Protein AF-A0A959F3P3-F1 (afdb_monomer)

Secondary structure (DSSP, 8-state):
-------S--S-HHHHHTTSSSSS--HHHHHHHHHHHHHHHHHT-TTSTTBTTB-HHHHHHHHHHHHHHHHHHHTT--HHHHHHHHHHHHHSSSSSSS--TT--TTS--HHHHHHHHHHHHHHHH-----TT-HHHHHHHHHHHHHHHHTTTT----SHHHHHHB--TT--HHHHHHHHHHHHHTSTTTHHHHHHHHHHHHHHHHT---TTGGGS-HHHHHHHHHHHHHHHPPPTTTT--HHHHHHHH-BS-HHHHHHHHHGGG-EEEEEEEEEE-SSEEEEEETTT--EEEEEGGGS--TTS---TTTEEEEEEEEEETTEEEEEEEEEEEE--HHHHHHHHHTTGGG--GGGS-HHHHHHHHHHHHHHHHHHH-

pLDDT: mean 91.09, std 8.87, range [39.19, 98.69]

Solvent-accessible surface area (backbone atoms only — not comparable to full-atom values): 21207 Å² total; per-residue (Å²): 136,81,83,79,78,83,66,78,83,79,61,48,70,66,72,56,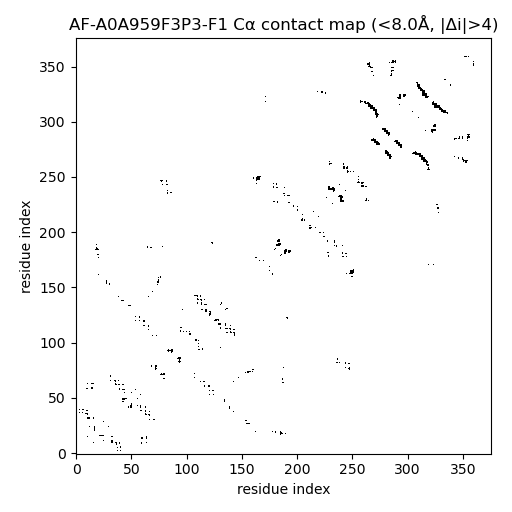42,59,51,44,94,54,93,71,91,49,81,70,53,57,55,54,53,48,51,19,35,56,44,27,53,60,55,62,23,91,92,31,72,50,55,87,75,54,57,70,65,62,47,45,50,49,20,45,37,58,41,47,54,54,48,31,63,71,50,63,54,35,66,66,53,44,50,25,54,51,30,31,72,75,72,72,40,55,64,81,96,62,89,60,90,89,62,51,91,93,53,92,47,43,64,59,44,24,48,52,52,43,51,49,53,27,66,76,69,72,47,90,72,66,77,81,37,64,60,42,49,60,46,13,48,50,50,45,54,54,48,64,76,40,53,92,76,56,83,74,67,65,68,60,54,63,69,31,49,62,57,100,79,65,50,70,68,62,50,47,53,48,41,47,35,49,29,49,17,34,70,78,45,7,65,61,46,45,53,52,47,52,54,49,48,55,52,59,74,68,46,87,53,69,78,62,74,76,52,58,67,68,51,54,52,43,38,55,52,46,48,46,44,53,70,41,58,40,91,69,84,56,44,30,32,34,54,50,49,30,63,45,40,48,68,61,73,69,54,29,55,43,44,48,38,35,55,54,41,31,59,49,52,29,32,33,61,52,74,63,97,62,30,38,34,28,29,32,46,57,64,61,30,72,44,62,29,38,39,95,52,50,100,51,90,91,55,93,79,45,63,70,29,31,32,33,43,38,28,35,28,45,54,92,94,38,32,32,60,45,61,49,80,44,75,52,80,45,54,68,73,54,46,51,59,55,28,69,70,37,50,92,69,50,33,72,67,41,41,50,69,71,58,41,50,52,52,49,52,56,48,52,56,50,53,53,65,68,75,105

Mean predicted aligned error: 5.72 Å

Structure (mmCIF, N/CA/C/O backbone):
data_AF-A0A959F3P3-F1
#
_entry.id   AF-A0A959F3P3-F1
#
loop_
_atom_site.group_PDB
_atom_site.id
_atom_site.type_symbol
_atom_site.label_atom_id
_atom_site.label_alt_id
_atom_site.label_comp_id
_atom_site.label_asym_id
_atom_site.label_entity_id
_atom_site.label_seq_id
_atom_site.pdbx_PDB_ins_code
_atom_site.Cartn_x
_atom_site.Cartn_y
_atom_site.Cartn_z
_atom_site.occupancy
_atom_site.B_iso_or_equiv
_atom_site.auth_seq_id
_atom_site.auth_comp_id
_atom_site.auth_asym_id
_atom_site.auth_atom_id
_atom_site.pdbx_PDB_model_num
ATOM 1 N N . MET A 1 1 ? 22.908 -3.560 -30.737 1.00 39.19 1 MET A N 1
ATOM 2 C CA . MET A 1 1 ? 23.070 -3.097 -29.343 1.00 39.19 1 MET A CA 1
ATOM 3 C C . MET A 1 1 ? 24.243 -2.123 -29.209 1.00 39.19 1 MET A C 1
ATOM 5 O O . MET A 1 1 ? 25.394 -2.498 -29.406 1.00 39.19 1 MET A O 1
ATOM 9 N N . SER A 1 2 ? 23.966 -0.845 -28.939 1.00 39.44 2 SER A N 1
ATOM 10 C CA . SER A 1 2 ? 24.990 0.162 -28.619 1.00 39.44 2 SER A CA 1
ATOM 11 C C . SER A 1 2 ? 25.442 -0.036 -27.172 1.00 39.44 2 SER A C 1
ATOM 13 O O . SER A 1 2 ? 24.602 0.022 -26.283 1.00 39.44 2 SER A O 1
ATOM 15 N N . LYS A 1 3 ? 26.746 -0.229 -26.924 1.00 43.50 3 LYS A N 1
ATOM 16 C CA . LYS A 1 3 ? 27.310 -0.349 -25.567 1.00 43.50 3 LYS A CA 1
ATOM 17 C C . LYS A 1 3 ? 26.854 0.829 -24.696 1.00 43.50 3 LYS A C 1
ATOM 19 O O . LYS A 1 3 ? 27.246 1.969 -24.953 1.00 43.50 3 LYS A O 1
ATOM 24 N N . ILE A 1 4 ? 26.036 0.551 -23.681 1.00 53.44 4 ILE A N 1
ATOM 25 C CA . ILE A 1 4 ? 25.622 1.526 -22.669 1.00 53.44 4 ILE A CA 1
ATOM 26 C C . ILE A 1 4 ? 26.889 1.981 -21.940 1.00 53.44 4 ILE A C 1
ATOM 28 O O . ILE A 1 4 ? 27.607 1.191 -21.324 1.00 53.44 4 ILE A O 1
ATOM 32 N N . ARG A 1 5 ? 27.233 3.265 -22.064 1.00 46.75 5 ARG A N 1
ATOM 33 C CA . ARG A 1 5 ? 28.394 3.836 -21.378 1.00 46.75 5 ARG A CA 1
ATOM 34 C C . ARG A 1 5 ? 27.996 4.076 -19.923 1.00 46.75 5 ARG A C 1
ATOM 36 O O . ARG A 1 5 ? 27.366 5.088 -19.634 1.00 46.75 5 ARG A O 1
ATOM 43 N N . ARG A 1 6 ? 28.365 3.157 -19.024 1.00 46.16 6 ARG A N 1
ATOM 44 C CA . ARG A 1 6 ? 28.153 3.294 -17.573 1.00 46.16 6 ARG A CA 1
ATOM 45 C C . ARG A 1 6 ? 28.851 4.559 -17.051 1.00 46.16 6 ARG A C 1
ATOM 47 O O . ARG A 1 6 ? 30.064 4.579 -16.849 1.00 46.16 6 ARG A O 1
ATOM 54 N N . LEU A 1 7 ? 28.087 5.637 -16.884 1.00 50.81 7 LEU A N 1
ATOM 55 C CA . LEU A 1 7 ? 28.425 6.731 -15.969 1.00 50.81 7 LEU A CA 1
ATOM 56 C C . LEU A 1 7 ? 28.284 6.193 -14.529 1.00 50.81 7 LEU A C 1
ATOM 58 O O . LEU A 1 7 ? 27.620 5.181 -14.324 1.00 50.81 7 LEU A O 1
ATOM 62 N N . GLY A 1 8 ? 28.951 6.806 -13.544 1.00 58.97 8 GLY A N 1
ATOM 63 C CA . GLY A 1 8 ? 28.915 6.333 -12.148 1.00 58.97 8 GLY A CA 1
ATOM 64 C C . GLY A 1 8 ? 27.487 6.067 -11.643 1.00 58.97 8 GLY A C 1
ATOM 65 O O . GLY A 1 8 ? 26.559 6.745 -12.082 1.00 58.97 8 GLY A O 1
ATOM 66 N N . LYS A 1 9 ? 27.322 5.077 -10.748 1.00 76.50 9 LYS A N 1
ATOM 67 C CA . LYS A 1 9 ? 26.008 4.611 -10.263 1.00 76.50 9 LYS A CA 1
ATOM 68 C C . LYS A 1 9 ? 25.163 5.793 -9.775 1.00 76.50 9 LYS A C 1
ATOM 70 O O . LYS A 1 9 ? 25.525 6.457 -8.806 1.00 76.50 9 LYS A O 1
ATOM 75 N N . ALA A 1 10 ? 24.079 6.077 -10.489 1.00 89.50 10 ALA A N 1
ATOM 76 C CA . ALA A 1 10 ? 23.183 7.188 -10.208 1.00 89.50 10 ALA A CA 1
ATOM 77 C C . ALA A 1 10 ? 22.105 6.798 -9.195 1.00 89.50 10 ALA A C 1
ATOM 79 O O . ALA A 1 10 ? 21.769 7.624 -8.345 1.00 89.50 10 ALA A O 1
ATOM 80 N N . ILE A 1 11 ? 21.595 5.569 -9.300 1.00 96.19 11 ILE A N 1
ATOM 81 C CA . ILE A 1 11 ? 20.673 4.959 -8.342 1.00 96.19 11 ILE A CA 1
ATOM 82 C C . ILE A 1 11 ? 21.507 4.333 -7.231 1.00 96.19 11 ILE A C 1
ATOM 84 O O . ILE A 1 11 ? 22.441 3.563 -7.490 1.00 96.19 11 ILE A O 1
ATOM 88 N N . THR A 1 12 ? 21.188 4.724 -6.006 1.00 95.94 12 THR A N 1
ATOM 89 C CA . THR A 1 12 ? 21.859 4.302 -4.778 1.00 95.94 12 THR A CA 1
ATOM 90 C C . THR A 1 12 ? 21.179 3.076 -4.171 1.00 95.94 12 THR A C 1
ATOM 92 O O . THR A 1 12 ? 20.073 2.705 -4.557 1.00 95.94 12 THR A O 1
ATOM 95 N N . SER A 1 13 ? 21.827 2.446 -3.189 1.00 96.06 13 SER A N 1
ATOM 96 C CA . SER A 1 13 ? 21.186 1.384 -2.406 1.00 96.06 13 SER A CA 1
ATOM 97 C C . SER A 1 13 ? 19.951 1.884 -1.654 1.00 96.06 13 SER A C 1
ATOM 99 O O . SER A 1 13 ? 19.010 1.127 -1.490 1.00 96.06 13 SER A O 1
ATOM 101 N N . GLU A 1 14 ? 19.937 3.147 -1.220 1.00 95.25 14 GLU A N 1
ATOM 102 C CA . GLU A 1 14 ? 18.784 3.753 -0.543 1.00 95.25 14 GLU A CA 1
ATOM 103 C C . GLU A 1 14 ? 17.588 3.899 -1.493 1.00 95.25 14 GLU A C 1
ATOM 105 O O . GLU A 1 14 ? 16.473 3.528 -1.133 1.00 95.25 14 GLU A O 1
ATOM 110 N N . ASP A 1 15 ? 17.838 4.347 -2.730 1.00 96.25 15 ASP A N 1
ATOM 111 C CA . ASP A 1 15 ? 16.812 4.440 -3.779 1.00 96.25 15 ASP A CA 1
ATOM 112 C C . ASP A 1 15 ? 16.160 3.066 -4.050 1.00 96.25 15 ASP A C 1
ATOM 114 O O . ASP A 1 15 ? 14.952 2.984 -4.255 1.00 96.25 15 ASP A O 1
ATOM 118 N N . TRP A 1 16 ? 16.951 1.984 -4.028 1.00 96.62 16 TRP A N 1
ATOM 119 C CA . TRP A 1 16 ? 16.472 0.608 -4.221 1.00 96.62 16 TRP A CA 1
ATOM 120 C C . TRP A 1 16 ? 15.735 0.052 -2.995 1.00 96.62 16 TRP A C 1
ATOM 122 O O . TRP A 1 16 ? 14.617 -0.447 -3.108 1.00 96.62 16 TRP A O 1
ATOM 132 N N . LEU A 1 17 ? 16.342 0.167 -1.810 1.00 95.62 17 LEU A N 1
ATOM 133 C CA . LEU A 1 17 ? 15.810 -0.388 -0.562 1.00 95.62 17 LEU A CA 1
ATOM 134 C C . LEU A 1 17 ? 14.502 0.266 -0.116 1.00 95.62 17 LEU A C 1
ATOM 136 O O . LEU A 1 17 ? 13.740 -0.365 0.613 1.00 95.62 17 LEU A O 1
ATOM 140 N N . ARG A 1 18 ? 14.196 1.485 -0.583 1.00 95.25 18 ARG A N 1
ATOM 141 C CA . ARG A 1 18 ? 12.891 2.128 -0.362 1.00 95.25 18 ARG A CA 1
ATOM 142 C C . ARG A 1 18 ? 11.721 1.203 -0.713 1.00 95.25 18 ARG A C 1
ATOM 144 O O . ARG A 1 18 ? 10.691 1.274 -0.046 1.00 95.25 18 ARG A O 1
ATOM 151 N N . TYR A 1 19 ? 11.906 0.334 -1.710 1.00 95.44 19 TYR A N 1
ATOM 152 C CA . TYR A 1 19 ? 10.856 -0.529 -2.238 1.00 95.44 19 TYR A CA 1
ATOM 153 C C . TYR A 1 19 ? 10.826 -1.947 -1.651 1.00 95.44 19 TYR A C 1
ATOM 155 O O . TYR A 1 19 ? 10.106 -2.827 -2.133 1.00 95.44 19 TYR A O 1
ATOM 163 N N . ARG A 1 20 ? 11.646 -2.221 -0.633 1.00 93.69 20 ARG A N 1
ATOM 164 C CA . ARG A 1 20 ? 11.826 -3.565 -0.074 1.00 93.69 20 ARG A CA 1
ATOM 165 C C . ARG A 1 20 ? 11.101 -3.722 1.261 1.00 93.69 20 ARG A C 1
ATOM 167 O O . ARG A 1 20 ? 10.993 -2.752 2.011 1.00 93.69 20 ARG A O 1
ATOM 174 N N . PRO A 1 21 ? 10.638 -4.942 1.588 1.00 90.31 21 PRO A N 1
ATOM 175 C CA . PRO A 1 21 ? 10.099 -5.241 2.915 1.00 90.31 21 PRO A CA 1
ATOM 176 C C . PRO A 1 21 ? 11.199 -5.330 3.991 1.00 90.31 21 PRO A C 1
ATOM 178 O O . PRO A 1 21 ? 10.904 -5.472 5.173 1.00 90.31 21 PRO A O 1
ATOM 181 N N . TYR A 1 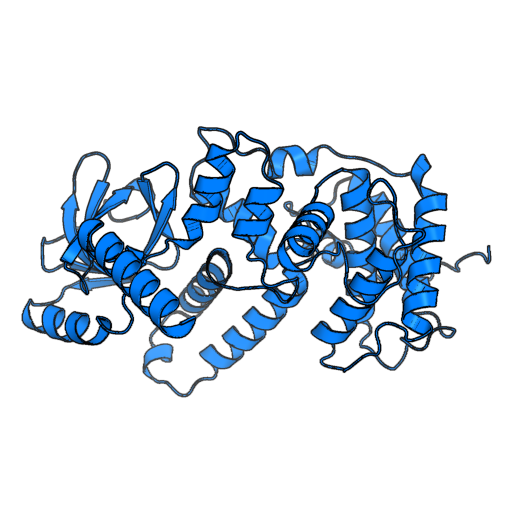22 ? 12.473 -5.223 3.598 1.00 90.88 22 TYR A N 1
ATOM 182 C CA . TYR A 1 22 ? 13.650 -5.294 4.461 1.00 90.88 22 TYR A CA 1
ATOM 183 C C . TYR A 1 22 ? 14.556 -4.063 4.308 1.00 90.88 22 TYR A C 1
ATOM 185 O O . TYR A 1 22 ? 14.541 -3.373 3.293 1.00 90.88 22 TYR A O 1
ATOM 193 N N . GLY A 1 23 ? 15.388 -3.801 5.324 1.00 89.19 23 GLY A N 1
ATOM 194 C CA . GLY A 1 23 ? 16.202 -2.578 5.407 1.00 89.19 23 GLY A CA 1
ATOM 195 C C . GLY A 1 23 ? 17.677 -2.700 5.004 1.00 89.19 23 GLY A C 1
ATOM 196 O O . GLY A 1 23 ? 18.380 -1.694 5.013 1.00 89.19 23 GLY A O 1
ATOM 197 N N . ASN A 1 24 ? 18.178 -3.897 4.681 1.00 92.62 24 ASN A N 1
ATOM 198 C CA . ASN A 1 24 ? 19.593 -4.124 4.359 1.00 92.62 24 ASN A CA 1
ATOM 199 C C . ASN A 1 24 ? 19.759 -4.723 2.960 1.00 92.62 24 ASN A C 1
ATOM 201 O O . ASN A 1 24 ? 18.967 -5.565 2.555 1.00 92.62 24 ASN A O 1
ATOM 205 N N . MET A 1 25 ? 20.822 -4.324 2.251 1.00 94.56 25 MET A N 1
ATOM 206 C CA . MET A 1 25 ? 21.178 -4.919 0.959 1.00 94.56 25 MET A CA 1
ATOM 207 C C . MET A 1 25 ? 21.601 -6.381 1.126 1.00 94.56 25 MET A C 1
ATOM 209 O O . MET A 1 25 ? 22.487 -6.688 1.926 1.00 94.56 25 MET A O 1
ATOM 213 N N . ASN A 1 26 ? 21.053 -7.245 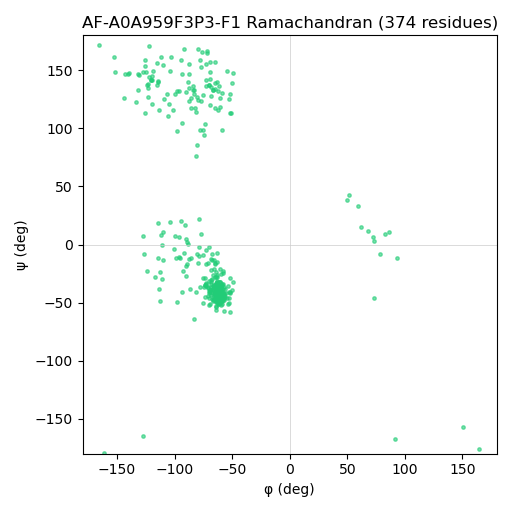0.283 1.00 92.62 26 ASN A N 1
ATOM 214 C CA . ASN A 1 26 ? 21.463 -8.627 0.086 1.00 92.62 26 ASN A CA 1
ATOM 215 C C . ASN A 1 26 ? 22.284 -8.763 -1.211 1.00 92.62 26 ASN A C 1
ATOM 217 O O . ASN A 1 26 ? 22.193 -7.912 -2.099 1.00 92.62 26 ASN A O 1
ATOM 221 N N . PRO A 1 27 ? 23.069 -9.846 -1.386 1.00 91.50 27 PRO A N 1
ATOM 222 C CA . PRO A 1 27 ? 23.777 -10.105 -2.643 1.00 91.50 27 PRO A CA 1
ATOM 223 C C . PRO A 1 27 ? 22.862 -10.105 -3.877 1.00 91.50 27 PRO A C 1
ATOM 225 O O . PRO A 1 27 ? 23.255 -9.601 -4.927 1.00 91.50 27 PRO A O 1
ATOM 228 N N . TYR A 1 28 ? 21.635 -10.604 -3.710 1.00 93.94 28 TYR A N 1
ATOM 229 C CA . TYR A 1 28 ? 20.549 -10.574 -4.690 1.00 93.94 28 TYR A CA 1
ATOM 230 C C . TYR A 1 28 ? 20.242 -9.148 -5.193 1.00 93.94 28 TYR A C 1
ATOM 232 O O . TYR A 1 28 ? 20.219 -8.899 -6.398 1.00 93.94 28 TYR A O 1
ATOM 240 N N . ASP A 1 29 ? 20.138 -8.173 -4.281 1.00 96.19 29 ASP A N 1
ATOM 241 C CA . ASP A 1 29 ? 19.793 -6.782 -4.604 1.00 96.19 29 ASP A CA 1
ATOM 242 C C . ASP A 1 29 ? 20.832 -6.103 -5.509 1.00 96.19 29 ASP A C 1
ATOM 244 O O . ASP A 1 29 ? 20.524 -5.166 -6.247 1.00 96.19 29 ASP A O 1
ATOM 248 N N . HIS A 1 30 ? 22.092 -6.547 -5.470 1.00 95.06 30 HIS A N 1
ATOM 249 C CA . HIS A 1 30 ? 23.148 -5.948 -6.284 1.00 95.06 30 HIS A CA 1
ATOM 250 C C . HIS A 1 30 ? 22.961 -6.182 -7.785 1.00 95.06 30 HIS A C 1
ATOM 252 O O . HIS A 1 30 ? 23.386 -5.321 -8.564 1.00 95.06 30 HIS A O 1
ATOM 258 N N . PHE A 1 31 ? 22.337 -7.297 -8.181 1.00 95.50 31 PHE A N 1
ATOM 259 C CA . PHE A 1 31 ? 22.003 -7.572 -9.578 1.00 95.50 31 PHE A CA 1
ATOM 260 C C . PHE A 1 31 ? 20.996 -6.540 -10.089 1.00 95.50 31 PHE A C 1
ATOM 262 O O . PHE A 1 31 ? 21.292 -5.780 -11.014 1.00 95.50 31 PHE A O 1
ATOM 269 N N . TYR A 1 32 ? 19.858 -6.422 -9.410 1.00 97.19 32 TYR A N 1
ATOM 270 C CA . TYR A 1 32 ? 18.792 -5.521 -9.824 1.00 97.19 32 TYR A CA 1
ATOM 271 C C . TYR A 1 32 ? 19.143 -4.040 -9.652 1.00 97.19 32 TYR A C 1
ATOM 273 O O . TYR A 1 32 ? 18.774 -3.219 -10.486 1.00 97.19 32 TYR A O 1
ATOM 281 N N . LEU A 1 33 ? 19.955 -3.672 -8.656 1.00 97.06 33 LEU A N 1
ATOM 282 C CA . LEU A 1 33 ? 20.520 -2.321 -8.586 1.00 97.06 33 LEU A CA 1
ATOM 283 C C . LEU A 1 33 ? 21.384 -2.006 -9.824 1.00 97.06 33 LEU A C 1
ATOM 285 O O . LEU A 1 33 ? 21.461 -0.852 -10.256 1.00 97.06 33 LEU A O 1
ATOM 289 N N . GLY A 1 34 ? 22.055 -3.013 -10.392 1.00 96.38 34 GLY A N 1
ATOM 290 C CA . GLY A 1 34 ? 22.747 -2.915 -11.677 1.00 96.38 34 GLY A CA 1
ATOM 291 C C . GLY A 1 34 ? 21.777 -2.644 -12.826 1.00 96.38 34 GLY A C 1
ATOM 292 O O . GLY A 1 34 ? 21.948 -1.645 -13.525 1.00 96.38 34 GLY A O 1
ATOM 293 N N . VAL A 1 35 ? 20.732 -3.469 -12.943 1.00 97.25 35 VAL A N 1
ATOM 294 C CA . VAL A 1 35 ? 19.650 -3.322 -13.935 1.00 97.25 35 VAL A CA 1
ATOM 295 C C . VAL A 1 35 ? 19.025 -1.928 -13.870 1.00 97.25 35 VAL A C 1
ATOM 297 O O . VAL A 1 35 ? 19.002 -1.223 -14.876 1.00 97.25 35 VAL A O 1
ATOM 300 N N . ALA A 1 36 ? 18.630 -1.465 -12.683 1.00 97.94 36 ALA A N 1
ATOM 301 C CA . ALA A 1 36 ? 18.028 -0.149 -12.497 1.00 97.94 36 ALA A CA 1
ATOM 302 C C . ALA A 1 36 ? 18.952 0.982 -12.969 1.00 97.94 36 ALA A C 1
ATOM 304 O O . ALA A 1 36 ? 18.504 1.944 -13.594 1.00 97.94 36 ALA A O 1
ATOM 305 N N . ASN A 1 37 ? 20.261 0.881 -12.709 1.00 97.56 37 ASN A N 1
ATOM 306 C CA . ASN A 1 37 ? 21.221 1.877 -13.185 1.00 97.56 37 ASN A CA 1
ATOM 307 C C . ASN A 1 37 ? 21.354 1.876 -14.715 1.00 97.56 37 ASN A C 1
ATOM 309 O O . ASN A 1 37 ? 21.463 2.951 -15.308 1.00 97.56 37 ASN A O 1
ATOM 313 N N . ASP A 1 38 ? 21.335 0.707 -15.355 1.00 96.12 38 ASP A N 1
ATOM 314 C CA . ASP A 1 38 ? 21.404 0.597 -16.814 1.00 96.12 38 ASP A CA 1
ATOM 315 C C . ASP A 1 38 ? 20.099 1.117 -17.468 1.00 96.12 38 ASP A C 1
ATOM 317 O O . ASP A 1 38 ? 20.164 1.904 -18.420 1.00 96.12 38 ASP A O 1
ATOM 321 N N . VAL A 1 39 ? 18.928 0.836 -16.875 1.00 96.69 39 VAL A N 1
ATOM 322 C CA . VAL A 1 39 ? 17.634 1.444 -17.249 1.00 96.69 39 VAL A CA 1
ATOM 323 C C . VAL A 1 39 ? 17.673 2.965 -17.080 1.00 96.69 39 VAL A C 1
ATOM 325 O O . VAL A 1 39 ? 17.286 3.699 -17.989 1.00 96.69 39 VAL A O 1
ATOM 328 N N . PHE A 1 40 ? 18.212 3.482 -15.972 1.00 96.56 40 PHE A N 1
ATOM 329 C CA . PHE A 1 40 ? 18.331 4.926 -15.748 1.00 96.56 40 PHE A CA 1
ATOM 330 C C . PHE A 1 40 ? 19.169 5.625 -16.823 1.00 96.56 40 PHE A C 1
ATOM 332 O O . PHE A 1 40 ? 18.837 6.740 -17.232 1.00 96.56 40 PHE A O 1
ATOM 339 N N . VAL A 1 41 ? 20.237 4.992 -17.326 1.00 94.06 41 VAL A N 1
ATOM 340 C CA . VAL A 1 41 ? 21.017 5.553 -18.443 1.00 94.06 41 VAL A CA 1
ATOM 341 C C . VAL A 1 41 ? 20.148 5.704 -19.695 1.00 94.06 41 VAL A C 1
ATOM 343 O O . VAL A 1 41 ? 20.279 6.704 -20.405 1.00 94.06 41 VAL A O 1
ATOM 346 N N . ALA A 1 42 ? 19.244 4.758 -19.955 1.00 92.38 42 ALA A N 1
ATOM 347 C CA . ALA A 1 42 ? 18.316 4.835 -21.076 1.00 92.38 42 ALA A CA 1
ATOM 348 C C . ALA A 1 42 ? 17.230 5.898 -20.870 1.00 92.38 42 ALA A C 1
ATOM 350 O O . ALA A 1 42 ? 16.986 6.684 -21.788 1.00 92.38 42 ALA A O 1
ATOM 351 N N . VAL A 1 43 ? 16.628 5.965 -19.678 1.00 92.06 43 VAL A N 1
ATOM 352 C CA . VAL A 1 43 ? 15.615 6.969 -19.302 1.00 92.06 43 VAL A CA 1
ATOM 353 C C . VAL A 1 43 ? 16.188 8.389 -19.394 1.00 92.06 43 VAL A C 1
ATOM 355 O O . VAL A 1 43 ? 15.564 9.282 -19.959 1.00 92.06 43 VAL A O 1
ATOM 358 N N . ASN A 1 44 ? 17.408 8.597 -18.890 1.00 90.00 44 ASN A N 1
ATOM 359 C CA . ASN A 1 44 ? 18.085 9.896 -18.830 1.00 90.00 44 ASN A CA 1
ATOM 360 C C . ASN A 1 44 ? 18.959 10.195 -20.074 1.00 90.00 44 ASN A C 1
ATOM 362 O O . ASN A 1 44 ? 19.844 11.058 -20.046 1.00 90.00 44 ASN A O 1
ATOM 366 N N . SER A 1 45 ? 18.747 9.471 -21.173 1.00 87.19 45 SER A N 1
ATOM 367 C CA . SER A 1 45 ? 19.454 9.674 -22.440 1.00 87.19 45 SER A CA 1
ATOM 368 C C . SER A 1 45 ? 19.051 10.991 -23.112 1.00 87.19 45 SER A C 1
ATOM 370 O O . SER A 1 45 ? 17.879 11.344 -23.147 1.00 87.19 45 SER A O 1
ATOM 372 N N . GLU A 1 46 ? 20.005 11.687 -23.739 1.00 79.62 46 GLU A N 1
ATOM 373 C CA . GLU A 1 46 ? 19.729 12.894 -24.554 1.00 79.62 46 GLU A CA 1
ATOM 374 C C . GLU A 1 46 ? 18.893 12.602 -25.799 1.00 79.62 46 GLU A C 1
ATOM 376 O O . GLU A 1 46 ? 18.351 13.515 -26.408 1.00 79.62 46 GLU A O 1
ATOM 381 N N . LYS A 1 47 ? 18.802 11.327 -26.191 1.00 77.12 47 LYS A N 1
ATOM 382 C CA . LYS A 1 47 ? 17.988 10.892 -27.326 1.00 77.12 47 LYS A CA 1
ATOM 383 C C . LYS A 1 47 ? 16.504 10.758 -26.983 1.00 77.12 47 LYS A C 1
ATOM 385 O O . LYS A 1 47 ? 15.726 10.475 -27.884 1.00 77.12 47 LYS A O 1
ATOM 390 N N . ARG A 1 48 ? 16.127 10.880 -25.706 1.00 78.06 48 ARG A N 1
ATOM 391 C CA . ARG A 1 48 ? 14.739 10.776 -25.251 1.00 78.06 48 ARG A CA 1
ATOM 392 C C . ARG A 1 48 ? 14.277 12.114 -24.699 1.00 78.06 48 ARG A C 1
ATOM 394 O O . ARG A 1 48 ? 15.002 12.764 -23.948 1.00 78.06 48 ARG A O 1
ATOM 401 N N . ASP A 1 49 ? 13.029 12.459 -24.988 1.00 81.88 49 ASP A N 1
ATOM 402 C CA . ASP A 1 49 ? 12.438 13.739 -24.586 1.00 81.88 49 ASP A CA 1
ATOM 403 C C . ASP A 1 49 ? 12.193 13.861 -23.070 1.00 81.88 49 ASP A C 1
ATOM 405 O O . ASP A 1 49 ? 11.770 14.906 -22.593 1.00 81.88 49 ASP A O 1
ATOM 409 N N . PHE A 1 50 ? 12.477 12.830 -22.267 1.00 85.75 50 PHE A N 1
ATOM 410 C CA . PHE A 1 50 ? 12.317 12.908 -20.812 1.00 85.75 50 PHE A CA 1
ATOM 411 C C . PHE A 1 50 ? 13.294 13.891 -20.158 1.00 85.75 50 PHE A C 1
ATOM 413 O O . PHE A 1 50 ? 12.938 14.609 -19.213 1.00 85.75 50 PHE A O 1
ATOM 420 N N . ARG A 1 51 ? 14.535 13.941 -20.656 1.00 81.19 51 ARG A N 1
ATOM 421 C CA . ARG A 1 51 ? 15.595 14.756 -20.062 1.00 81.19 51 ARG A CA 1
ATOM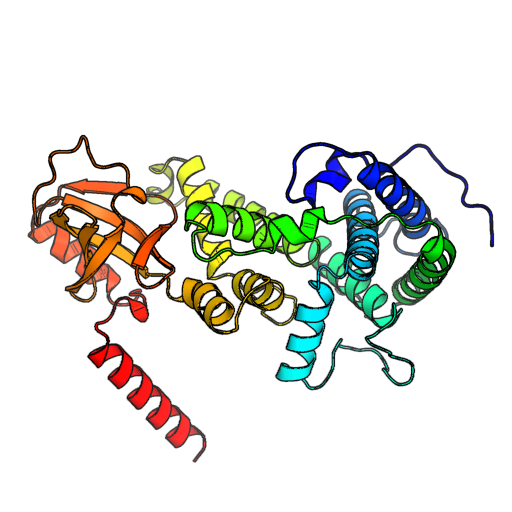 422 C C . ARG A 1 51 ? 15.299 16.241 -20.278 1.00 81.19 51 ARG A C 1
ATOM 424 O O . ARG A 1 51 ? 15.239 16.720 -21.402 1.00 81.19 51 ARG A O 1
ATOM 431 N N . GLY A 1 52 ? 15.160 16.980 -19.178 1.00 81.69 52 GLY A N 1
ATOM 432 C CA . GLY A 1 52 ? 14.821 18.409 -19.192 1.00 81.69 52 GLY A CA 1
ATOM 433 C C . GLY A 1 52 ? 13.322 18.704 -19.076 1.00 81.69 52 GLY A C 1
ATOM 434 O O . GLY A 1 52 ? 12.966 19.849 -18.803 1.00 81.69 52 GLY A O 1
ATOM 435 N N . ILE A 1 53 ? 12.454 17.693 -19.208 1.00 88.75 53 ILE A N 1
ATOM 436 C CA . ILE A 1 53 ? 11.014 17.813 -18.926 1.00 88.75 53 ILE A CA 1
ATOM 437 C C . ILE A 1 53 ? 10.700 17.397 -17.484 1.00 88.75 53 ILE A C 1
ATOM 439 O O . ILE A 1 53 ? 9.894 18.058 -16.821 1.00 88.75 53 ILE A O 1
ATOM 443 N N . PHE A 1 54 ? 11.335 16.323 -17.012 1.00 92.06 54 PHE A N 1
ATOM 444 C CA . PHE A 1 54 ? 11.115 15.732 -15.689 1.00 92.06 54 PHE A CA 1
ATOM 445 C C . PHE A 1 54 ? 12.316 15.942 -14.768 1.00 92.06 54 PHE A C 1
ATOM 447 O O . PHE A 1 54 ? 13.448 16.117 -15.239 1.00 92.06 54 PHE A O 1
ATOM 454 N N . GLN A 1 55 ? 12.071 15.935 -13.453 1.00 91.00 55 GLN A N 1
ATOM 455 C CA . GLN A 1 55 ? 13.154 16.032 -12.482 1.00 91.00 55 GLN A CA 1
ATOM 456 C C . GLN A 1 55 ? 13.984 14.754 -12.508 1.00 91.00 55 GLN A C 1
ATOM 458 O O . GLN A 1 55 ? 13.489 13.661 -12.773 1.00 91.00 55 GLN A O 1
ATOM 463 N N . ARG A 1 56 ? 15.279 14.886 -12.221 1.00 91.50 56 ARG A N 1
ATOM 464 C CA . ARG A 1 56 ? 16.192 13.739 -12.239 1.00 91.50 56 ARG A CA 1
ATOM 465 C C . ARG A 1 56 ? 15.776 12.653 -11.243 1.00 91.50 56 ARG A C 1
ATOM 467 O O . ARG A 1 56 ? 15.970 11.481 -11.549 1.00 91.50 56 ARG A O 1
ATOM 474 N N . ASP A 1 57 ? 15.225 13.038 -10.096 1.00 91.06 57 ASP A N 1
ATOM 475 C CA . ASP A 1 57 ? 14.777 12.087 -9.078 1.00 91.06 57 ASP A CA 1
ATOM 476 C C . ASP A 1 57 ? 13.514 11.330 -9.525 1.00 91.06 57 ASP A C 1
ATOM 478 O O . ASP A 1 57 ? 13.477 10.116 -9.360 1.00 91.06 57 ASP A O 1
ATOM 482 N N . ASP A 1 58 ? 12.583 11.974 -10.247 1.00 92.19 58 ASP A N 1
ATOM 483 C CA . ASP A 1 58 ? 11.443 11.282 -10.880 1.00 92.19 58 ASP A CA 1
ATOM 484 C C . ASP A 1 58 ? 11.919 10.210 -11.878 1.00 92.19 58 ASP A C 1
ATOM 486 O O . ASP A 1 58 ? 11.352 9.121 -11.961 1.00 92.19 58 ASP A O 1
ATOM 490 N N . LEU A 1 59 ? 12.980 10.511 -12.642 1.00 94.56 59 LEU A N 1
ATOM 491 C CA . LEU A 1 59 ? 13.564 9.586 -13.621 1.00 94.56 59 LEU A CA 1
ATOM 492 C C . LEU A 1 59 ? 14.343 8.440 -12.966 1.00 94.56 59 LEU A C 1
ATOM 494 O O . LEU A 1 59 ? 14.371 7.334 -13.507 1.00 94.56 59 LEU A O 1
ATOM 498 N N . LYS A 1 60 ? 14.991 8.691 -11.822 1.00 95.69 60 LYS A N 1
ATOM 499 C CA . LYS A 1 60 ? 15.598 7.630 -11.008 1.00 95.69 60 LYS A CA 1
ATOM 500 C C . LYS A 1 60 ? 14.527 6.695 -10.479 1.00 95.69 60 LYS A C 1
ATOM 502 O O . LYS A 1 60 ? 14.668 5.488 -10.628 1.00 95.69 60 LYS A O 1
ATOM 507 N N . GLU A 1 61 ? 13.479 7.263 -9.892 1.00 96.56 61 GLU A N 1
ATOM 508 C CA . GLU A 1 61 ? 12.367 6.502 -9.347 1.00 96.56 61 GLU A CA 1
ATOM 509 C C . GLU A 1 61 ? 11.722 5.653 -10.441 1.00 96.56 61 GLU A C 1
ATOM 511 O O . GLU A 1 61 ? 11.634 4.445 -10.276 1.00 96.56 61 GLU A O 1
ATOM 516 N N . LEU A 1 62 ? 11.441 6.229 -11.618 1.00 97.38 62 LEU A N 1
ATOM 517 C CA . LEU A 1 62 ? 10.919 5.485 -12.768 1.00 97.38 62 LEU A CA 1
ATOM 518 C C . LEU A 1 62 ? 11.781 4.265 -13.125 1.00 97.38 62 LEU A C 1
ATOM 520 O O . LEU A 1 62 ? 11.257 3.178 -13.345 1.00 97.38 62 LEU A O 1
ATOM 524 N N . ALA A 1 63 ? 13.104 4.431 -13.181 1.00 98.19 63 ALA A N 1
ATOM 525 C CA . ALA A 1 63 ? 14.009 3.327 -13.482 1.00 98.19 63 ALA A CA 1
ATOM 526 C C . ALA A 1 63 ? 13.991 2.234 -12.396 1.00 98.19 63 ALA A C 1
ATOM 528 O O . ALA A 1 63 ? 14.083 1.050 -12.727 1.00 98.19 63 ALA A O 1
ATOM 529 N N . VAL A 1 64 ? 13.826 2.608 -11.121 1.00 98.44 64 VAL A N 1
ATOM 530 C CA . VAL A 1 64 ? 13.617 1.649 -10.025 1.00 98.44 64 VAL A CA 1
ATOM 531 C C . VAL A 1 64 ? 12.289 0.912 -10.194 1.00 98.44 64 VAL A C 1
ATOM 533 O O . VAL A 1 64 ? 12.293 -0.313 -10.127 1.00 98.44 64 VAL A O 1
ATOM 536 N N . LEU A 1 65 ? 11.182 1.606 -10.479 1.00 98.31 65 LEU A N 1
ATOM 537 C CA . LEU A 1 65 ? 9.861 0.977 -10.628 1.00 98.31 65 LEU A CA 1
ATOM 538 C C . LEU A 1 65 ? 9.806 0.004 -11.807 1.00 98.31 65 LEU A C 1
ATOM 540 O O . LEU A 1 65 ? 9.301 -1.103 -11.660 1.00 98.31 65 LEU A O 1
ATOM 544 N N . LEU A 1 66 ? 10.381 0.379 -12.953 1.00 98.69 66 LEU A N 1
ATOM 545 C CA . LEU A 1 66 ? 10.488 -0.508 -14.116 1.00 98.69 66 LEU A CA 1
ATOM 546 C C . LEU A 1 66 ? 11.293 -1.770 -13.794 1.00 98.69 66 LEU A C 1
ATOM 548 O O . LEU A 1 66 ? 10.954 -2.858 -14.247 1.00 98.69 66 LEU A O 1
ATOM 552 N N . THR A 1 67 ? 12.332 -1.630 -12.972 1.00 98.56 67 THR A N 1
ATOM 553 C CA . THR A 1 67 ? 13.124 -2.772 -12.504 1.00 98.56 67 THR A CA 1
ATOM 554 C C . THR A 1 67 ? 12.368 -3.609 -11.468 1.00 98.56 67 THR A C 1
ATOM 556 O O . THR A 1 67 ? 12.504 -4.825 -11.470 1.00 98.56 67 THR A O 1
ATOM 559 N N . CYS A 1 68 ? 11.548 -2.993 -10.611 1.00 98.38 68 CYS A N 1
ATOM 560 C CA . CYS A 1 68 ? 10.677 -3.714 -9.678 1.00 98.38 68 CYS A CA 1
ATOM 561 C C . CYS A 1 68 ? 9.585 -4.500 -10.412 1.00 98.38 68 CYS A C 1
ATOM 563 O O . CYS A 1 68 ? 9.252 -5.591 -9.982 1.00 98.38 68 CYS A O 1
ATOM 565 N N . HIS A 1 69 ? 9.050 -3.983 -11.520 1.00 98.62 69 HIS A N 1
ATOM 566 C CA . HIS A 1 69 ? 8.109 -4.728 -12.357 1.00 98.62 69 HIS A CA 1
ATOM 567 C C . HIS A 1 69 ? 8.769 -5.955 -13.007 1.00 98.62 69 HIS A C 1
ATOM 569 O O . HIS A 1 69 ? 8.195 -7.038 -13.021 1.00 98.62 69 HIS A O 1
ATOM 575 N N . TYR A 1 70 ? 10.009 -5.808 -13.483 1.00 98.44 70 TYR A N 1
ATOM 576 C CA . TYR A 1 70 ? 10.801 -6.941 -13.966 1.00 98.44 70 TYR A CA 1
ATOM 577 C C . TYR A 1 70 ? 11.059 -7.991 -12.869 1.00 98.44 70 TYR A C 1
ATOM 579 O O . TYR A 1 70 ? 10.937 -9.189 -13.104 1.00 98.44 70 TYR A O 1
ATOM 587 N N . GLU A 1 71 ? 11.374 -7.542 -11.653 1.00 97.56 71 GLU A N 1
ATOM 588 C CA . GLU A 1 71 ? 11.542 -8.402 -10.477 1.00 97.56 71 GLU A CA 1
ATOM 589 C C . GLU A 1 71 ? 10.240 -9.104 -10.053 1.00 97.56 71 GLU A C 1
ATOM 591 O O . GLU A 1 71 ? 10.270 -10.280 -9.698 1.00 97.56 71 GLU A O 1
ATOM 596 N N . ASP A 1 72 ? 9.113 -8.394 -10.099 1.00 97.94 72 ASP A N 1
ATOM 597 C CA . ASP A 1 72 ? 7.766 -8.908 -9.821 1.00 97.94 72 ASP A CA 1
ATOM 598 C C . ASP A 1 72 ? 7.400 -10.047 -10.772 1.00 97.94 72 ASP A C 1
ATOM 600 O O . ASP A 1 72 ? 6.935 -11.089 -10.318 1.00 97.94 72 ASP A O 1
ATOM 604 N N . PHE A 1 73 ? 7.711 -9.891 -12.062 1.00 97.44 73 PHE A N 1
ATOM 605 C CA . PHE A 1 73 ? 7.559 -10.948 -13.060 1.00 97.44 73 PHE A CA 1
ATOM 606 C C . PHE A 1 73 ? 8.430 -12.175 -12.746 1.00 97.44 73 PHE A C 1
ATOM 608 O O . PHE A 1 73 ? 7.925 -13.291 -12.700 1.00 97.44 73 PHE A O 1
ATOM 615 N N . LEU A 1 74 ? 9.727 -11.981 -12.493 1.00 96.31 74 LEU A N 1
ATOM 616 C CA . LEU A 1 74 ? 10.675 -13.087 -12.300 1.00 96.31 74 LEU A CA 1
ATOM 617 C C . LEU A 1 74 ? 10.463 -13.896 -11.019 1.00 96.31 74 LEU A C 1
ATOM 619 O O . LEU A 1 74 ? 10.759 -15.088 -10.998 1.00 96.31 74 LEU A O 1
ATOM 623 N N . ASN A 1 75 ? 10.026 -13.239 -9.946 1.00 95.38 75 ASN A N 1
ATOM 624 C CA . ASN A 1 75 ? 9.794 -13.877 -8.649 1.00 95.38 75 ASN A CA 1
ATOM 625 C C . ASN A 1 75 ? 8.316 -14.203 -8.415 1.00 95.38 75 ASN A C 1
ATOM 627 O O . ASN A 1 75 ? 7.961 -14.567 -7.299 1.00 95.38 75 ASN A O 1
ATOM 631 N N . GLU A 1 76 ? 7.464 -14.018 -9.429 1.00 95.44 76 GLU A N 1
ATOM 632 C CA . GLU A 1 76 ? 6.023 -14.280 -9.359 1.00 95.44 76 GLU A CA 1
ATOM 633 C C . GLU A 1 76 ? 5.354 -13.624 -8.128 1.00 95.44 76 GLU A C 1
ATOM 635 O O . GLU A 1 76 ? 4.461 -14.196 -7.507 1.00 95.44 76 GLU A O 1
ATOM 640 N N . ILE A 1 77 ? 5.773 -12.399 -7.763 1.00 96.25 77 ILE A N 1
ATOM 641 C CA . ILE A 1 77 ? 5.257 -11.684 -6.572 1.00 96.25 77 ILE A CA 1
ATOM 642 C C . ILE A 1 77 ? 3.753 -11.397 -6.738 1.00 96.25 77 ILE A C 1
ATOM 644 O O . ILE A 1 77 ? 2.994 -11.383 -5.767 1.00 96.25 77 ILE A O 1
ATOM 648 N N . GLY A 1 78 ? 3.315 -11.160 -7.977 1.00 96.38 78 GLY A N 1
ATOM 649 C CA . GLY A 1 78 ? 1.910 -11.062 -8.361 1.00 96.38 78 GLY A CA 1
ATOM 650 C C . GLY A 1 78 ? 1.302 -9.670 -8.194 1.00 96.38 78 GLY A C 1
ATOM 651 O O . GLY A 1 78 ? 0.087 -9.521 -8.325 1.00 96.38 78 GLY A O 1
ATOM 652 N N . LEU A 1 79 ? 2.105 -8.631 -7.933 1.00 97.06 79 LEU A N 1
ATOM 653 C CA . LEU A 1 79 ? 1.594 -7.266 -7.753 1.00 97.06 79 LEU A CA 1
ATOM 654 C C . LEU A 1 79 ? 0.986 -6.726 -9.050 1.00 97.06 79 LEU A C 1
ATOM 656 O O . LEU A 1 79 ? -0.127 -6.192 -9.043 1.00 97.06 79 LEU A O 1
ATOM 660 N N . TRP A 1 80 ? 1.698 -6.881 -10.167 1.00 97.69 80 TRP A N 1
ATOM 661 C CA . TRP A 1 80 ? 1.182 -6.511 -11.480 1.00 97.69 80 TRP A CA 1
ATOM 662 C C . TRP A 1 80 ? -0.011 -7.370 -11.879 1.00 97.69 80 TRP A C 1
ATOM 664 O O . TRP A 1 80 ? -1.009 -6.850 -12.375 1.00 97.69 80 TRP A O 1
ATOM 674 N N . GLU A 1 81 ? 0.058 -8.675 -11.616 1.00 96.88 81 GLU A N 1
ATOM 675 C CA . GLU A 1 81 ? -1.030 -9.594 -11.938 1.00 96.88 81 GLU A CA 1
ATOM 676 C C . GLU A 1 81 ? -2.321 -9.222 -11.203 1.00 96.88 81 GLU A C 1
ATOM 678 O O . GLU A 1 81 ? -3.376 -9.132 -11.827 1.00 96.88 81 GLU A O 1
ATOM 683 N N . ALA A 1 82 ? -2.238 -8.883 -9.915 1.00 96.31 82 ALA A N 1
ATOM 684 C CA . ALA A 1 82 ? -3.378 -8.397 -9.145 1.00 96.31 82 ALA A CA 1
ATOM 685 C C . ALA A 1 82 ? -4.021 -7.150 -9.778 1.00 96.31 82 ALA A C 1
ATOM 687 O O . ALA A 1 82 ? -5.250 -7.051 -9.854 1.00 96.31 82 ALA A O 1
ATOM 688 N N . LEU A 1 83 ? -3.208 -6.211 -10.275 1.00 96.75 83 LEU A N 1
ATOM 689 C CA . LEU A 1 83 ? -3.702 -5.036 -10.994 1.00 96.75 83 LEU A CA 1
ATOM 690 C C . LEU A 1 83 ? -4.401 -5.425 -12.302 1.00 96.75 83 LEU A C 1
ATOM 692 O O . LEU A 1 83 ? -5.512 -4.957 -12.561 1.00 96.75 83 LEU A O 1
ATOM 696 N N . ARG A 1 84 ? -3.775 -6.272 -13.124 1.00 96.44 84 ARG A N 1
ATOM 697 C CA . ARG A 1 84 ? -4.334 -6.705 -14.412 1.00 96.44 84 ARG A CA 1
ATOM 698 C C . ARG A 1 84 ? -5.639 -7.460 -14.249 1.00 96.44 84 ARG A C 1
ATOM 700 O O . ARG A 1 84 ? -6.612 -7.133 -14.922 1.00 96.44 84 ARG A O 1
ATOM 707 N N . SER A 1 85 ? -5.671 -8.421 -13.332 1.00 95.31 85 SER A N 1
ATOM 708 C CA . SER A 1 85 ? -6.862 -9.198 -13.005 1.00 95.31 85 SER A CA 1
ATOM 709 C C . SER A 1 85 ? -8.005 -8.287 -12.548 1.00 95.31 85 SER A C 1
ATOM 711 O O . SER A 1 85 ? -9.114 -8.372 -13.076 1.00 95.31 85 SER A O 1
ATOM 713 N N . SER A 1 86 ? -7.722 -7.326 -11.662 1.00 94.06 86 SER A N 1
ATOM 714 C CA . SER A 1 86 ? -8.708 -6.326 -11.236 1.00 94.06 86 SER A CA 1
ATOM 715 C C . SER A 1 86 ? -9.210 -5.464 -12.401 1.00 94.06 86 SER A C 1
ATOM 717 O O . SER A 1 86 ? -10.404 -5.186 -12.508 1.00 94.06 86 SER A O 1
ATOM 719 N N . ASN A 1 87 ? -8.326 -5.024 -13.298 1.00 94.38 87 ASN A N 1
ATOM 720 C CA . ASN A 1 87 ? -8.726 -4.243 -14.472 1.00 94.38 87 ASN A CA 1
ATOM 721 C C . ASN A 1 87 ? -9.595 -5.059 -15.427 1.00 94.38 87 ASN A C 1
ATOM 723 O O . ASN A 1 87 ? -10.593 -4.551 -15.943 1.00 94.38 87 ASN A O 1
ATOM 727 N N . GLN A 1 88 ? -9.234 -6.322 -15.639 1.00 94.56 88 GLN A N 1
ATOM 728 C CA . GLN A 1 88 ? -9.960 -7.233 -16.506 1.00 94.56 88 GLN A CA 1
ATOM 729 C C . GLN A 1 88 ? -11.377 -7.478 -15.983 1.00 94.56 88 GLN A C 1
ATOM 731 O O . GLN A 1 88 ? -12.323 -7.451 -16.770 1.00 94.56 88 GLN A O 1
ATOM 736 N N . GLU A 1 89 ? -11.536 -7.663 -14.672 1.00 93.31 89 GLU A N 1
ATOM 737 C CA . GLU A 1 89 ? -12.839 -7.837 -14.027 1.00 93.31 89 GLU A CA 1
ATOM 738 C C . GLU A 1 89 ? -13.696 -6.565 -14.105 1.00 93.31 89 GLU A C 1
ATOM 740 O O . GLU A 1 89 ? -14.868 -6.625 -14.477 1.00 93.31 89 GLU A O 1
ATOM 745 N N . LEU A 1 90 ? -13.115 -5.403 -13.789 1.00 90.88 90 LEU A N 1
ATOM 746 C CA . LEU A 1 90 ? -13.859 -4.144 -13.698 1.00 90.88 90 LEU A CA 1
ATOM 747 C C . LEU A 1 90 ? -14.171 -3.516 -15.059 1.00 90.88 90 LEU A C 1
ATOM 749 O O . LEU A 1 90 ? -15.222 -2.895 -15.227 1.00 90.88 90 LEU A O 1
ATOM 753 N N . TYR A 1 91 ? -13.246 -3.621 -16.011 1.00 90.50 91 TYR A N 1
ATOM 754 C CA . TYR A 1 91 ? -13.279 -2.839 -17.248 1.00 90.50 91 TYR A CA 1
ATOM 755 C C . TYR A 1 91 ? -13.180 -3.685 -18.521 1.00 90.50 91 TYR A C 1
ATOM 757 O O . TYR A 1 91 ? -13.383 -3.156 -19.614 1.00 90.50 91 TYR A O 1
ATOM 765 N N . GLY A 1 92 ? -12.913 -4.988 -18.407 1.00 91.88 92 GLY A N 1
ATOM 766 C CA . GLY A 1 92 ? -12.835 -5.899 -19.548 1.00 91.88 92 GLY A CA 1
ATOM 767 C C . GLY A 1 92 ? -11.489 -5.906 -20.280 1.00 91.88 92 GLY A C 1
ATOM 768 O O . GLY A 1 92 ? -11.402 -6.528 -21.337 1.00 91.88 92 GLY A O 1
ATOM 769 N N . TYR A 1 93 ? -10.457 -5.251 -19.742 1.00 92.06 93 TYR A N 1
ATOM 770 C CA . TYR A 1 93 ? -9.096 -5.236 -20.291 1.00 92.06 93 TYR A CA 1
ATOM 771 C C . TYR A 1 93 ? -8.043 -5.249 -19.166 1.00 92.06 93 TYR A C 1
ATOM 773 O O . TYR A 1 93 ? -8.276 -4.623 -18.134 1.00 92.06 93 TYR A O 1
ATOM 781 N N . PRO A 1 94 ? -6.870 -5.888 -19.349 1.00 93.88 94 PRO A N 1
ATOM 782 C CA . PRO A 1 94 ? -5.829 -5.976 -18.318 1.00 93.88 94 PRO A CA 1
ATOM 783 C C . PRO A 1 94 ? -5.089 -4.647 -18.095 1.00 93.88 94 PRO A C 1
ATOM 785 O O . PRO A 1 94 ? -4.732 -4.306 -16.967 1.00 93.88 94 PRO A O 1
ATOM 788 N N . VAL A 1 95 ? -4.900 -3.854 -19.153 1.00 94.00 95 VAL A N 1
ATOM 789 C CA . VAL A 1 95 ? -4.294 -2.515 -19.107 1.00 94.00 95 VAL A CA 1
ATOM 790 C C . VAL A 1 95 ? -5.025 -1.563 -20.057 1.00 94.00 95 VAL A C 1
ATOM 792 O O . VAL A 1 95 ? -5.537 -2.002 -21.088 1.00 94.00 95 VAL A O 1
ATOM 795 N N . PRO A 1 96 ? -5.129 -0.264 -19.730 1.00 91.12 96 PRO A N 1
ATOM 796 C CA . PRO A 1 96 ? -5.828 0.696 -20.575 1.00 91.12 96 PRO A CA 1
ATOM 797 C C . PRO A 1 96 ? -4.979 1.160 -21.770 1.00 91.12 96 PRO A C 1
ATOM 799 O O . PRO A 1 96 ? -3.761 1.010 -21.812 1.00 91.12 96 PRO A O 1
ATOM 802 N N . PHE A 1 97 ? -5.649 1.845 -22.698 1.00 92.44 97 PHE A N 1
ATOM 803 C CA . PHE A 1 97 ? -5.109 2.570 -23.857 1.00 92.44 97 PHE A CA 1
ATOM 804 C C . PHE A 1 97 ? -4.591 1.736 -25.021 1.00 92.44 97 PHE A C 1
ATOM 806 O O . PHE A 1 97 ? -4.898 2.122 -26.146 1.00 92.44 97 PHE A O 1
ATOM 813 N N . TYR A 1 98 ? -3.795 0.696 -24.783 1.00 94.44 98 TYR A N 1
ATOM 814 C CA . TYR A 1 98 ? -2.999 0.033 -25.821 1.00 94.44 98 TYR A CA 1
ATOM 815 C C . TYR A 1 98 ? -3.746 -1.087 -26.553 1.00 94.44 98 TYR A C 1
ATOM 817 O O . TYR A 1 98 ? -4.680 -1.684 -26.023 1.00 94.44 98 TYR A O 1
ATOM 825 N N . GLU A 1 99 ? -3.314 -1.371 -27.783 1.00 91.06 99 GLU A N 1
ATOM 826 C CA . GLU A 1 99 ? -3.763 -2.541 -28.540 1.00 91.06 99 GLU A CA 1
ATOM 827 C C . GLU A 1 99 ? -3.152 -3.821 -27.950 1.00 91.06 99 GLU A C 1
ATOM 829 O O . GLU A 1 99 ? -1.963 -3.870 -27.616 1.00 91.06 99 GLU A O 1
ATOM 834 N N . LEU A 1 100 ? -3.985 -4.856 -27.814 1.00 92.88 100 LEU A N 1
ATOM 835 C CA . LEU A 1 100 ? -3.658 -6.091 -27.093 1.00 92.88 100 LEU A CA 1
ATOM 836 C C . LEU A 1 100 ? -3.603 -7.326 -28.007 1.00 92.88 100 LEU A C 1
ATOM 838 O O . LEU A 1 100 ? -3.700 -8.446 -27.525 1.00 92.88 100 LEU A O 1
ATOM 842 N N . GLU A 1 101 ? -3.473 -7.143 -29.326 1.00 89.88 101 GLU A N 1
ATOM 843 C CA . GLU A 1 101 ? -3.416 -8.267 -30.278 1.00 89.88 101 GLU A CA 1
ATOM 844 C C . GLU A 1 101 ? -2.188 -9.167 -30.054 1.00 89.88 101 GLU A C 1
ATOM 846 O O . GLU A 1 101 ? -2.284 -10.382 -30.199 1.00 89.88 101 GLU A O 1
ATOM 851 N N . GLU A 1 102 ? -1.057 -8.574 -29.661 1.00 89.19 102 GLU A N 1
ATOM 852 C CA . GLU A 1 102 ? 0.202 -9.265 -29.339 1.00 89.19 102 GLU A CA 1
ATOM 853 C C . GLU A 1 102 ? 0.452 -9.349 -27.821 1.00 89.19 102 GLU A C 1
ATOM 855 O O . GLU A 1 102 ? 1.588 -9.503 -27.387 1.00 89.19 102 GLU A O 1
ATOM 860 N N . TYR A 1 103 ? -0.592 -9.179 -27.003 1.00 95.56 103 TYR A N 1
ATOM 861 C CA . TYR A 1 103 ? -0.472 -9.198 -25.547 1.00 95.56 103 TYR A CA 1
ATOM 862 C C . TYR A 1 103 ? -0.600 -10.618 -25.001 1.00 95.56 103 TYR A C 1
ATOM 864 O O . TYR A 1 103 ? -1.636 -11.259 -25.196 1.00 95.56 103 TYR A O 1
ATOM 872 N N . ASP A 1 104 ? 0.407 -11.077 -24.262 1.00 95.44 104 ASP A N 1
ATOM 873 C CA . ASP A 1 104 ? 0.370 -12.371 -23.583 1.00 95.44 104 ASP A CA 1
ATOM 874 C C . ASP A 1 104 ? 0.671 -12.200 -22.090 1.00 95.44 104 ASP A C 1
ATOM 876 O O . ASP A 1 104 ? 1.796 -11.839 -21.731 1.00 95.44 104 ASP A O 1
ATOM 880 N N . PRO A 1 105 ? -0.304 -12.442 -21.195 1.00 92.81 105 PRO A N 1
ATOM 881 C CA . PRO A 1 105 ? -0.110 -12.205 -19.778 1.00 92.81 105 PRO A CA 1
ATOM 882 C C . PRO A 1 105 ? 0.946 -13.102 -19.120 1.00 92.81 105 PRO A C 1
ATOM 884 O O . PRO A 1 105 ? 1.384 -12.756 -18.021 1.00 92.81 105 PRO A O 1
ATOM 887 N N . GLU A 1 106 ? 1.362 -14.199 -19.762 1.00 94.56 106 GLU A N 1
ATOM 888 C CA . GLU A 1 106 ? 2.427 -15.089 -19.278 1.00 94.56 106 GLU A CA 1
ATOM 889 C C . GLU A 1 106 ? 3.844 -14.539 -19.541 1.00 94.56 106 GLU A C 1
ATOM 891 O O . GLU A 1 106 ? 4.817 -15.070 -19.008 1.00 94.56 106 GLU A O 1
ATOM 896 N N . TYR A 1 107 ? 3.979 -13.460 -20.321 1.00 96.12 107 TYR A N 1
ATOM 897 C CA . TYR A 1 107 ? 5.262 -12.844 -20.671 1.00 96.12 107 TYR A CA 1
ATOM 898 C C . TYR A 1 107 ? 5.337 -11.366 -20.259 1.00 96.12 107 TYR A C 1
ATOM 900 O O . TYR A 1 107 ? 4.350 -10.740 -19.865 1.00 96.12 107 TYR A O 1
ATOM 908 N N . LEU A 1 108 ? 6.536 -10.785 -20.364 1.00 97.06 108 LEU A N 1
ATOM 909 C CA . LEU A 1 108 ? 6.708 -9.336 -20.290 1.00 97.06 108 LEU A CA 1
ATOM 910 C C . LEU A 1 108 ? 6.079 -8.685 -21.526 1.00 97.06 108 LEU A C 1
ATOM 912 O O . LEU A 1 108 ? 6.297 -9.125 -22.650 1.00 97.06 108 LEU A O 1
ATOM 916 N N . ASN A 1 109 ? 5.338 -7.596 -21.322 1.00 97.94 109 ASN A N 1
ATOM 917 C CA . ASN A 1 109 ? 4.669 -6.875 -22.401 1.00 97.94 109 ASN A CA 1
ATOM 918 C C . ASN A 1 109 ? 5.112 -5.412 -22.425 1.00 97.94 109 ASN A C 1
ATOM 920 O O . ASN A 1 109 ? 5.172 -4.740 -21.391 1.00 97.94 109 ASN A O 1
ATOM 924 N N . TRP A 1 110 ? 5.357 -4.862 -23.617 1.00 97.75 110 TRP A N 1
ATOM 925 C CA . TRP A 1 110 ? 5.689 -3.439 -23.735 1.00 97.75 110 TRP A CA 1
ATOM 926 C C . TRP A 1 110 ? 4.507 -2.554 -23.314 1.00 97.75 110 TRP A C 1
ATOM 928 O O . TRP A 1 110 ? 4.724 -1.449 -22.822 1.00 97.75 110 TRP A O 1
ATOM 938 N N . GLN A 1 111 ? 3.266 -3.029 -23.461 1.00 98.00 111 GLN A N 1
ATOM 939 C CA . GLN A 1 111 ? 2.051 -2.326 -23.045 1.00 98.00 111 GLN A CA 1
ATOM 940 C C . GLN A 1 111 ? 2.042 -2.083 -21.530 1.00 98.00 111 GLN A C 1
ATOM 942 O O . GLN A 1 111 ? 1.682 -0.991 -21.084 1.00 98.00 111 GLN A O 1
ATOM 947 N N . ASP A 1 112 ? 2.504 -3.064 -20.751 1.00 98.00 112 ASP A N 1
ATOM 948 C CA . ASP A 1 112 ? 2.594 -2.970 -19.294 1.00 98.00 112 ASP A CA 1
ATOM 949 C C . ASP A 1 112 ? 3.633 -1.918 -18.881 1.00 98.00 112 ASP A C 1
ATOM 951 O O . ASP A 1 112 ? 3.343 -0.987 -18.123 1.00 98.00 112 ASP A O 1
ATOM 955 N N . LEU A 1 113 ? 4.823 -1.992 -19.484 1.00 98.38 113 LEU A N 1
ATOM 956 C CA . LEU A 1 113 ? 5.905 -1.026 -19.285 1.00 98.38 113 LEU A CA 1
ATOM 957 C C . LEU A 1 113 ? 5.488 0.392 -19.706 1.00 98.38 113 LEU A C 1
ATOM 959 O O . LEU A 1 113 ? 5.764 1.359 -18.996 1.00 98.38 113 LEU A O 1
ATOM 963 N N . ALA A 1 114 ? 4.795 0.538 -20.838 1.00 97.94 114 ALA A N 1
ATOM 964 C CA . ALA A 1 114 ? 4.303 1.823 -21.326 1.00 97.94 114 ALA A CA 1
ATOM 965 C C . ALA A 1 114 ? 3.266 2.428 -20.371 1.00 97.94 114 ALA A C 1
ATOM 967 O O . ALA A 1 114 ? 3.331 3.627 -20.076 1.00 97.94 114 ALA A O 1
ATOM 968 N N . TYR A 1 115 ? 2.364 1.601 -19.831 1.00 97.38 115 TYR A N 1
ATOM 969 C CA . TYR A 1 115 ? 1.382 2.037 -18.845 1.00 97.38 115 TYR A CA 1
ATOM 970 C C . TYR A 1 115 ? 2.049 2.488 -17.538 1.00 97.38 115 TYR A C 1
ATOM 972 O O . TYR A 1 115 ? 1.728 3.571 -17.042 1.00 97.38 115 TYR A O 1
ATOM 980 N N . LEU A 1 116 ? 3.038 1.735 -17.038 1.00 97.62 116 LEU A N 1
ATOM 981 C CA . LEU A 1 116 ? 3.855 2.108 -15.875 1.00 97.62 116 LEU A CA 1
ATOM 982 C C . LEU A 1 116 ? 4.567 3.451 -16.070 1.00 97.62 116 LEU A C 1
ATOM 984 O O . LEU A 1 116 ? 4.485 4.328 -15.207 1.00 97.62 116 LEU A O 1
ATOM 988 N N . ILE A 1 117 ? 5.221 3.650 -17.219 1.00 97.38 117 ILE A N 1
ATOM 989 C CA . ILE A 1 117 ? 5.920 4.903 -17.549 1.00 97.38 117 ILE A CA 1
ATOM 990 C C . ILE A 1 117 ? 4.938 6.073 -17.593 1.00 97.38 117 ILE A C 1
ATOM 992 O O . ILE A 1 117 ? 5.189 7.117 -16.985 1.00 97.38 117 ILE A O 1
ATOM 996 N N . TRP A 1 118 ? 3.831 5.918 -18.325 1.00 96.44 118 TRP A N 1
ATOM 997 C CA . TRP A 1 118 ? 2.817 6.959 -18.471 1.00 96.44 118 TRP A CA 1
ATOM 998 C C . TRP A 1 118 ? 2.228 7.362 -17.119 1.00 96.44 118 TRP A C 1
ATOM 1000 O O . TRP A 1 118 ? 2.154 8.557 -16.812 1.00 96.44 118 TRP A O 1
ATOM 1010 N N . HIS A 1 119 ? 1.839 6.372 -16.313 1.00 95.50 119 HIS A N 1
ATOM 1011 C CA . HIS A 1 119 ? 1.205 6.593 -15.020 1.00 95.50 119 HIS A CA 1
ATOM 1012 C C . HIS A 1 119 ? 2.157 7.306 -14.066 1.00 95.50 119 HIS A C 1
ATOM 1014 O O . HIS A 1 119 ? 1.828 8.395 -13.585 1.00 95.50 119 HIS A O 1
ATOM 1020 N N . HIS A 1 120 ? 3.361 6.758 -13.875 1.00 95.38 120 HIS A N 1
ATOM 1021 C CA . HIS A 1 120 ? 4.349 7.303 -12.947 1.00 95.38 120 HIS A CA 1
ATOM 1022 C C . HIS A 1 120 ? 4.716 8.743 -13.295 1.00 95.38 120 HIS A C 1
ATOM 1024 O O . HIS A 1 120 ? 4.611 9.646 -12.463 1.00 95.38 120 HIS A O 1
ATOM 1030 N N . LEU A 1 121 ? 5.080 8.996 -14.556 1.00 94.12 121 LEU A N 1
ATOM 1031 C CA . LEU A 1 121 ? 5.462 10.335 -14.992 1.00 94.12 121 LEU A CA 1
ATOM 1032 C C . LEU A 1 121 ? 4.298 11.320 -14.871 1.00 94.12 121 LEU A C 1
ATOM 1034 O O . LEU A 1 121 ? 4.512 12.456 -14.443 1.00 94.12 121 LEU A O 1
ATOM 1038 N N . GLY A 1 122 ? 3.070 10.912 -15.201 1.00 93.00 122 GLY A N 1
ATOM 1039 C CA . GLY A 1 122 ? 1.886 11.754 -15.035 1.00 93.00 122 GLY A CA 1
ATOM 1040 C C . GLY A 1 122 ? 1.622 12.107 -13.568 1.00 93.00 122 GLY A C 1
ATOM 1041 O O . GLY A 1 122 ? 1.390 13.271 -13.233 1.00 93.00 122 GLY A O 1
ATOM 1042 N N . LYS A 1 123 ? 1.716 11.118 -12.675 1.00 91.31 123 LYS A N 1
ATOM 1043 C CA . LYS A 1 123 ? 1.414 11.260 -11.245 1.00 91.31 123 LYS A CA 1
ATOM 1044 C C . LYS A 1 123 ? 2.475 12.024 -10.470 1.00 91.31 123 LYS A C 1
ATOM 1046 O O . LYS A 1 123 ? 2.145 12.931 -9.696 1.00 91.31 123 LYS A O 1
ATOM 1051 N N . MET A 1 124 ? 3.745 11.716 -10.700 1.00 90.19 124 MET A N 1
ATOM 1052 C CA . MET A 1 124 ? 4.833 12.347 -9.960 1.00 90.19 124 MET A CA 1
ATOM 1053 C C . MET A 1 124 ? 5.081 13.778 -10.423 1.00 90.19 124 MET A C 1
ATOM 1055 O O . MET A 1 124 ? 5.260 14.660 -9.584 1.00 90.19 124 MET A O 1
ATOM 1059 N N . SER A 1 125 ? 4.942 14.060 -11.721 1.00 88.31 125 SER A N 1
ATOM 1060 C CA . SER A 1 125 ? 5.166 15.414 -12.244 1.00 88.31 125 SER A CA 1
ATOM 1061 C C . SER A 1 125 ? 3.932 16.325 -12.243 1.00 88.31 125 SER A C 1
ATOM 1063 O O . SER A 1 125 ? 4.075 17.537 -12.413 1.00 88.31 125 SER A O 1
ATOM 1065 N N . GLY A 1 126 ? 2.722 15.766 -12.117 1.00 86.19 126 GLY A N 1
ATOM 1066 C CA . GLY A 1 126 ? 1.463 16.502 -12.290 1.00 86.19 126 GLY A CA 1
ATOM 1067 C C . GLY A 1 126 ? 1.203 16.970 -13.730 1.00 86.19 126 GLY A C 1
ATOM 1068 O O . GLY A 1 126 ? 0.316 17.793 -13.959 1.00 86.19 126 GLY A O 1
ATOM 1069 N N . LYS A 1 127 ? 1.981 16.490 -14.709 1.00 89.38 127 LYS A N 1
ATOM 1070 C CA . LYS A 1 127 ? 1.824 16.827 -16.130 1.00 89.38 127 LYS A CA 1
ATOM 1071 C C . LYS A 1 127 ? 0.823 15.887 -16.802 1.00 89.38 127 LYS A C 1
ATOM 1073 O O . LYS A 1 127 ? 0.778 14.694 -16.517 1.00 89.38 127 LYS A O 1
ATOM 1078 N N . HIS A 1 128 ? 0.074 16.408 -17.771 1.00 89.75 128 HIS A N 1
ATOM 1079 C CA . HIS A 1 128 ? -0.768 15.590 -18.643 1.00 89.75 128 HIS A CA 1
ATOM 1080 C C . HIS A 1 128 ? 0.057 15.061 -19.819 1.00 89.75 128 HIS A C 1
ATOM 1082 O O . HIS A 1 128 ? 0.567 15.844 -20.621 1.00 89.75 128 HIS A O 1
ATOM 1088 N N . LEU A 1 129 ? 0.191 13.738 -19.910 1.00 92.31 129 LEU A N 1
ATOM 1089 C CA . LEU A 1 129 ? 0.965 13.054 -20.944 1.00 92.31 129 LEU A CA 1
ATOM 1090 C C . LEU A 1 129 ? 0.037 12.229 -21.830 1.00 92.31 129 LEU A C 1
ATOM 1092 O O . LEU A 1 129 ? -0.889 11.580 -21.340 1.00 92.31 129 LEU A O 1
ATOM 1096 N N . HIS A 1 130 ? 0.302 12.236 -23.135 1.00 94.75 130 HIS A N 1
ATOM 1097 C CA . HIS A 1 130 ? -0.378 11.338 -24.061 1.00 94.75 130 HIS A CA 1
ATOM 1098 C C . HIS A 1 130 ? 0.196 9.916 -23.894 1.00 94.75 130 HIS A C 1
ATOM 1100 O O . HIS A 1 130 ? 1.417 9.777 -23.972 1.00 94.75 130 HIS A O 1
ATOM 1106 N N . PRO A 1 131 ? -0.621 8.863 -23.696 1.00 95.44 131 PRO A N 1
ATOM 1107 C CA . PRO A 1 131 ? -0.118 7.501 -23.454 1.00 95.44 131 PRO A CA 1
ATOM 1108 C C . PRO A 1 131 ? 0.655 6.908 -24.645 1.00 95.44 131 PRO A C 1
ATOM 1110 O O . PRO A 1 131 ? 1.527 6.068 -24.454 1.00 95.44 131 PRO A O 1
ATOM 1113 N N . TYR A 1 132 ? 0.401 7.408 -25.860 1.00 95.94 132 TYR A N 1
ATOM 1114 C CA . TYR A 1 132 ? 1.157 7.079 -27.081 1.00 95.94 132 TYR A CA 1
ATOM 1115 C C . TYR A 1 132 ? 2.288 8.070 -27.407 1.00 95.94 132 TYR A C 1
ATOM 1117 O O . TYR A 1 132 ? 2.685 8.203 -28.564 1.00 95.94 132 TYR A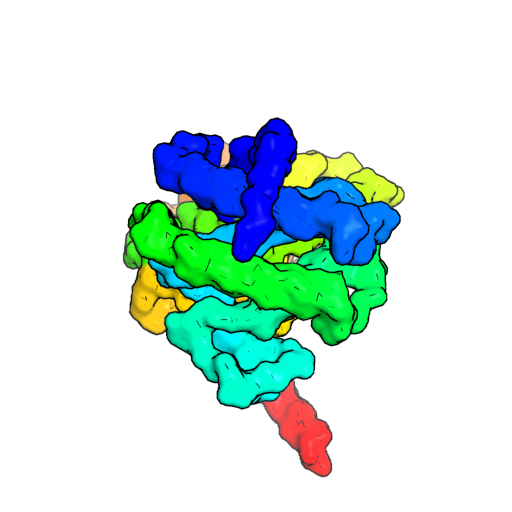 O 1
ATOM 1125 N N . ALA A 1 133 ? 2.768 8.856 -26.440 1.00 94.81 133 ALA A N 1
ATOM 1126 C CA . ALA A 1 133 ? 3.916 9.724 -26.694 1.00 94.81 133 ALA A CA 1
ATOM 1127 C C . ALA A 1 133 ? 5.126 8.868 -27.136 1.00 94.81 133 ALA A C 1
ATOM 1129 O O . ALA A 1 133 ? 5.449 7.912 -26.428 1.00 94.81 133 ALA A O 1
ATOM 1130 N N . PRO A 1 134 ? 5.826 9.203 -28.242 1.00 94.38 134 PRO A N 1
ATOM 1131 C CA . PRO A 1 134 ? 6.916 8.372 -28.767 1.00 94.38 134 PRO A CA 1
ATOM 1132 C C . PRO A 1 134 ? 7.982 8.029 -27.724 1.00 94.38 134 PRO A C 1
ATOM 1134 O O . PRO A 1 134 ? 8.379 6.879 -27.604 1.00 94.38 134 PRO A O 1
ATOM 1137 N N . ALA A 1 135 ? 8.354 8.990 -26.871 1.00 93.50 135 ALA A N 1
ATOM 1138 C CA . ALA A 1 135 ? 9.323 8.758 -25.802 1.00 93.50 135 ALA A CA 1
ATOM 1139 C C . ALA A 1 135 ? 8.905 7.648 -24.813 1.00 93.50 135 ALA A C 1
ATOM 1141 O O . ALA A 1 135 ? 9.778 6.936 -24.317 1.00 93.50 135 ALA A O 1
ATOM 1142 N N . ILE A 1 136 ? 7.601 7.500 -24.534 1.00 95.88 136 ILE A N 1
ATOM 1143 C CA . ILE A 1 136 ? 7.047 6.447 -23.665 1.00 95.88 136 ILE A CA 1
ATOM 1144 C C . ILE A 1 136 ? 7.168 5.093 -24.358 1.00 95.88 136 ILE A C 1
ATOM 1146 O O . ILE A 1 136 ? 7.751 4.174 -23.789 1.00 95.88 136 ILE A O 1
ATOM 1150 N N . LEU A 1 137 ? 6.682 4.995 -25.598 1.00 96.12 137 LEU A N 1
ATOM 1151 C CA . LEU A 1 137 ? 6.696 3.751 -26.372 1.00 96.12 137 LEU A CA 1
ATOM 1152 C C . LEU A 1 137 ? 8.127 3.266 -26.630 1.00 96.12 137 LEU A C 1
ATOM 1154 O O . LEU A 1 137 ? 8.455 2.115 -26.360 1.00 96.12 137 LEU A O 1
ATOM 1158 N N . ASP A 1 138 ? 9.017 4.168 -27.046 1.00 95.69 138 ASP A N 1
ATOM 1159 C CA . ASP A 1 138 ? 10.418 3.846 -27.312 1.00 95.69 138 ASP A CA 1
ATOM 1160 C C . ASP A 1 138 ? 11.162 3.391 -26.046 1.00 95.69 138 ASP A C 1
ATOM 1162 O O . ASP A 1 138 ? 12.213 2.748 -26.136 1.00 95.69 138 ASP A O 1
ATOM 1166 N N . LEU A 1 139 ? 10.737 3.844 -24.861 1.00 96.81 139 LEU A N 1
ATOM 1167 C CA . LEU A 1 139 ? 11.332 3.418 -23.594 1.00 96.81 139 LEU A CA 1
ATOM 1168 C C . LEU A 1 139 ? 10.765 2.070 -23.162 1.00 96.81 139 LEU A C 1
ATOM 1170 O O . LEU A 1 139 ? 11.543 1.225 -22.738 1.00 96.81 139 LEU A O 1
ATOM 1174 N N . ALA A 1 140 ? 9.461 1.857 -23.322 1.00 97.75 140 ALA A N 1
ATOM 1175 C CA . ALA A 1 140 ? 8.818 0.582 -23.043 1.00 97.75 140 ALA A CA 1
ATOM 1176 C C . ALA A 1 140 ? 9.423 -0.554 -23.880 1.00 97.75 140 ALA A C 1
ATOM 1178 O O . ALA A 1 140 ? 9.844 -1.557 -23.315 1.00 97.75 140 ALA A O 1
ATOM 1179 N N . VAL A 1 141 ? 9.570 -0.355 -25.196 1.00 97.25 141 VAL A N 1
ATOM 1180 C CA . VAL A 1 141 ? 10.206 -1.336 -26.095 1.00 97.25 141 VAL A CA 1
ATOM 1181 C C . VAL A 1 141 ? 11.662 -1.578 -25.708 1.00 97.25 141 VAL A C 1
ATOM 1183 O O . VAL A 1 141 ? 12.085 -2.721 -25.602 1.00 97.25 141 VAL A O 1
ATOM 1186 N N . PHE A 1 142 ? 12.425 -0.518 -25.420 1.00 97.12 142 PHE A N 1
ATOM 1187 C CA . PHE A 1 142 ? 13.803 -0.680 -24.950 1.00 97.12 142 PHE A CA 1
ATOM 1188 C C . PHE A 1 142 ? 13.883 -1.495 -23.655 1.00 97.12 142 PHE A C 1
ATOM 1190 O O . PHE A 1 142 ? 14.781 -2.317 -23.515 1.00 97.12 142 PHE A O 1
ATOM 1197 N N . CYS A 1 143 ? 12.998 -1.231 -22.692 1.00 98.25 143 CYS A N 1
ATOM 1198 C CA . CYS A 1 143 ? 12.971 -1.960 -21.432 1.00 98.25 143 CYS A CA 1
ATOM 1199 C C . CYS A 1 143 ? 12.588 -3.422 -21.648 1.00 98.25 143 CYS A C 1
ATOM 1201 O O . CYS A 1 143 ? 13.250 -4.269 -21.068 1.00 98.25 143 CYS A O 1
ATOM 1203 N N . LEU A 1 144 ? 11.604 -3.711 -22.506 1.00 98.44 144 LEU A N 1
ATOM 1204 C CA . LEU A 1 144 ? 11.241 -5.080 -22.869 1.00 98.44 144 LEU A CA 1
ATOM 1205 C C . LEU A 1 144 ? 12.448 -5.828 -23.448 1.00 98.44 144 LEU A C 1
ATOM 1207 O O . LEU A 1 144 ? 12.875 -6.812 -22.857 1.00 98.44 144 LEU A O 1
ATOM 1211 N N . GLU A 1 145 ? 13.058 -5.299 -24.516 1.00 98.12 145 GLU A N 1
ATOM 1212 C CA . GLU A 1 145 ? 14.240 -5.902 -25.155 1.00 98.12 145 GLU A CA 1
ATOM 1213 C C . GLU A 1 145 ? 15.387 -6.094 -24.152 1.00 98.12 145 GLU A C 1
ATOM 1215 O O . GLU A 1 145 ? 16.015 -7.148 -24.092 1.00 98.12 145 GLU A O 1
ATOM 1220 N N . TYR A 1 146 ? 15.660 -5.074 -23.330 1.00 97.88 146 TYR A N 1
ATOM 1221 C CA . TYR A 1 146 ? 16.720 -5.139 -22.330 1.00 97.88 146 TYR A CA 1
ATOM 1222 C C . TYR A 1 146 ? 16.433 -6.197 -21.261 1.00 97.88 146 TYR A C 1
ATOM 1224 O O . TYR A 1 146 ? 17.351 -6.904 -20.856 1.00 97.88 146 TYR A O 1
ATOM 1232 N N . PHE A 1 147 ? 15.201 -6.294 -20.767 1.00 98.25 147 PHE A N 1
ATOM 1233 C CA . PHE A 1 147 ? 14.829 -7.278 -19.755 1.00 98.25 147 PHE A CA 1
ATOM 1234 C C . PHE A 1 147 ? 14.869 -8.697 -20.322 1.00 98.25 147 PHE A C 1
ATOM 1236 O O . PHE A 1 147 ? 15.472 -9.560 -19.692 1.00 98.25 147 PHE A O 1
ATOM 1243 N N . GLU A 1 148 ? 14.347 -8.914 -21.530 1.00 96.94 148 GLU A N 1
ATOM 1244 C CA . GLU A 1 148 ? 14.423 -10.200 -22.233 1.00 96.94 148 GLU A CA 1
ATOM 1245 C C . GLU A 1 148 ? 15.870 -10.671 -22.430 1.00 96.94 148 GLU A C 1
ATOM 1247 O O . GLU A 1 148 ? 16.192 -11.819 -22.122 1.00 96.94 148 GLU A O 1
ATOM 1252 N N . ASP A 1 149 ? 16.768 -9.767 -22.837 1.00 96.69 149 ASP A N 1
ATOM 1253 C CA . ASP A 1 149 ? 18.201 -10.051 -23.001 1.00 96.69 149 ASP A CA 1
ATOM 1254 C C . ASP A 1 149 ? 18.893 -10.487 -21.689 1.00 96.69 149 ASP A C 1
ATOM 1256 O O . ASP A 1 149 ? 19.964 -11.093 -21.736 1.00 96.69 149 ASP A O 1
ATOM 1260 N N . HIS A 1 150 ? 18.318 -10.175 -20.520 1.00 95.19 150 HIS A N 1
ATOM 1261 C CA . HIS A 1 150 ? 18.894 -10.478 -19.202 1.00 95.19 150 HIS A CA 1
ATOM 1262 C C . HIS A 1 150 ? 18.100 -11.528 -18.408 1.00 95.19 150 HIS A C 1
ATOM 1264 O O . HIS A 1 150 ? 18.426 -11.752 -17.239 1.00 95.19 150 HIS A O 1
ATOM 1270 N N . LEU A 1 151 ? 17.098 -12.186 -19.007 1.00 93.62 151 LEU A N 1
ATOM 1271 C CA . LEU A 1 151 ? 16.274 -13.194 -18.324 1.00 93.62 151 LEU A CA 1
ATOM 1272 C C . LEU A 1 151 ? 17.109 -14.360 -17.785 1.00 93.62 151 LEU A C 1
ATOM 1274 O O . LEU A 1 151 ? 16.966 -14.738 -16.627 1.00 93.62 151 LEU A O 1
ATOM 1278 N N . GLU A 1 152 ? 18.023 -14.905 -18.594 1.00 92.38 152 GLU A N 1
ATOM 1279 C CA . GLU A 1 152 ? 18.839 -16.069 -18.208 1.00 92.38 152 GLU A CA 1
ATOM 1280 C C . GLU A 1 152 ? 19.828 -15.769 -17.068 1.00 92.38 152 GLU A C 1
ATOM 1282 O O . GLU A 1 152 ? 20.224 -16.671 -16.328 1.00 92.38 152 GLU A O 1
ATOM 1287 N N . GLU A 1 153 ? 20.248 -14.510 -16.925 1.00 93.12 153 GLU A N 1
ATOM 1288 C CA . GLU A 1 153 ? 21.197 -14.071 -15.895 1.00 93.12 153 GLU A CA 1
ATOM 1289 C C . GLU A 1 153 ? 20.500 -13.596 -14.612 1.00 93.12 153 GLU A C 1
ATOM 1291 O O . GLU A 1 153 ? 21.173 -13.291 -13.619 1.00 93.12 153 GLU A O 1
ATOM 1296 N N . ALA A 1 154 ? 19.169 -13.495 -14.627 1.00 93.88 154 ALA A N 1
ATOM 1297 C CA . ALA A 1 154 ? 18.419 -12.904 -13.540 1.00 93.88 154 ALA A CA 1
ATOM 1298 C C . ALA A 1 154 ? 18.417 -13.777 -12.282 1.00 93.88 154 ALA A C 1
ATOM 1300 O O . ALA A 1 154 ? 18.268 -14.997 -12.325 1.00 93.88 154 ALA A O 1
ATOM 1301 N N . LEU A 1 155 ? 18.596 -13.126 -11.132 1.00 93.69 155 LEU A N 1
ATOM 1302 C CA . LEU A 1 155 ? 18.552 -13.792 -9.834 1.00 93.69 155 LEU A CA 1
ATOM 1303 C C . LEU A 1 155 ? 17.113 -13.823 -9.318 1.00 93.69 155 LEU A C 1
ATOM 1305 O O . LEU A 1 155 ? 16.423 -12.812 -9.405 1.00 93.69 155 LEU A O 1
ATOM 1309 N N . VAL A 1 156 ? 16.701 -14.939 -8.720 1.00 93.50 156 VAL A N 1
ATOM 1310 C CA . VAL A 1 156 ? 15.404 -15.097 -8.038 1.00 93.50 156 VAL A CA 1
ATOM 1311 C C . VAL A 1 156 ? 15.591 -15.256 -6.527 1.00 93.50 156 VAL A C 1
ATOM 1313 O O . VAL A 1 156 ? 16.699 -15.546 -6.058 1.00 93.50 156 VAL A O 1
ATOM 1316 N N . THR A 1 157 ? 14.533 -15.026 -5.754 1.00 92.44 157 THR A N 1
ATOM 1317 C CA . THR A 1 157 ? 14.542 -15.074 -4.292 1.00 92.44 157 THR A CA 1
ATOM 1318 C C . THR A 1 157 ? 13.189 -15.456 -3.697 1.00 92.44 157 THR A C 1
ATOM 1320 O O . THR A 1 157 ? 12.146 -15.040 -4.187 1.00 92.44 157 THR A O 1
ATOM 1323 N N . ASP A 1 158 ? 13.231 -16.128 -2.546 1.00 89.25 158 ASP A N 1
ATOM 1324 C CA . ASP A 1 158 ? 12.039 -16.503 -1.777 1.00 89.25 158 ASP A CA 1
ATOM 1325 C C . ASP A 1 158 ? 11.643 -15.418 -0.745 1.00 89.25 158 ASP A C 1
ATOM 1327 O O . ASP A 1 158 ? 10.726 -15.607 0.053 1.00 89.25 158 ASP A O 1
ATOM 1331 N N . PHE A 1 159 ? 12.320 -14.256 -0.717 1.00 89.06 159 PHE A N 1
ATOM 1332 C CA . PHE A 1 159 ? 12.039 -13.187 0.263 1.00 89.06 159 PHE A CA 1
ATOM 1333 C C . PHE A 1 159 ? 10.584 -12.707 0.229 1.00 89.06 159 PHE A C 1
ATOM 1335 O O . PHE A 1 159 ? 10.005 -12.375 1.265 1.00 89.06 159 PHE A O 1
ATOM 1342 N N . PHE A 1 160 ? 9.995 -12.650 -0.965 1.00 90.88 160 PHE A N 1
ATOM 1343 C CA . PHE A 1 160 ? 8.609 -12.230 -1.130 1.00 90.88 160 PHE A CA 1
ATOM 1344 C C . PHE A 1 160 ? 7.626 -13.323 -0.708 1.00 90.88 160 PHE A C 1
ATOM 1346 O O . PHE A 1 160 ? 6.562 -12.989 -0.194 1.00 90.88 160 PHE A O 1
ATOM 1353 N N . GLU A 1 161 ? 7.996 -14.603 -0.813 1.00 89.00 161 GLU A N 1
ATOM 1354 C CA . GLU A 1 161 ? 7.158 -15.697 -0.318 1.00 89.00 161 GLU A CA 1
ATOM 1355 C C . GLU A 1 161 ? 6.946 -15.580 1.194 1.00 89.00 161 GLU A C 1
ATOM 1357 O O . GLU A 1 161 ? 5.811 -15.635 1.662 1.00 89.00 161 GLU A O 1
ATOM 1362 N N . GLU A 1 162 ? 8.009 -15.338 1.970 1.00 87.44 162 GLU A N 1
ATOM 1363 C CA . GLU A 1 162 ? 7.902 -15.145 3.425 1.00 87.44 162 GLU A CA 1
ATOM 1364 C C . GLU A 1 162 ? 7.037 -13.921 3.772 1.00 87.44 162 GLU A C 1
ATOM 1366 O O . GLU A 1 162 ? 6.165 -13.988 4.649 1.00 87.44 162 GLU A O 1
ATOM 1371 N N . GLN A 1 163 ? 7.232 -12.820 3.039 1.00 90.25 163 GLN A N 1
ATOM 1372 C CA . GLN A 1 163 ? 6.474 -11.580 3.207 1.00 90.25 163 GLN A CA 1
ATOM 1373 C C . GLN A 1 163 ? 4.976 -11.762 2.911 1.00 90.25 163 GLN A C 1
ATOM 1375 O O . GLN A 1 163 ? 4.133 -11.159 3.585 1.00 90.25 163 GLN A O 1
ATOM 1380 N N . LEU A 1 164 ? 4.624 -12.596 1.932 1.00 94.00 164 LEU A N 1
ATOM 1381 C CA . LEU A 1 164 ? 3.247 -12.820 1.478 1.00 94.00 164 LEU A CA 1
ATOM 1382 C C . LEU A 1 164 ? 2.578 -14.045 2.120 1.00 94.00 164 LEU A C 1
ATOM 1384 O O . LEU A 1 164 ? 1.357 -14.192 2.044 1.00 94.00 164 LEU A O 1
ATOM 1388 N N . GLN A 1 165 ? 3.338 -14.886 2.822 1.00 93.19 165 GLN A N 1
ATOM 1389 C CA . GLN A 1 165 ? 2.818 -16.030 3.562 1.00 93.19 165 GLN A CA 1
ATOM 1390 C C . GLN A 1 165 ? 2.097 -15.594 4.839 1.00 93.19 165 GLN A C 1
ATOM 1392 O O . GLN A 1 165 ? 2.728 -15.319 5.861 1.00 93.19 165 GLN A O 1
ATOM 1397 N N . ILE A 1 166 ? 0.763 -15.608 4.824 1.00 93.00 166 ILE A N 1
ATOM 1398 C CA . ILE A 1 166 ? -0.047 -15.280 6.002 1.00 93.00 166 ILE A CA 1
ATOM 1399 C C . ILE A 1 166 ? -0.488 -16.570 6.701 1.00 93.00 166 ILE A C 1
ATOM 1401 O O . ILE A 1 166 ? -1.450 -17.227 6.307 1.00 93.00 166 ILE A O 1
ATOM 1405 N N . SER A 1 167 ? 0.241 -16.967 7.745 1.00 90.31 167 SER A N 1
ATOM 1406 C CA . SER A 1 167 ? -0.085 -18.166 8.530 1.00 90.31 167 SER A CA 1
ATOM 1407 C C . SER A 1 167 ? -1.315 -17.945 9.410 1.00 90.31 167 SER A C 1
ATOM 1409 O O . SER A 1 167 ? -1.571 -16.820 9.825 1.00 90.31 167 SER A O 1
ATOM 1411 N N . ALA A 1 168 ? -2.030 -19.014 9.773 1.00 87.06 168 ALA A N 1
ATOM 1412 C 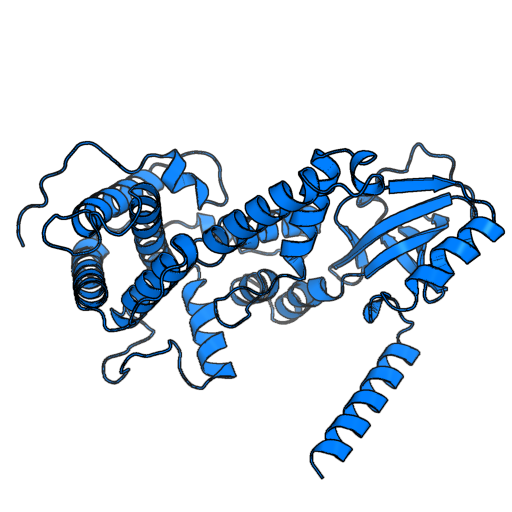CA . ALA A 1 168 ? -3.224 -18.965 10.630 1.00 87.06 168 ALA A CA 1
ATOM 1413 C C . ALA A 1 168 ? -2.989 -18.454 12.068 1.00 87.06 168 ALA A C 1
ATOM 1415 O O . ALA A 1 168 ? -3.960 -18.220 12.779 1.00 87.06 168 ALA A O 1
ATOM 1416 N N . GLU A 1 169 ? -1.733 -18.241 12.475 1.00 88.81 169 GLU A N 1
ATOM 1417 C CA . GLU A 1 169 ? -1.356 -17.698 13.791 1.00 88.81 169 GLU A CA 1
ATOM 1418 C C . GLU A 1 169 ? -0.753 -16.289 13.707 1.00 88.81 169 GLU A C 1
ATOM 1420 O O . GLU A 1 169 ? -0.417 -15.695 14.726 1.00 88.81 169 GLU A O 1
ATOM 1425 N N . LEU A 1 170 ? -0.626 -15.730 12.498 1.00 92.12 170 LEU A N 1
ATOM 1426 C CA . LEU A 1 170 ? -0.095 -14.388 12.279 1.00 92.12 170 LEU A CA 1
ATOM 1427 C C . LEU A 1 170 ? -0.952 -13.330 12.988 1.00 92.12 170 LEU A C 1
ATOM 1429 O O . LEU A 1 170 ? -2.147 -13.198 12.696 1.00 92.12 170 LEU A O 1
ATOM 1433 N N . ASP A 1 171 ? -0.354 -12.605 13.929 1.00 92.19 171 ASP A N 1
ATOM 1434 C CA . ASP A 1 171 ? -1.052 -11.573 14.687 1.00 92.19 171 ASP A CA 1
ATOM 1435 C C . ASP A 1 171 ? -1.358 -10.337 13.827 1.00 92.19 171 ASP A C 1
ATOM 1437 O O . ASP A 1 171 ? -0.833 -10.143 12.727 1.00 92.19 171 ASP A O 1
ATOM 1441 N N . PHE A 1 172 ? -2.255 -9.490 14.328 1.00 95.00 172 PHE A N 1
ATOM 1442 C CA . PHE A 1 172 ? -2.691 -8.306 13.600 1.00 95.00 172 PHE A CA 1
ATOM 1443 C C . PHE A 1 172 ? -1.563 -7.288 13.356 1.00 95.00 172 PHE A C 1
ATOM 1445 O O . PHE A 1 172 ? -1.546 -6.645 12.306 1.00 95.00 172 PHE A O 1
ATOM 1452 N N . PHE A 1 173 ? -0.627 -7.106 14.289 1.00 94.38 173 PHE A N 1
ATOM 1453 C CA . PHE A 1 173 ? 0.431 -6.104 14.142 1.00 94.38 173 PHE A CA 1
ATOM 1454 C C . PHE A 1 173 ? 1.459 -6.524 13.097 1.00 94.38 173 PHE A C 1
ATOM 1456 O O . PHE A 1 173 ? 1.916 -5.688 12.316 1.00 94.38 173 PHE A O 1
ATOM 1463 N N . GLU A 1 174 ? 1.752 -7.816 13.012 1.00 94.44 174 GLU A N 1
ATOM 1464 C CA . GLU A 1 174 ? 2.559 -8.375 11.936 1.00 94.44 174 GLU A CA 1
ATOM 1465 C C . GLU A 1 174 ? 1.854 -8.231 10.576 1.00 94.44 174 GLU A C 1
ATOM 1467 O O . GLU A 1 174 ? 2.467 -7.784 9.604 1.00 94.44 174 GLU A O 1
ATOM 1472 N N . LEU A 1 175 ? 0.540 -8.483 10.499 1.00 95.75 175 LEU A N 1
ATOM 1473 C CA . LEU A 1 175 ? -0.232 -8.222 9.274 1.00 95.75 175 LEU A CA 1
ATOM 1474 C C . LEU A 1 175 ? -0.176 -6.741 8.897 1.00 95.75 175 LEU A C 1
ATOM 1476 O O . LEU A 1 175 ? 0.007 -6.392 7.730 1.00 95.75 175 LEU A O 1
ATOM 1480 N N . LYS A 1 176 ? -0.325 -5.860 9.888 1.00 95.81 176 LYS A N 1
ATOM 1481 C CA . LYS A 1 176 ? -0.272 -4.413 9.702 1.00 95.81 176 LYS A CA 1
ATOM 1482 C C . LYS A 1 176 ? 1.085 -3.976 9.156 1.00 95.81 176 LYS A C 1
ATOM 1484 O O . LYS A 1 176 ? 1.108 -3.148 8.250 1.00 95.81 176 LYS A O 1
ATOM 1489 N N . ASN A 1 177 ? 2.194 -4.544 9.628 1.00 94.44 177 ASN A N 1
ATOM 1490 C CA . ASN A 1 177 ? 3.529 -4.265 9.084 1.00 94.44 177 ASN A CA 1
ATOM 1491 C C . ASN A 1 177 ? 3.627 -4.647 7.600 1.00 94.44 177 ASN A C 1
ATOM 1493 O O . ASN A 1 177 ? 4.119 -3.865 6.784 1.00 94.44 177 ASN A O 1
ATOM 1497 N N . ARG A 1 178 ? 3.077 -5.805 7.221 1.00 95.62 178 ARG A N 1
ATOM 1498 C CA . ARG A 1 178 ? 3.012 -6.237 5.814 1.00 95.62 178 ARG A CA 1
ATOM 1499 C C . ARG A 1 178 ? 2.137 -5.312 4.974 1.00 95.62 178 ARG A C 1
ATOM 1501 O O . ARG A 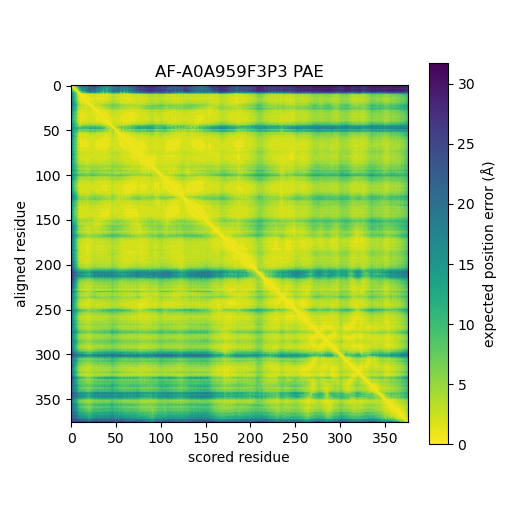1 178 ? 2.505 -4.962 3.853 1.00 95.62 178 ARG A O 1
ATOM 1508 N N . LEU A 1 179 ? 1.021 -4.847 5.533 1.00 96.50 179 LEU A N 1
ATOM 1509 C CA . LEU A 1 179 ? 0.136 -3.878 4.892 1.00 96.50 179 LEU A CA 1
ATOM 1510 C C . LEU A 1 179 ? 0.783 -2.488 4.758 1.00 96.50 179 LEU A C 1
ATOM 1512 O O . LEU A 1 179 ? 0.528 -1.800 3.771 1.00 96.50 179 LEU A O 1
ATOM 1516 N N . ILE A 1 180 ? 1.643 -2.075 5.695 1.00 96.06 180 ILE A N 1
ATOM 1517 C CA . ILE A 1 180 ? 2.437 -0.839 5.592 1.00 96.06 180 ILE A CA 1
ATOM 1518 C C . ILE A 1 180 ? 3.378 -0.922 4.389 1.00 96.06 180 ILE A C 1
ATOM 1520 O O . ILE A 1 180 ? 3.372 -0.003 3.566 1.00 96.06 180 ILE A O 1
ATOM 1524 N N . TRP A 1 181 ? 4.110 -2.029 4.227 1.00 95.94 181 TRP A N 1
ATOM 1525 C CA . TRP A 1 181 ? 4.930 -2.255 3.033 1.00 95.94 181 TRP A CA 1
ATOM 1526 C C . TRP A 1 181 ? 4.072 -2.243 1.754 1.00 95.94 181 TRP A C 1
ATOM 1528 O O . TRP A 1 181 ? 4.358 -1.500 0.810 1.00 95.94 181 TRP A O 1
ATOM 1538 N N . MET A 1 182 ? 2.943 -2.962 1.763 1.00 96.50 182 MET A N 1
ATOM 1539 C CA . MET A 1 182 ? 1.972 -2.979 0.660 1.00 96.50 182 MET A CA 1
ATOM 1540 C C . MET A 1 182 ? 1.321 -1.615 0.392 1.00 96.50 182 MET A C 1
ATOM 1542 O O . MET A 1 182 ? 0.715 -1.417 -0.649 1.00 96.50 182 MET A O 1
ATOM 1546 N N . THR A 1 183 ? 1.422 -0.645 1.293 1.00 96.94 183 THR A N 1
ATOM 1547 C CA . THR A 1 183 ? 0.850 0.689 1.073 1.00 96.94 183 THR A CA 1
ATOM 1548 C C . THR A 1 183 ? 1.909 1.658 0.572 1.00 96.94 183 THR A C 1
ATOM 1550 O O . THR A 1 183 ? 1.693 2.338 -0.430 1.00 96.94 183 THR A O 1
ATOM 1553 N N . PHE A 1 184 ? 3.054 1.714 1.250 1.00 96.62 184 PHE A N 1
ATOM 1554 C CA . PHE A 1 184 ? 4.023 2.800 1.095 1.00 96.62 184 PHE A CA 1
ATOM 1555 C C . PHE A 1 184 ? 5.321 2.400 0.400 1.00 96.62 184 PHE A C 1
ATOM 1557 O O . PHE A 1 184 ? 6.076 3.284 0.004 1.00 96.62 184 PHE A O 1
ATOM 1564 N N . GLN A 1 185 ? 5.592 1.104 0.242 1.00 95.69 185 GLN A N 1
ATOM 1565 C CA . GLN A 1 185 ? 6.895 0.630 -0.226 1.00 95.69 185 GLN A CA 1
ATOM 1566 C C . GLN A 1 185 ? 6.822 -0.247 -1.475 1.00 95.69 185 GLN A C 1
ATOM 1568 O O . GLN A 1 185 ? 7.801 -0.315 -2.195 1.00 95.69 185 GLN A O 1
ATOM 1573 N N . ASN A 1 186 ? 5.712 -0.903 -1.811 1.00 95.19 186 ASN A N 1
ATOM 1574 C CA . ASN A 1 186 ? 5.651 -1.579 -3.115 1.00 95.19 186 ASN A CA 1
ATOM 1575 C C . ASN A 1 186 ? 5.711 -0.561 -4.276 1.00 95.19 186 ASN A C 1
ATOM 1577 O O . ASN A 1 186 ? 5.350 0.610 -4.129 1.00 95.19 186 ASN A O 1
ATOM 1581 N N . TYR A 1 187 ? 6.139 -1.024 -5.450 1.00 96.31 187 TYR A N 1
ATOM 1582 C CA . TYR A 1 187 ? 6.411 -0.160 -6.599 1.00 96.31 187 TYR A CA 1
ATOM 1583 C C . TYR A 1 187 ? 5.150 0.409 -7.281 1.00 96.31 187 TYR A C 1
ATOM 1585 O O . TYR A 1 187 ? 5.251 1.385 -8.021 1.00 96.31 187 TYR A O 1
ATOM 1593 N N . LEU A 1 188 ? 3.961 -0.153 -7.031 1.00 94.62 188 LEU A N 1
ATOM 1594 C CA . LEU A 1 188 ? 2.710 0.354 -7.597 1.00 94.62 188 LEU A CA 1
ATOM 1595 C C . LEU A 1 188 ? 2.164 1.514 -6.768 1.00 94.62 188 LEU A C 1
ATOM 1597 O O . LEU A 1 188 ? 2.058 2.640 -7.258 1.00 94.62 188 LEU A O 1
ATOM 1601 N N . THR A 1 189 ? 1.801 1.269 -5.509 1.00 94.81 189 THR A N 1
ATOM 1602 C CA . THR A 1 189 ? 1.118 2.287 -4.693 1.00 94.81 189 THR A CA 1
ATOM 1603 C C . THR A 1 189 ? 2.077 3.170 -3.910 1.00 94.81 189 THR A C 1
ATOM 1605 O O . THR A 1 189 ? 1.731 4.316 -3.625 1.00 94.81 189 THR A O 1
ATOM 1608 N N . GLY A 1 190 ? 3.271 2.670 -3.581 1.00 95.38 190 GLY A N 1
ATOM 1609 C CA . GLY A 1 190 ? 4.238 3.351 -2.722 1.00 95.38 190 GLY A CA 1
ATOM 1610 C C . GLY A 1 190 ? 4.572 4.781 -3.157 1.00 95.38 190 GLY A C 1
ATOM 1611 O O . GLY A 1 190 ? 4.444 5.682 -2.320 1.00 95.38 190 GLY A O 1
ATOM 1612 N N . PRO A 1 191 ? 4.918 5.034 -4.437 1.00 94.81 191 PRO A N 1
ATOM 1613 C CA . PRO A 1 191 ? 5.229 6.381 -4.921 1.00 94.81 191 PRO A CA 1
ATOM 1614 C C . PRO A 1 191 ? 4.059 7.360 -4.754 1.00 94.81 191 PRO A C 1
ATOM 1616 O O . PRO A 1 191 ? 4.209 8.423 -4.146 1.00 94.81 191 PRO A O 1
ATOM 1619 N N . GLU A 1 192 ? 2.864 6.987 -5.236 1.00 94.56 192 GLU A N 1
ATOM 1620 C CA . GLU A 1 192 ? 1.668 7.838 -5.153 1.00 94.56 192 GLU A CA 1
ATOM 1621 C C . GLU A 1 192 ? 1.275 8.087 -3.695 1.00 94.56 192 GLU A C 1
ATOM 1623 O O . GLU A 1 192 ? 1.053 9.231 -3.294 1.00 94.56 192 GLU A O 1
ATOM 1628 N N . PHE A 1 193 ? 1.182 7.033 -2.887 1.00 96.00 193 PHE A N 1
ATOM 1629 C CA . PHE A 1 193 ? 0.701 7.150 -1.516 1.00 96.00 193 PHE A CA 1
ATOM 1630 C C . PHE A 1 193 ? 1.672 7.894 -0.613 1.00 96.00 193 PHE A C 1
ATOM 1632 O O . PHE A 1 193 ? 1.218 8.723 0.173 1.00 96.00 193 PHE A O 1
ATOM 1639 N N . SER A 1 194 ? 2.980 7.682 -0.760 1.00 94.88 194 SER A N 1
ATOM 1640 C CA . SER A 1 194 ? 3.979 8.420 0.017 1.00 94.88 194 SER A CA 1
ATOM 1641 C C . SER A 1 194 ? 3.935 9.915 -0.294 1.00 94.88 194 SER A C 1
ATOM 1643 O O . SER A 1 194 ? 3.836 10.721 0.631 1.00 94.88 194 SER A O 1
ATOM 1645 N N . LYS A 1 195 ? 3.892 10.291 -1.580 1.00 93.56 195 LYS A N 1
ATOM 1646 C CA . LYS A 1 195 ? 3.785 11.697 -2.000 1.00 93.56 195 LYS A CA 1
ATOM 1647 C C . LYS A 1 195 ? 2.515 12.359 -1.467 1.00 93.56 195 LYS A C 1
ATOM 1649 O O . LYS A 1 195 ? 2.561 13.439 -0.885 1.00 93.56 195 LYS A O 1
ATOM 1654 N N . VAL A 1 196 ? 1.367 11.708 -1.643 1.00 94.50 196 VAL A N 1
ATOM 1655 C CA . VAL A 1 196 ? 0.082 12.261 -1.196 1.00 94.50 196 VAL A CA 1
ATOM 1656 C C . VAL A 1 196 ? 0.019 12.350 0.331 1.00 94.50 196 VAL A C 1
ATOM 1658 O O . VAL A 1 196 ? -0.554 13.301 0.863 1.00 94.50 196 VAL A O 1
ATOM 1661 N N . MET A 1 197 ? 0.585 11.378 1.052 1.00 94.50 197 MET A N 1
ATOM 1662 C CA . MET A 1 197 ? 0.647 11.414 2.512 1.00 94.50 197 MET A CA 1
ATOM 1663 C C . MET A 1 197 ? 1.522 12.573 2.994 1.00 94.50 197 MET A C 1
ATOM 1665 O O . MET A 1 197 ? 1.088 13.319 3.868 1.00 94.50 197 MET A O 1
ATOM 1669 N N . GLU A 1 198 ? 2.681 12.798 2.371 1.00 92.69 198 GLU A N 1
ATOM 1670 C CA . GLU A 1 198 ? 3.552 13.943 2.659 1.00 92.69 198 GLU A CA 1
ATOM 1671 C C . GLU A 1 198 ? 2.836 15.284 2.419 1.00 92.69 198 GLU A C 1
ATOM 1673 O O . GLU A 1 198 ? 2.822 16.153 3.294 1.00 92.69 198 GLU A O 1
ATOM 1678 N N . GLU A 1 199 ? 2.157 15.444 1.279 1.00 92.94 199 GLU A N 1
ATOM 1679 C CA . GLU A 1 199 ? 1.373 16.647 0.969 1.00 92.94 199 GLU A CA 1
ATOM 1680 C C . GLU A 1 199 ? 0.259 16.895 2.004 1.00 92.94 199 GLU A C 1
ATOM 1682 O O . GLU A 1 199 ? 0.046 18.028 2.456 1.00 92.94 199 GLU A O 1
ATOM 1687 N N . LEU A 1 200 ? -0.449 15.837 2.417 1.00 91.88 200 LEU A N 1
ATOM 1688 C CA . LEU A 1 200 ? -1.487 15.915 3.448 1.00 91.88 200 LEU A CA 1
ATOM 1689 C C . LEU A 1 200 ? -0.909 16.225 4.829 1.00 91.88 200 LEU A C 1
ATOM 1691 O O . LEU A 1 200 ? -1.508 17.012 5.565 1.00 91.88 200 LEU A O 1
ATOM 1695 N N . ALA A 1 201 ? 0.242 15.655 5.174 1.00 90.62 201 ALA A N 1
ATOM 1696 C CA . ALA A 1 201 ? 0.945 15.937 6.416 1.00 90.62 201 ALA A CA 1
ATOM 1697 C C . ALA A 1 201 ? 1.346 17.414 6.491 1.00 90.62 201 ALA A C 1
ATOM 1699 O O . ALA A 1 201 ? 0.977 18.097 7.448 1.00 90.62 201 ALA A O 1
ATOM 1700 N N . ILE A 1 202 ? 1.985 17.949 5.444 1.00 90.31 202 ILE A N 1
ATOM 1701 C CA . ILE A 1 202 ? 2.360 19.370 5.353 1.00 90.31 202 ILE A CA 1
ATOM 1702 C C . ILE A 1 202 ? 1.125 20.260 5.498 1.00 90.31 202 ILE A C 1
ATOM 1704 O O . ILE A 1 202 ? 1.138 21.217 6.277 1.00 90.31 202 ILE A O 1
ATOM 1708 N N . LYS A 1 203 ? 0.035 19.935 4.790 1.00 90.00 203 LYS A N 1
ATOM 1709 C CA . LYS A 1 203 ? -1.221 20.693 4.859 1.00 90.00 203 LYS A CA 1
ATOM 1710 C C . LYS A 1 203 ? -1.835 20.667 6.259 1.00 90.00 203 LYS A C 1
ATOM 1712 O O . LYS A 1 203 ? -2.327 21.692 6.721 1.00 90.00 203 LYS A O 1
ATOM 1717 N N . THR A 1 204 ? -1.810 19.515 6.923 1.00 85.75 204 THR A N 1
ATOM 1718 C CA . THR A 1 204 ? -2.359 19.339 8.275 1.00 85.75 204 THR A CA 1
ATOM 1719 C C . THR A 1 204 ? -1.542 20.128 9.294 1.00 85.75 204 THR A C 1
ATOM 1721 O O . THR A 1 204 ? -2.107 20.890 10.079 1.00 85.75 204 THR A O 1
ATOM 1724 N N . MET A 1 205 ? -0.213 20.020 9.234 1.00 82.44 205 MET A N 1
ATOM 1725 C CA . MET A 1 205 ? 0.709 20.714 10.139 1.00 82.44 205 MET A CA 1
ATOM 1726 C C . MET A 1 205 ? 0.722 22.232 9.932 1.00 82.44 205 MET A C 1
ATOM 1728 O O . MET A 1 205 ? 0.928 22.976 10.885 1.00 82.44 205 MET A O 1
ATOM 1732 N N . SER A 1 206 ? 0.474 22.691 8.704 1.00 84.44 206 SER A N 1
ATOM 1733 C CA . SER A 1 206 ? 0.412 24.119 8.360 1.00 84.44 206 SER A CA 1
ATOM 1734 C C . SER A 1 206 ? -0.989 24.722 8.517 1.00 84.44 206 SER A C 1
ATOM 1736 O O . SER A 1 206 ? -1.195 25.884 8.174 1.00 84.44 206 SER A O 1
ATOM 1738 N N . SER A 1 207 ? -1.977 23.943 8.969 1.00 81.38 207 SER A N 1
ATOM 1739 C CA . SER A 1 207 ? -3.347 24.434 9.124 1.00 81.38 207 SER A CA 1
ATOM 1740 C C . SER A 1 207 ? -3.470 25.394 10.312 1.00 81.38 207 SER A C 1
ATOM 1742 O O . SER A 1 207 ? -2.910 25.143 11.371 1.00 81.38 207 SER A O 1
ATOM 1744 N N . GLU A 1 208 ? -4.265 26.460 10.166 1.00 78.50 208 GLU A N 1
ATOM 1745 C CA . GLU A 1 208 ? -4.587 27.409 11.254 1.00 78.50 208 GLU A CA 1
ATOM 1746 C C . GLU A 1 208 ? -5.627 26.853 12.247 1.00 78.50 208 GLU A C 1
ATOM 1748 O O . GLU A 1 208 ? -6.171 27.574 13.084 1.00 78.50 208 GLU A O 1
ATOM 1753 N N . ASN A 1 209 ? -5.976 25.568 12.139 1.00 77.00 209 ASN A N 1
ATOM 1754 C CA . ASN A 1 209 ? -6.951 24.960 13.028 1.00 77.00 209 ASN A CA 1
ATOM 1755 C C . ASN A 1 209 ? -6.301 24.721 14.392 1.00 77.00 209 ASN A C 1
ATOM 1757 O O . ASN A 1 209 ? -5.643 23.705 14.607 1.00 77.00 209 ASN A O 1
ATOM 1761 N N . GLU A 1 210 ? -6.551 25.633 15.331 1.00 68.62 210 GLU A N 1
ATOM 1762 C CA . GLU A 1 210 ? -5.985 25.599 16.683 1.00 68.62 210 GLU A CA 1
ATOM 1763 C C . GLU A 1 210 ? -6.182 24.257 17.399 1.00 68.62 210 GLU A C 1
ATOM 1765 O O . GLU A 1 210 ? -5.338 23.854 18.198 1.00 68.62 210 GLU A O 1
ATOM 1770 N N . LYS A 1 211 ? -7.247 23.507 17.081 1.00 69.69 211 LYS A N 1
ATOM 1771 C CA . LYS A 1 211 ? -7.476 22.172 17.653 1.00 69.69 211 LYS A CA 1
ATOM 1772 C C . LYS A 1 211 ? -6.392 21.168 17.260 1.00 69.69 211 LYS A C 1
ATOM 1774 O O . LYS A 1 211 ? -6.060 20.312 18.068 1.00 69.69 211 LYS A O 1
ATOM 1779 N N . LEU A 1 212 ? -5.837 21.275 16.052 1.00 67.88 212 LEU A N 1
ATOM 1780 C CA . LEU A 1 212 ? -4.798 20.367 15.563 1.00 67.88 212 LEU A CA 1
ATOM 1781 C C . LEU A 1 212 ? -3.438 20.628 16.223 1.00 67.88 212 LEU A C 1
ATOM 1783 O O . LEU A 1 212 ? -2.680 19.686 16.424 1.00 67.88 212 LEU A O 1
ATOM 1787 N N . HIS A 1 213 ? -3.156 21.867 16.641 1.00 66.94 213 HIS A N 1
ATOM 1788 C CA . HIS A 1 213 ? -1.898 22.226 17.315 1.00 66.94 213 HIS A CA 1
ATOM 1789 C C . HIS A 1 213 ? -1.737 21.619 18.718 1.00 66.94 213 HIS A C 1
ATOM 1791 O O . HIS A 1 213 ? -0.643 21.661 19.275 1.00 66.94 213 HIS A O 1
ATOM 1797 N N . HIS A 1 214 ? -2.806 21.065 19.295 1.00 71.56 214 HIS A N 1
ATOM 1798 C CA . HIS A 1 214 ? -2.764 20.409 20.602 1.00 71.56 214 HIS A CA 1
ATOM 1799 C C . HIS A 1 214 ? -2.341 18.933 20.523 1.00 71.56 214 HIS A C 1
ATOM 1801 O O . HIS A 1 214 ? -2.071 18.333 21.563 1.00 71.56 214 HIS A O 1
ATOM 1807 N N . PHE A 1 215 ? -2.285 18.342 19.325 1.00 72.38 215 PHE A N 1
ATOM 1808 C CA . PHE A 1 215 ? -1.855 16.957 19.140 1.00 72.38 215 PHE A CA 1
ATOM 1809 C C . PHE A 1 215 ? -0.359 16.874 18.837 1.00 72.38 215 PHE A C 1
ATOM 1811 O O . PHE A 1 215 ? 0.204 17.735 18.160 1.00 72.38 215 PHE A O 1
ATOM 1818 N N . ASP A 1 216 ? 0.274 15.798 19.306 1.00 82.94 216 ASP A N 1
ATOM 1819 C CA . ASP A 1 216 ? 1.642 15.453 18.923 1.00 82.94 216 ASP A CA 1
ATOM 1820 C C . ASP A 1 216 ? 1.711 15.224 17.395 1.00 82.94 216 ASP A C 1
ATOM 1822 O O . ASP A 1 216 ? 0.948 14.400 16.871 1.00 82.94 216 ASP A O 1
ATOM 1826 N N . PRO A 1 217 ? 2.614 15.910 16.663 1.00 82.12 217 PRO A N 1
ATOM 1827 C CA . PRO A 1 217 ? 2.828 15.683 15.236 1.00 82.12 217 PRO A CA 1
ATOM 1828 C C . PRO A 1 217 ? 3.042 14.214 14.857 1.00 82.12 217 PRO A C 1
ATOM 1830 O O . PRO A 1 217 ? 2.516 13.769 13.838 1.00 82.12 217 PRO A O 1
ATOM 1833 N N . GLY A 1 218 ? 3.768 13.442 15.672 1.00 86.00 218 GLY A N 1
ATOM 1834 C CA . GLY A 1 218 ? 3.990 12.016 15.429 1.00 86.00 218 GLY A CA 1
ATOM 1835 C C . GLY A 1 218 ? 2.691 11.215 15.489 1.00 86.00 218 GLY A C 1
ATOM 1836 O O . GLY A 1 218 ? 2.464 10.326 14.670 1.00 86.00 218 GLY A O 1
ATOM 1837 N N . MET A 1 219 ? 1.790 11.584 16.400 1.00 84.75 219 MET A N 1
ATOM 1838 C CA . MET A 1 219 ? 0.479 10.958 16.525 1.00 84.75 219 MET A CA 1
ATOM 1839 C C . MET A 1 219 ? -0.424 11.289 15.328 1.00 84.75 219 MET A C 1
ATOM 1841 O O . MET A 1 219 ? -1.105 10.404 14.813 1.00 84.75 219 MET A O 1
ATOM 1845 N N . LEU A 1 220 ? -0.398 12.538 14.848 1.00 83.38 220 LEU A N 1
ATOM 1846 C CA . LEU A 1 220 ? -1.129 12.948 13.643 1.00 83.38 220 LEU A CA 1
ATOM 1847 C C . LEU A 1 220 ? -0.628 12.208 12.396 1.00 83.38 220 LEU A C 1
ATOM 1849 O O . LEU A 1 220 ? -1.438 11.715 11.612 1.00 83.38 220 LEU A O 1
ATOM 1853 N N . LEU A 1 221 ? 0.693 12.093 12.230 1.00 88.00 221 LEU A N 1
ATOM 1854 C CA . LEU A 1 221 ? 1.300 11.337 11.132 1.00 88.00 221 LEU A CA 1
ATOM 1855 C C . LEU A 1 221 ? 0.918 9.857 11.182 1.00 88.00 221 LEU A C 1
ATOM 1857 O O . LEU A 1 221 ? 0.585 9.279 10.150 1.00 88.00 221 LEU A O 1
ATOM 1861 N N . TYR A 1 222 ? 0.910 9.255 12.373 1.00 89.31 222 TYR A N 1
ATOM 1862 C CA . TYR A 1 222 ? 0.486 7.868 12.540 1.00 89.31 222 TYR A CA 1
ATOM 1863 C C . TYR A 1 222 ? -0.995 7.666 12.188 1.00 89.31 222 TYR A C 1
ATOM 1865 O O . TYR A 1 222 ? -1.332 6.706 11.500 1.00 89.31 222 TYR A O 1
ATOM 1873 N N . GLY A 1 223 ? -1.873 8.594 12.585 1.00 88.69 223 GLY A N 1
ATOM 1874 C CA . GLY A 1 223 ? -3.286 8.577 12.194 1.00 88.69 223 GLY A CA 1
ATOM 1875 C C . GLY A 1 223 ? -3.481 8.667 10.677 1.00 88.69 223 GLY A C 1
ATOM 1876 O O . GLY A 1 223 ? -4.222 7.868 10.107 1.00 88.69 223 GLY A O 1
ATOM 1877 N N . LEU A 1 224 ? -2.753 9.572 10.010 1.00 89.50 224 LEU A N 1
ATOM 1878 C CA . LEU A 1 224 ? -2.760 9.677 8.547 1.00 89.50 224 LEU A CA 1
ATOM 1879 C C . LEU A 1 224 ? -2.263 8.390 7.884 1.00 89.50 224 LEU A C 1
ATOM 1881 O O . LEU A 1 224 ? -2.875 7.924 6.928 1.00 89.50 224 LEU A O 1
ATOM 1885 N N . GLN A 1 225 ? -1.176 7.801 8.385 1.00 93.31 225 GLN A N 1
ATOM 1886 C CA . GLN A 1 225 ? -0.660 6.536 7.867 1.00 93.31 225 GLN A CA 1
ATOM 1887 C C . GLN A 1 225 ? -1.717 5.428 7.965 1.00 93.31 225 GLN A C 1
ATOM 1889 O O . GLN A 1 225 ? -1.958 4.728 6.983 1.00 93.31 225 GLN A O 1
ATOM 1894 N N . ASP A 1 226 ? -2.378 5.309 9.118 1.00 92.44 226 ASP A N 1
ATOM 1895 C CA . ASP A 1 226 ? -3.427 4.320 9.376 1.00 92.44 226 ASP A CA 1
ATOM 1896 C C . ASP A 1 226 ? -4.616 4.467 8.410 1.00 92.44 226 ASP A C 1
ATOM 1898 O O . ASP A 1 226 ? -5.120 3.475 7.886 1.00 92.44 226 ASP A O 1
ATOM 1902 N N . ASP A 1 227 ? -5.027 5.699 8.098 1.00 90.19 227 ASP A N 1
ATOM 1903 C CA . ASP A 1 227 ? -6.108 5.969 7.141 1.00 90.19 227 ASP A CA 1
ATOM 1904 C C . ASP A 1 227 ? -5.781 5.482 5.721 1.00 90.19 227 ASP A C 1
ATOM 1906 O O . ASP A 1 227 ? -6.665 4.999 5.001 1.00 90.19 227 ASP A O 1
ATOM 1910 N N . PHE A 1 228 ? -4.512 5.569 5.314 1.00 94.56 228 PHE A N 1
ATOM 1911 C CA . PHE A 1 228 ? -4.068 5.083 4.009 1.00 94.56 228 PHE A CA 1
ATOM 1912 C C . PHE A 1 228 ? -4.126 3.564 3.894 1.00 94.56 228 PHE A C 1
ATOM 1914 O O . PHE A 1 228 ? -4.500 3.074 2.830 1.00 94.56 228 PHE A O 1
ATOM 1921 N N . LEU A 1 229 ? -3.824 2.834 4.973 1.00 95.75 229 LEU A N 1
ATOM 1922 C CA . LEU A 1 229 ? -3.817 1.368 4.958 1.00 95.75 229 LEU A CA 1
ATOM 1923 C C . LEU A 1 229 ? -5.183 0.794 4.557 1.00 95.75 229 LEU A C 1
ATOM 1925 O O . LEU A 1 229 ? -5.248 -0.163 3.791 1.00 95.75 229 LEU A O 1
ATOM 1929 N N . TYR A 1 230 ? -6.274 1.387 5.054 1.00 93.50 230 TYR A N 1
ATOM 1930 C CA . TYR A 1 230 ? -7.613 0.789 4.956 1.00 93.50 230 TYR A CA 1
ATOM 1931 C C . TYR A 1 230 ? -8.576 1.530 4.024 1.00 93.50 230 TYR A C 1
ATOM 1933 O O . TYR A 1 230 ? -9.499 0.923 3.477 1.00 93.50 230 TYR A O 1
ATOM 1941 N N . GLY A 1 231 ? -8.413 2.848 3.873 1.00 88.62 231 GLY A N 1
ATOM 1942 C CA . GLY A 1 231 ? -9.413 3.703 3.229 1.00 88.62 231 GLY A CA 1
ATOM 1943 C C . GLY A 1 231 ? -8.988 4.304 1.894 1.00 88.62 231 GLY A C 1
ATOM 1944 O O . GLY A 1 231 ? -9.850 4.667 1.087 1.00 88.62 231 GLY A O 1
ATOM 1945 N N . ARG A 1 232 ? -7.681 4.437 1.632 1.00 93.31 232 ARG A N 1
ATOM 1946 C CA . ARG A 1 232 ? -7.208 5.151 0.443 1.00 93.31 232 ARG A CA 1
ATOM 1947 C C . ARG A 1 232 ? -7.281 4.269 -0.796 1.00 93.31 232 ARG A C 1
ATOM 1949 O O . ARG A 1 232 ? -6.723 3.180 -0.846 1.00 93.31 232 ARG A O 1
ATOM 1956 N N . ARG A 1 233 ? -7.940 4.793 -1.827 1.00 94.56 233 ARG A N 1
ATOM 1957 C CA . ARG A 1 233 ? -7.950 4.214 -3.171 1.00 94.56 233 ARG A CA 1
ATOM 1958 C C . ARG A 1 233 ? -6.805 4.797 -3.986 1.00 94.56 233 ARG A C 1
ATOM 1960 O O . ARG A 1 233 ? -6.626 6.019 -4.001 1.00 94.56 233 ARG A O 1
ATOM 1967 N N . SER A 1 234 ? -6.043 3.928 -4.635 1.00 93.44 234 SER A N 1
ATOM 1968 C CA . SER A 1 234 ? -4.982 4.315 -5.559 1.00 93.44 234 SER A CA 1
ATOM 1969 C C . SER A 1 234 ? -5.558 4.764 -6.896 1.00 93.44 234 SER A C 1
ATOM 1971 O O . SER A 1 234 ? -6.724 4.531 -7.224 1.00 93.44 234 SER A O 1
ATOM 1973 N N . SER A 1 235 ? -4.726 5.411 -7.698 1.00 92.88 235 SER A N 1
ATOM 1974 C CA . SER A 1 235 ? -5.056 5.676 -9.095 1.00 92.88 235 SER A CA 1
ATOM 1975 C C . SER A 1 235 ? -4.860 4.478 -10.021 1.00 92.88 235 SER A C 1
ATOM 1977 O O . SER A 1 235 ? -5.198 4.570 -11.199 1.00 92.88 235 SER A O 1
ATOM 1979 N N . TRP A 1 236 ? -4.378 3.358 -9.485 1.00 92.25 236 TRP A N 1
ATOM 1980 C CA . TRP A 1 236 ? -4.363 2.057 -10.136 1.00 92.25 236 TRP A CA 1
ATOM 1981 C C . TRP A 1 236 ? -5.737 1.406 -9.976 1.00 92.25 236 TRP A C 1
ATOM 1983 O O . TRP A 1 236 ? -5.961 0.564 -9.112 1.00 92.25 236 TRP A O 1
ATOM 1993 N N . SER A 1 237 ? -6.701 1.882 -10.765 1.00 86.38 237 SER A N 1
ATOM 1994 C CA . SER A 1 237 ? -8.054 1.309 -10.828 1.00 86.38 237 SER A CA 1
ATOM 1995 C C . SER A 1 237 ? -8.820 1.296 -9.513 1.00 86.38 237 SER A C 1
ATOM 1997 O O . SER A 1 237 ? -9.640 0.418 -9.265 1.00 86.38 237 SER A O 1
ATOM 1999 N N . ALA A 1 238 ? -8.586 2.313 -8.681 1.00 90.44 238 ALA A N 1
ATOM 2000 C CA . ALA A 1 238 ? -9.223 2.461 -7.379 1.00 90.44 238 ALA A CA 1
ATOM 2001 C C . ALA A 1 238 ? -8.917 1.321 -6.387 1.00 90.44 238 ALA A C 1
ATOM 2003 O O . ALA A 1 238 ? -9.579 1.243 -5.347 1.00 90.44 238 ALA A O 1
ATOM 2004 N N . LEU A 1 239 ? -7.894 0.500 -6.655 1.00 92.00 239 LEU A N 1
ATOM 2005 C CA . LEU A 1 239 ? -7.421 -0.538 -5.743 1.00 92.00 239 LEU A CA 1
ATOM 2006 C C . LEU A 1 239 ? -6.924 0.073 -4.434 1.00 92.00 239 LEU A C 1
ATOM 2008 O O . LEU A 1 239 ? -6.200 1.077 -4.437 1.00 92.00 239 LEU A O 1
ATOM 2012 N N . ARG A 1 240 ? -7.302 -0.539 -3.311 1.00 95.00 240 ARG A N 1
ATOM 2013 C CA . ARG A 1 240 ? -6.745 -0.249 -1.984 1.00 95.00 240 ARG A CA 1
ATOM 2014 C C . ARG A 1 240 ? -5.604 -1.222 -1.687 1.00 95.00 240 ARG A C 1
ATOM 2016 O O . ARG A 1 240 ? -5.580 -2.330 -2.217 1.00 95.00 240 ARG A O 1
ATOM 2023 N N . SER A 1 241 ? -4.714 -0.861 -0.765 1.00 95.75 241 SER A N 1
ATOM 2024 C CA . SER A 1 241 ? -3.611 -1.740 -0.342 1.00 95.75 241 SER A CA 1
ATOM 2025 C C . SER A 1 241 ? -4.094 -3.087 0.204 1.00 95.75 241 SER A C 1
ATOM 2027 O O . SER A 1 241 ? -3.450 -4.106 -0.008 1.00 95.75 241 SER A O 1
ATOM 2029 N N . VAL A 1 242 ? -5.248 -3.104 0.879 1.00 96.75 242 VAL A N 1
ATOM 2030 C CA . VAL A 1 242 ? -5.909 -4.337 1.347 1.00 96.75 242 VAL A CA 1
ATOM 2031 C C . VAL A 1 242 ? -6.401 -5.221 0.203 1.00 96.75 242 VAL A C 1
ATOM 2033 O O . VAL A 1 242 ? -6.340 -6.438 0.329 1.00 96.75 242 VAL A O 1
ATOM 2036 N N . ASP A 1 243 ? -6.858 -4.635 -0.909 1.00 95.44 243 ASP A N 1
ATOM 2037 C CA . ASP A 1 243 ? -7.302 -5.402 -2.077 1.00 95.44 243 ASP A CA 1
ATOM 2038 C C . ASP A 1 243 ? -6.085 -6.054 -2.758 1.00 95.44 243 ASP A C 1
ATOM 2040 O O . ASP A 1 243 ? -6.128 -7.237 -3.089 1.00 95.44 243 ASP A O 1
ATOM 2044 N N . LEU A 1 244 ? -4.975 -5.310 -2.874 1.00 95.69 244 LEU A N 1
ATOM 2045 C CA . LEU A 1 244 ? -3.699 -5.832 -3.375 1.00 95.69 244 LEU A CA 1
ATOM 2046 C C . LEU A 1 244 ? -3.143 -6.936 -2.473 1.00 95.69 244 LEU A C 1
ATOM 2048 O O . LEU A 1 244 ? -2.857 -8.022 -2.965 1.00 95.69 244 LEU A O 1
ATOM 2052 N N . LEU A 1 245 ? -3.046 -6.703 -1.157 1.00 96.62 245 LEU A N 1
ATOM 2053 C CA . LEU A 1 245 ? -2.560 -7.716 -0.217 1.00 96.62 245 LEU A CA 1
ATOM 2054 C C . LEU A 1 245 ? -3.417 -8.981 -0.263 1.00 96.62 245 LEU A C 1
ATOM 2056 O O . LEU A 1 245 ? -2.868 -10.074 -0.268 1.00 96.62 245 LEU A O 1
ATOM 2060 N N . ALA A 1 246 ? -4.744 -8.851 -0.327 1.00 96.62 246 ALA A N 1
ATOM 2061 C CA . ALA A 1 246 ? -5.634 -10.002 -0.440 1.00 96.62 246 ALA A CA 1
ATOM 2062 C C . ALA A 1 246 ? -5.409 -10.791 -1.739 1.00 96.62 246 ALA A C 1
ATOM 2064 O O . ALA A 1 246 ? -5.513 -12.015 -1.726 1.00 96.62 246 ALA A O 1
ATOM 2065 N N . ALA A 1 247 ? -5.100 -10.113 -2.847 1.00 95.50 247 ALA A N 1
ATOM 2066 C CA . ALA A 1 247 ? -4.838 -10.765 -4.127 1.00 95.50 247 ALA A CA 1
ATOM 2067 C C . ALA A 1 247 ? -3.526 -11.566 -4.120 1.00 95.50 247 ALA A C 1
ATOM 2069 O O . ALA A 1 247 ? -3.511 -12.687 -4.622 1.00 95.50 247 ALA A O 1
ATOM 2070 N N . VAL A 1 248 ? -2.462 -11.029 -3.512 1.00 95.62 248 VAL A N 1
ATOM 2071 C CA . VAL A 1 248 ? -1.128 -11.660 -3.523 1.00 95.62 248 VAL A CA 1
ATOM 2072 C C . VAL A 1 248 ? -0.824 -12.528 -2.296 1.00 95.62 248 VAL A C 1
ATOM 2074 O O . VAL A 1 248 ? 0.158 -13.260 -2.286 1.00 95.62 248 VAL A O 1
ATOM 2077 N N . ALA A 1 249 ? -1.636 -12.469 -1.237 1.00 95.62 249 ALA A N 1
ATOM 2078 C CA . ALA A 1 249 ? -1.399 -13.259 -0.032 1.00 95.62 249 ALA A CA 1
ATOM 2079 C C . ALA A 1 249 ? -1.510 -14.768 -0.304 1.00 95.62 249 ALA A C 1
ATOM 2081 O O . ALA A 1 249 ? -2.487 -15.262 -0.883 1.00 95.62 249 ALA A O 1
ATOM 2082 N N . HIS A 1 250 ? -0.531 -15.519 0.201 1.00 92.56 250 HIS A N 1
ATOM 2083 C CA . HIS A 1 250 ? -0.526 -16.973 0.121 1.00 92.56 250 HIS A CA 1
ATOM 2084 C C . HIS A 1 250 ? -1.397 -17.554 1.234 1.00 92.56 250 HIS A C 1
ATOM 2086 O O . HIS A 1 250 ? -1.083 -17.452 2.424 1.00 92.56 250 HIS A O 1
ATOM 2092 N N . GLY A 1 251 ? -2.496 -18.190 0.840 1.00 85.81 251 GLY A N 1
ATOM 2093 C CA . GLY A 1 251 ? -3.420 -18.843 1.753 1.00 85.81 251 GLY A CA 1
ATOM 2094 C C . GLY A 1 251 ? -4.770 -19.169 1.109 1.00 85.81 251 GLY A C 1
ATOM 2095 O O . GLY A 1 251 ? -4.945 -18.998 -0.106 1.00 85.81 251 GLY A O 1
ATOM 2096 N N . PRO A 1 252 ? -5.711 -19.691 1.912 1.00 86.94 252 PRO A N 1
ATOM 2097 C CA . PRO A 1 252 ? -7.034 -20.086 1.442 1.00 86.94 252 PRO A CA 1
ATOM 2098 C C . PRO A 1 252 ? -7.910 -18.861 1.121 1.00 86.94 252 PRO A C 1
ATOM 2100 O O . PRO A 1 252 ? -7.572 -17.738 1.485 1.00 86.94 252 PRO A O 1
ATOM 2103 N N . GLU A 1 253 ? -9.038 -19.050 0.434 1.00 87.06 253 GLU A N 1
ATOM 2104 C CA . GLU A 1 253 ? -9.889 -17.921 0.012 1.00 87.06 253 GLU A CA 1
ATOM 2105 C C . GLU A 1 253 ? -10.479 -17.150 1.198 1.00 87.06 253 GLU A C 1
ATOM 2107 O O . GLU A 1 253 ? -10.596 -15.927 1.154 1.00 87.06 253 GLU A O 1
ATOM 2112 N N . GLU A 1 254 ? -10.766 -17.836 2.304 1.00 91.38 254 GLU A N 1
ATOM 2113 C CA . GLU A 1 254 ? -11.276 -17.218 3.527 1.00 91.38 254 GLU A CA 1
ATOM 2114 C C . GLU A 1 254 ? -10.315 -16.153 4.075 1.00 91.38 254 GLU A C 1
ATOM 2116 O O . GLU A 1 254 ? -10.757 -15.107 4.547 1.00 91.38 254 GLU A O 1
ATOM 2121 N N . LEU A 1 255 ? -9.001 -16.367 3.938 1.00 93.25 255 LEU A N 1
ATOM 2122 C CA . LEU A 1 255 ? -7.987 -15.386 4.326 1.00 93.25 255 LEU A CA 1
ATOM 2123 C C . LEU A 1 255 ? -8.114 -14.095 3.503 1.00 93.25 255 LEU A C 1
ATOM 2125 O O . LEU A 1 255 ? -7.959 -13.000 4.045 1.00 93.25 255 LEU A O 1
ATOM 2129 N N . ARG A 1 256 ? -8.388 -14.203 2.198 1.00 94.25 256 ARG A N 1
ATOM 2130 C CA . ARG A 1 256 ? -8.521 -13.030 1.319 1.00 94.25 256 ARG A CA 1
ATOM 2131 C C . ARG A 1 256 ? -9.696 -12.164 1.756 1.00 94.25 256 ARG A C 1
ATOM 2133 O O . ARG A 1 256 ? -9.563 -10.944 1.849 1.00 94.25 256 ARG A O 1
ATOM 2140 N N . GLU A 1 257 ? -10.812 -12.795 2.106 1.00 94.50 257 GLU A N 1
ATOM 2141 C CA . GLU A 1 257 ? -11.985 -12.110 2.653 1.00 94.50 257 GLU A CA 1
ATOM 2142 C C . GLU A 1 257 ? -11.723 -11.483 4.027 1.00 94.50 257 GLU A C 1
ATOM 2144 O O . GLU A 1 257 ? -12.197 -10.374 4.294 1.00 94.50 257 GLU A O 1
ATOM 2149 N N . GLU A 1 258 ? -10.929 -12.126 4.887 1.00 95.56 258 GLU A N 1
ATOM 2150 C CA . GLU A 1 258 ? -10.490 -11.533 6.155 1.00 95.56 258 GLU A CA 1
ATOM 2151 C C . GLU A 1 258 ? -9.629 -10.279 5.936 1.00 95.56 258 GLU A C 1
ATOM 2153 O O . GLU A 1 258 ? -9.885 -9.250 6.567 1.00 95.56 258 GLU A O 1
ATOM 2158 N N . ILE A 1 259 ? -8.672 -10.313 5.000 1.00 96.94 259 ILE A N 1
ATOM 2159 C CA . ILE A 1 259 ? -7.826 -9.156 4.654 1.00 96.94 259 ILE A CA 1
ATOM 2160 C C . ILE A 1 259 ? -8.676 -8.016 4.073 1.00 96.94 259 ILE A C 1
ATOM 2162 O O . ILE A 1 259 ? -8.572 -6.872 4.524 1.00 96.94 259 ILE A O 1
ATOM 2166 N N . ARG A 1 260 ? -9.579 -8.298 3.123 1.00 95.88 260 ARG A N 1
ATOM 2167 C CA . ARG A 1 260 ? -10.531 -7.294 2.598 1.00 95.88 260 ARG A CA 1
ATOM 2168 C C . ARG A 1 260 ? -11.436 -6.750 3.709 1.00 95.88 260 ARG A C 1
ATOM 2170 O O . ARG A 1 260 ? -11.806 -5.569 3.704 1.00 95.88 260 ARG A O 1
ATOM 2177 N N . GLY A 1 261 ? -11.753 -7.588 4.694 1.00 95.81 261 GLY A N 1
ATOM 2178 C CA . GLY A 1 261 ? -12.502 -7.259 5.901 1.00 95.81 261 GLY A CA 1
ATOM 2179 C C . GLY A 1 261 ? -11.878 -6.153 6.754 1.00 95.81 261 GLY A C 1
ATOM 2180 O O . GLY A 1 261 ? -12.621 -5.448 7.435 1.00 95.81 261 GLY A O 1
ATOM 2181 N N . LEU A 1 262 ? -10.571 -5.892 6.653 1.00 96.88 262 LEU A N 1
ATOM 2182 C CA . LEU A 1 262 ? -9.910 -4.777 7.352 1.00 96.88 262 LEU A CA 1
ATOM 2183 C C . LEU A 1 262 ? -10.512 -3.407 6.994 1.00 96.88 262 LEU A C 1
ATOM 2185 O O . LEU A 1 262 ? -10.481 -2.470 7.790 1.00 96.88 262 LEU A O 1
ATOM 2189 N N . THR A 1 263 ? -11.139 -3.292 5.819 1.00 94.88 263 THR A N 1
ATOM 2190 C CA . THR A 1 263 ? -11.865 -2.084 5.381 1.00 94.88 263 THR A CA 1
ATOM 2191 C C . THR A 1 263 ? -13.102 -1.781 6.224 1.00 94.88 263 THR A C 1
ATOM 2193 O O . THR A 1 263 ? -13.632 -0.672 6.165 1.00 94.88 263 THR A O 1
ATOM 2196 N N . ARG A 1 264 ? -13.546 -2.732 7.055 1.00 94.88 264 ARG A N 1
ATOM 2197 C CA . ARG A 1 264 ? -14.659 -2.577 8.001 1.00 94.88 264 ARG A CA 1
ATOM 2198 C C . ARG A 1 264 ? -14.260 -1.826 9.276 1.00 94.88 264 ARG A C 1
ATOM 2200 O O . ARG A 1 264 ? -14.916 -1.960 10.308 1.00 94.88 264 ARG A O 1
ATOM 2207 N N . ARG A 1 265 ? -13.183 -1.043 9.195 1.00 94.81 265 ARG A N 1
ATOM 2208 C CA . ARG A 1 265 ? -12.663 -0.182 10.255 1.00 94.81 265 ARG A CA 1
ATOM 2209 C C . ARG A 1 265 ? -13.767 0.691 10.857 1.00 94.81 265 ARG A C 1
ATOM 2211 O O . ARG A 1 265 ? -14.606 1.263 10.151 1.00 94.81 265 ARG A O 1
ATOM 2218 N N . VAL A 1 266 ? -13.740 0.823 12.176 1.00 94.88 266 VAL A N 1
ATOM 2219 C CA . VAL A 1 266 ? -14.615 1.722 12.933 1.00 94.88 266 VAL A CA 1
ATOM 2220 C C . VAL A 1 266 ? -13.735 2.706 13.680 1.00 94.88 266 VAL A C 1
ATOM 2222 O O . VAL A 1 266 ? -12.905 2.303 14.487 1.00 94.88 266 VAL A O 1
ATOM 2225 N N . THR A 1 267 ? -13.928 3.993 13.412 1.00 93.00 267 THR A N 1
ATOM 2226 C CA . THR A 1 267 ? -13.208 5.090 14.065 1.00 93.00 267 THR A CA 1
ATOM 2227 C C . THR A 1 267 ? -14.207 5.981 14.784 1.00 93.00 267 THR A C 1
ATOM 2229 O O . THR A 1 267 ? -15.310 6.226 14.282 1.00 93.00 267 THR A O 1
ATOM 2232 N N . GLY A 1 268 ? -13.835 6.472 15.961 1.00 92.62 268 GLY A N 1
ATOM 2233 C CA . GLY A 1 268 ? -14.618 7.466 16.685 1.00 92.62 268 GLY A CA 1
ATOM 2234 C C . GLY A 1 268 ? -14.447 7.354 18.189 1.00 92.62 268 GLY A C 1
ATOM 2235 O O . GLY A 1 268 ? -13.448 6.824 18.678 1.00 92.62 268 GLY A O 1
ATOM 2236 N N . THR A 1 269 ? -15.439 7.865 18.911 1.00 94.19 269 THR A N 1
ATOM 2237 C CA . THR A 1 269 ? -15.464 7.839 20.371 1.00 94.19 269 THR A CA 1
ATOM 2238 C C . THR A 1 269 ? -15.992 6.506 20.908 1.00 94.19 269 THR A C 1
ATOM 2240 O O . THR A 1 269 ? -17.081 6.057 20.551 1.00 94.19 269 THR A O 1
ATOM 2243 N N . PHE A 1 270 ? -15.245 5.906 21.827 1.00 95.62 270 PHE A N 1
ATOM 2244 C CA . PHE A 1 270 ? -15.535 4.652 22.514 1.00 95.62 270 PHE A CA 1
ATOM 2245 C C . PHE A 1 270 ? -15.548 4.873 24.027 1.00 95.62 270 PHE A C 1
ATOM 2247 O O . PHE A 1 270 ? -14.660 5.517 24.576 1.00 95.62 270 PHE A O 1
ATOM 2254 N N . ILE A 1 271 ? -16.546 4.333 24.719 1.00 96.38 271 ILE A N 1
ATOM 2255 C CA . ILE A 1 271 ? -16.729 4.485 26.166 1.00 96.38 271 ILE A CA 1
ATOM 2256 C C . ILE A 1 271 ? -16.432 3.144 26.825 1.00 96.38 271 ILE A C 1
ATOM 2258 O O . ILE A 1 271 ? -17.023 2.132 26.448 1.00 96.38 271 ILE A O 1
ATOM 2262 N N . TYR A 1 272 ? -15.517 3.125 27.788 1.00 96.56 272 TYR A N 1
ATOM 2263 C CA . TYR A 1 272 ? -15.144 1.907 28.496 1.00 96.56 272 TYR A CA 1
ATOM 2264 C C . TYR A 1 272 ? -16.313 1.382 29.340 1.00 96.56 272 TYR A C 1
ATOM 2266 O O . TYR A 1 272 ? -16.939 2.141 30.081 1.00 96.56 272 TYR A O 1
ATOM 2274 N N . GLU A 1 273 ? -16.600 0.083 29.254 1.00 96.88 273 GLU A N 1
ATOM 2275 C CA . GLU A 1 273 ? -17.661 -0.567 30.036 1.00 96.88 273 GLU A CA 1
ATOM 2276 C C . GLU A 1 273 ? -17.101 -1.559 31.053 1.00 96.88 273 GLU A C 1
ATOM 2278 O O . GLU A 1 273 ? -17.489 -1.544 32.220 1.00 96.88 273 GLU A O 1
ATOM 2283 N N . ARG A 1 274 ? -16.202 -2.445 30.621 1.00 95.62 274 ARG A N 1
ATOM 2284 C CA . ARG A 1 274 ? -15.587 -3.467 31.475 1.00 95.62 274 ARG A CA 1
ATOM 2285 C C . ARG A 1 274 ? -14.370 -4.090 30.801 1.00 95.62 274 ARG A C 1
ATOM 2287 O O . ARG A 1 274 ? -14.138 -3.907 29.609 1.00 95.62 274 ARG A O 1
ATOM 2294 N N . THR A 1 275 ? -13.643 -4.895 31.561 1.00 95.19 275 THR A N 1
ATOM 2295 C CA . THR A 1 275 ? -12.562 -5.747 31.066 1.00 95.19 275 THR A CA 1
ATOM 2296 C C . THR A 1 275 ? -12.790 -7.182 31.525 1.00 95.19 275 THR A C 1
ATOM 2298 O O . THR A 1 275 ? -13.384 -7.409 32.585 1.00 95.19 275 THR A O 1
ATOM 2301 N N . ASP A 1 276 ? -12.357 -8.144 30.721 1.00 94.12 276 ASP A N 1
ATOM 2302 C CA . ASP A 1 276 ? -12.256 -9.551 31.101 1.00 94.12 276 ASP A CA 1
ATOM 2303 C C . ASP A 1 276 ? -10.847 -10.103 30.818 1.00 94.12 276 ASP A C 1
ATOM 2305 O O . ASP A 1 276 ? -9.874 -9.356 30.675 1.00 94.12 276 ASP A O 1
ATOM 2309 N N . GLU A 1 277 ? -10.692 -11.427 30.825 1.00 92.44 277 GLU A N 1
ATOM 2310 C CA . GLU A 1 277 ? -9.385 -12.062 30.638 1.00 92.44 277 GLU A CA 1
ATOM 2311 C C . GLU A 1 277 ? -8.774 -11.769 29.260 1.00 92.44 277 GLU A C 1
ATOM 2313 O O . GLU A 1 277 ? -7.553 -11.664 29.162 1.00 92.44 277 GLU A O 1
ATOM 2318 N N . ARG A 1 278 ? -9.591 -11.590 28.213 1.00 94.31 278 ARG A N 1
ATOM 2319 C CA . ARG A 1 278 ? -9.130 -11.485 26.818 1.00 94.31 278 ARG A CA 1
ATOM 2320 C C . ARG A 1 278 ? -9.439 -10.131 26.176 1.00 94.31 278 ARG A C 1
ATOM 2322 O O . ARG A 1 278 ? -8.683 -9.700 25.303 1.00 94.31 278 ARG A O 1
ATOM 2329 N N . PHE A 1 279 ? -10.498 -9.448 26.608 1.00 96.69 279 PHE A N 1
ATOM 2330 C CA . PHE A 1 279 ? -11.027 -8.269 25.924 1.00 96.69 279 PHE A CA 1
ATOM 2331 C C . PHE A 1 279 ? -11.292 -7.077 26.844 1.00 96.69 279 PHE A C 1
ATOM 2333 O O . PHE A 1 279 ? -11.752 -7.209 27.981 1.00 96.69 279 PHE A O 1
ATOM 2340 N N . TYR A 1 280 ? -11.084 -5.887 26.286 1.00 96.25 280 TYR A N 1
ATOM 2341 C CA . TYR A 1 280 ? -11.739 -4.670 26.740 1.00 96.25 280 TYR A CA 1
ATOM 2342 C C . TYR A 1 280 ? -13.083 -4.513 26.026 1.00 96.25 280 TYR A C 1
ATOM 2344 O O . TYR A 1 280 ? -13.174 -4.662 24.808 1.00 96.25 280 TYR A O 1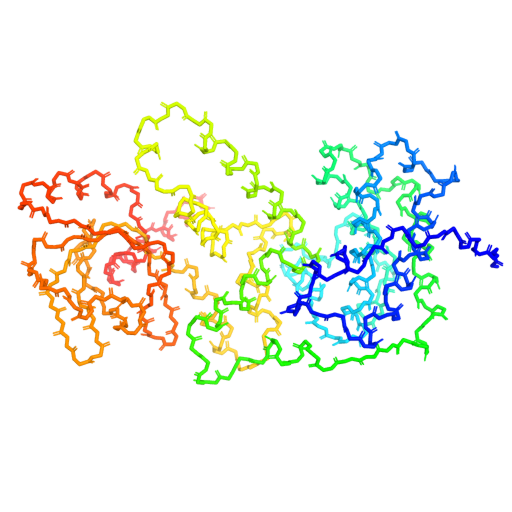
ATOM 2352 N N . HIS A 1 281 ? -14.123 -4.170 26.782 1.00 97.38 281 HIS A N 1
ATOM 2353 C CA . HIS A 1 281 ? -15.465 -3.921 26.262 1.00 97.38 281 HIS A CA 1
ATOM 2354 C C . HIS A 1 281 ? -15.682 -2.423 26.174 1.00 97.38 281 HIS A C 1
ATOM 2356 O O . HIS A 1 281 ? -15.692 -1.726 27.193 1.00 97.38 281 HIS A O 1
ATOM 2362 N N . PHE A 1 282 ? -15.849 -1.940 24.950 1.00 97.06 282 PHE A N 1
ATOM 2363 C CA . PHE A 1 282 ? -16.058 -0.532 24.669 1.00 97.06 282 PHE A CA 1
ATOM 2364 C C . PHE A 1 282 ? -17.359 -0.323 23.911 1.00 97.06 282 PHE A C 1
ATOM 2366 O O . PHE A 1 282 ? -17.568 -0.891 22.839 1.00 97.06 282 PHE A O 1
ATOM 2373 N N . ARG A 1 283 ? -18.209 0.561 24.423 1.00 96.75 283 ARG A N 1
ATOM 2374 C CA . ARG A 1 283 ? -19.399 1.022 23.718 1.00 96.75 283 ARG A CA 1
ATOM 2375 C C . ARG A 1 283 ? -19.032 2.127 22.747 1.00 96.75 283 ARG A C 1
ATOM 2377 O O . ARG A 1 283 ? -18.588 3.197 23.159 1.00 96.75 283 ARG A O 1
ATOM 2384 N N . TYR A 1 284 ? -19.243 1.888 21.461 1.00 96.06 284 TYR A N 1
ATOM 2385 C CA . TYR A 1 284 ? -19.119 2.907 20.433 1.00 96.06 284 TYR A CA 1
ATOM 2386 C C . TYR A 1 284 ? -20.184 3.971 20.666 1.00 96.06 284 TYR A C 1
ATOM 2388 O O . TYR A 1 284 ? -21.383 3.687 20.644 1.00 96.06 284 TYR A O 1
ATOM 2396 N N . GLY A 1 285 ? -19.737 5.195 20.926 1.00 94.00 285 GLY A N 1
ATOM 2397 C CA . GLY A 1 285 ? -20.592 6.310 21.298 1.00 94.00 285 GLY A CA 1
ATOM 2398 C C . GLY A 1 285 ? -21.753 6.507 20.323 1.00 94.00 285 GLY A C 1
ATOM 2399 O O . GLY A 1 285 ? -22.900 6.421 20.764 1.00 94.00 285 GLY A O 1
ATOM 2400 N N . PRO A 1 286 ? -21.494 6.726 19.018 1.00 92.06 286 PRO A N 1
ATOM 2401 C CA . PRO A 1 286 ? -22.525 7.133 18.062 1.00 92.06 286 PRO A CA 1
ATOM 2402 C C . PRO A 1 286 ? -23.739 6.204 17.970 1.00 92.06 286 PRO A C 1
ATOM 2404 O O . PRO A 1 286 ? -24.860 6.679 17.827 1.00 92.06 286 PRO A O 1
ATOM 2407 N N . THR A 1 287 ? -23.535 4.890 18.049 1.00 92.31 287 THR A N 1
ATOM 2408 C CA . THR A 1 287 ? -24.597 3.894 17.807 1.00 92.31 287 THR A CA 1
ATOM 2409 C C . THR A 1 287 ? -24.960 3.088 19.051 1.00 92.31 287 THR A C 1
ATOM 2411 O O . THR A 1 287 ? -25.934 2.339 19.038 1.00 92.31 287 THR A O 1
ATOM 2414 N N . GLY A 1 288 ? -24.163 3.189 20.117 1.00 92.50 288 GLY A N 1
ATOM 2415 C CA . GLY A 1 288 ? -24.305 2.372 21.316 1.00 92.50 288 GLY A CA 1
ATOM 2416 C C . GLY A 1 288 ? -23.880 0.909 21.152 1.00 92.50 288 GLY A C 1
ATOM 2417 O O . GLY A 1 288 ? -24.078 0.140 22.088 1.00 92.50 288 GLY A O 1
ATOM 2418 N N . ARG A 1 289 ? -23.301 0.504 20.012 1.00 95.06 289 ARG A N 1
ATOM 2419 C CA . ARG A 1 289 ? -22.789 -0.862 19.815 1.00 95.06 289 ARG A CA 1
ATOM 2420 C C . ARG A 1 289 ? -21.574 -1.114 20.707 1.00 95.06 289 ARG A C 1
ATOM 2422 O O . ARG A 1 289 ? -20.601 -0.371 20.629 1.00 95.06 289 ARG A O 1
ATOM 2429 N N . THR A 1 290 ? -21.589 -2.192 21.483 1.00 96.94 290 THR A N 1
ATOM 2430 C CA . THR A 1 290 ? -20.404 -2.649 22.223 1.00 96.94 290 THR A CA 1
ATOM 2431 C C . THR A 1 290 ? -19.505 -3.507 21.333 1.00 96.94 290 THR A C 1
ATOM 2433 O O . THR A 1 290 ? -19.983 -4.365 20.589 1.00 96.94 290 THR A O 1
ATOM 2436 N N . PHE A 1 291 ? -18.201 -3.254 21.411 1.00 97.56 291 PHE A N 1
ATOM 2437 C CA . PHE A 1 291 ? -17.143 -4.009 20.752 1.00 97.56 291 PHE A CA 1
ATOM 2438 C C . PHE A 1 291 ? -16.249 -4.686 21.791 1.00 97.56 291 PHE A C 1
ATOM 2440 O O . PHE A 1 291 ? -15.871 -4.068 22.790 1.00 97.56 291 PHE A O 1
ATOM 2447 N N . GLU A 1 292 ? -15.891 -5.940 21.519 1.00 97.44 292 GLU A N 1
ATOM 2448 C CA . GLU A 1 292 ? -14.909 -6.714 22.280 1.00 97.44 292 GLU A CA 1
ATOM 2449 C C . GLU A 1 292 ? -13.544 -6.547 21.608 1.00 97.44 292 GLU A C 1
ATOM 2451 O O . GLU A 1 292 ? -13.307 -7.086 20.526 1.00 97.44 292 GLU A O 1
ATOM 2456 N N . ILE A 1 293 ? -12.670 -5.745 22.213 1.00 97.06 293 ILE A N 1
ATOM 2457 C CA . ILE A 1 293 ? -11.378 -5.371 21.634 1.00 97.06 293 ILE A CA 1
ATOM 2458 C C . ILE A 1 293 ? -10.265 -6.106 22.368 1.00 97.06 293 ILE A C 1
ATOM 2460 O O . ILE A 1 293 ? -10.197 -6.092 23.599 1.00 97.06 293 ILE A O 1
ATOM 2464 N N . ARG A 1 294 ? -9.384 -6.750 21.606 1.00 95.75 294 ARG A N 1
ATOM 2465 C CA . ARG A 1 294 ? -8.244 -7.526 22.100 1.00 95.75 294 ARG A CA 1
ATOM 2466 C C . ARG A 1 294 ? -7.378 -6.723 23.070 1.00 95.75 294 ARG A C 1
ATOM 2468 O O . ARG A 1 294 ? -6.904 -5.640 22.723 1.00 95.75 294 ARG A O 1
ATOM 2475 N N . ARG A 1 295 ? -7.155 -7.252 24.278 1.00 93.25 295 ARG A N 1
ATOM 2476 C CA . ARG A 1 295 ? -6.369 -6.564 25.320 1.00 93.25 295 ARG A CA 1
ATOM 2477 C C . ARG A 1 295 ? -4.924 -6.318 24.914 1.00 93.25 295 ARG A C 1
ATOM 2479 O O . ARG A 1 295 ? -4.413 -5.235 25.141 1.00 93.25 295 ARG A O 1
ATOM 2486 N N . ASP A 1 296 ? -4.300 -7.281 24.254 1.00 91.44 296 ASP A N 1
ATOM 2487 C CA . ASP A 1 296 ? -2.938 -7.167 23.726 1.00 91.44 296 ASP A CA 1
ATOM 2488 C C . ASP A 1 296 ? -2.807 -6.159 22.574 1.00 91.44 296 ASP A C 1
ATOM 2490 O O . ASP A 1 296 ? -1.694 -5.826 22.178 1.00 91.44 296 ASP A O 1
ATOM 2494 N N . SER A 1 297 ? -3.923 -5.626 22.065 1.00 92.19 297 SER A N 1
ATOM 2495 C CA . SER A 1 297 ? -3.904 -4.513 21.117 1.00 92.19 297 SER A CA 1
ATOM 2496 C C . SER A 1 297 ? -3.881 -3.131 21.780 1.00 92.19 297 SER A C 1
ATOM 2498 O O . SER A 1 297 ? -3.613 -2.150 21.089 1.00 92.19 297 SER A O 1
ATOM 2500 N N . ILE A 1 298 ? -4.134 -3.024 23.095 1.00 87.44 298 ILE A N 1
ATOM 2501 C CA . ILE A 1 298 ? -4.179 -1.743 23.818 1.00 87.44 298 ILE A CA 1
ATOM 2502 C C . ILE A 1 298 ? -3.393 -1.812 25.129 1.00 87.44 298 ILE A C 1
ATOM 2504 O O . ILE A 1 298 ? -3.731 -2.564 26.038 1.00 87.44 298 ILE A O 1
ATOM 2508 N N . ASP A 1 299 ? -2.410 -0.930 25.284 1.00 83.12 299 ASP A N 1
ATOM 2509 C CA . ASP A 1 299 ? -1.650 -0.805 26.528 1.00 83.12 299 ASP A CA 1
ATOM 2510 C C . ASP A 1 299 ? -2.414 0.028 27.584 1.00 83.12 299 ASP A C 1
ATOM 2512 O O . ASP A 1 299 ? -2.283 1.255 27.669 1.00 83.12 299 ASP A O 1
ATOM 2516 N N . LEU A 1 300 ? -3.291 -0.634 28.353 1.00 82.00 300 LEU A N 1
ATOM 2517 C CA . LEU A 1 300 ? -4.070 -0.034 29.454 1.00 82.00 300 LEU A CA 1
ATOM 2518 C C . LEU A 1 300 ? -3.949 -0.793 30.782 1.00 82.00 300 LEU A C 1
ATOM 2520 O O . LEU A 1 300 ? -4.674 -0.466 31.721 1.00 82.00 300 LEU A O 1
ATOM 2524 N N . GLU A 1 301 ? -3.083 -1.803 30.889 1.00 71.69 301 GLU A N 1
ATOM 2525 C CA . GLU A 1 301 ? -3.072 -2.713 32.048 1.00 71.69 301 GLU A CA 1
ATOM 2526 C C . GLU A 1 301 ? -2.749 -2.012 33.375 1.00 71.69 301 GLU A C 1
ATOM 2528 O O . GLU A 1 301 ? -3.242 -2.417 34.425 1.00 71.69 301 GLU A O 1
ATOM 2533 N N . GLU A 1 302 ? -1.989 -0.918 33.331 1.00 70.75 302 GLU A N 1
ATOM 2534 C CA . GLU A 1 302 ? -1.620 -0.136 34.516 1.00 70.75 302 GLU A CA 1
ATOM 2535 C C . GLU A 1 302 ? -2.637 0.965 34.879 1.00 70.75 302 GLU A C 1
ATOM 2537 O O . GLU A 1 302 ? -2.429 1.712 35.838 1.00 70.75 302 GLU A O 1
ATOM 2542 N N . LYS A 1 303 ? -3.741 1.109 34.129 1.00 79.81 303 LYS A N 1
ATOM 2543 C CA . LYS A 1 303 ? -4.725 2.184 34.334 1.00 79.81 303 LYS A CA 1
ATOM 2544 C C . LYS A 1 303 ? -5.945 1.708 35.121 1.00 79.81 303 LYS A C 1
ATOM 2546 O O . LYS A 1 303 ? -6.620 0.754 34.745 1.00 79.81 303 LYS A O 1
ATOM 2551 N N . GLU A 1 304 ? -6.302 2.454 36.166 1.00 85.62 304 GLU A N 1
ATOM 2552 C CA . GLU A 1 304 ? -7.596 2.309 36.840 1.00 85.62 304 GLU A CA 1
ATOM 2553 C C . GLU A 1 304 ? -8.712 2.917 35.977 1.00 85.62 304 GLU A C 1
ATOM 2555 O O . GLU A 1 304 ? -8.967 4.126 36.017 1.00 85.62 304 GLU A O 1
ATOM 2560 N N . LEU A 1 305 ? -9.350 2.064 35.173 1.00 91.19 305 LEU A N 1
ATOM 2561 C CA . LEU A 1 305 ? -10.452 2.443 34.292 1.00 91.19 305 LEU A CA 1
ATOM 2562 C C . LEU A 1 305 ? -11.799 2.444 35.035 1.00 91.19 305 LEU A C 1
ATOM 2564 O O . LEU A 1 305 ? -12.161 1.484 35.716 1.00 91.19 305 LEU A O 1
ATOM 2568 N N . GLU A 1 306 ? -12.568 3.508 34.844 1.00 93.31 306 GLU A N 1
ATOM 2569 C CA . GLU A 1 306 ? -13.880 3.765 35.421 1.00 93.31 306 GLU A CA 1
ATOM 2570 C C . GLU A 1 306 ? -14.974 3.562 34.353 1.00 93.31 306 GLU A C 1
ATOM 2572 O O . GLU A 1 306 ? -15.076 4.355 33.406 1.00 93.31 306 GLU A O 1
ATOM 2577 N N . PRO A 1 307 ? -15.805 2.508 34.480 1.00 95.06 307 PRO A N 1
ATOM 2578 C CA . PRO A 1 307 ? -16.907 2.236 33.563 1.00 95.06 307 PRO A CA 1
ATOM 2579 C C . PRO A 1 307 ? -17.830 3.436 33.354 1.00 95.06 307 PRO A C 1
ATOM 2581 O O . PRO A 1 307 ? -18.328 4.027 34.310 1.00 95.06 307 PRO A O 1
ATOM 2584 N N . GLY A 1 308 ? -18.093 3.774 32.094 1.00 93.19 308 GLY A N 1
ATOM 2585 C CA . GLY A 1 308 ? -18.984 4.867 31.710 1.00 93.19 308 GLY A CA 1
ATOM 2586 C C . GLY A 1 308 ? -18.384 6.272 31.821 1.00 93.19 308 GLY A C 1
ATOM 2587 O O . GLY A 1 308 ? -19.019 7.205 31.335 1.00 93.19 308 GLY A O 1
ATOM 2588 N N . SER A 1 309 ? -17.186 6.419 32.395 1.00 93.44 309 SER A N 1
ATOM 2589 C CA . SER A 1 309 ? -16.496 7.708 32.560 1.00 93.44 309 SER A CA 1
ATOM 2590 C C . SER A 1 309 ? -15.225 7.795 31.714 1.00 93.44 309 SER A C 1
ATOM 2592 O O . SER A 1 309 ? -14.929 8.856 31.162 1.00 93.44 309 SER A O 1
ATOM 2594 N N . ASP A 1 310 ? -14.465 6.702 31.592 1.00 94.75 310 ASP A N 1
ATOM 2595 C CA . ASP A 1 310 ? -13.270 6.672 30.746 1.00 94.75 310 ASP A CA 1
ATOM 2596 C C . ASP A 1 310 ? -13.637 6.472 29.272 1.00 94.75 310 ASP A C 1
ATOM 2598 O O . ASP A 1 310 ? -14.330 5.528 28.881 1.00 94.75 310 ASP A O 1
ATOM 2602 N N . VAL A 1 311 ? -13.168 7.404 28.447 1.00 93.62 311 VAL A N 1
ATOM 2603 C CA . VAL A 1 311 ? -13.500 7.525 27.030 1.00 93.62 311 VAL A CA 1
ATOM 2604 C C . VAL A 1 311 ? -12.217 7.504 26.216 1.00 93.62 311 VAL A C 1
ATOM 2606 O O . VAL A 1 311 ? -11.234 8.148 26.582 1.00 93.62 311 VAL A O 1
ATOM 2609 N N . GLY A 1 312 ? -12.230 6.779 25.103 1.00 92.25 312 GLY A N 1
ATOM 2610 C CA . GLY A 1 312 ? -11.151 6.746 24.129 1.00 92.25 312 GLY A CA 1
ATOM 2611 C C . GLY A 1 312 ? -11.604 7.209 22.748 1.00 92.25 312 GLY A C 1
ATOM 2612 O O . GLY A 1 312 ? -12.726 6.935 22.334 1.00 92.25 312 GLY A O 1
ATOM 2613 N N . PHE A 1 313 ? -10.726 7.888 22.016 1.00 91.06 313 PHE A N 1
ATOM 2614 C CA . PHE A 1 313 ? -10.873 8.118 20.582 1.00 91.06 313 PHE A CA 1
ATOM 2615 C C . PHE A 1 313 ? -9.771 7.360 19.855 1.00 91.06 313 PHE A C 1
ATOM 2617 O O . PHE A 1 313 ? -8.583 7.638 20.048 1.00 91.06 313 PHE A O 1
ATOM 2624 N N . PHE A 1 314 ? -10.174 6.380 19.056 1.00 92.62 314 PHE A N 1
ATOM 2625 C CA . PHE A 1 314 ? -9.274 5.487 18.338 1.00 92.62 314 PHE A CA 1
ATOM 2626 C C . PHE A 1 314 ? -10.006 4.796 17.187 1.00 92.62 314 PHE A C 1
ATOM 2628 O O . PHE A 1 314 ? -11.192 5.047 16.946 1.00 92.62 314 PHE A O 1
ATOM 2635 N N . SER A 1 315 ? -9.293 3.934 16.462 1.00 94.06 315 SER A N 1
ATOM 2636 C CA . SER A 1 315 ? -9.895 3.076 15.445 1.00 94.06 315 SER A CA 1
ATOM 2637 C C . SER A 1 315 ? -9.706 1.607 15.778 1.00 94.06 315 SER A C 1
ATOM 2639 O O . SER A 1 315 ? -8.712 1.221 16.389 1.00 94.06 315 SER A O 1
ATOM 2641 N N . ILE A 1 316 ? -10.661 0.791 15.353 1.00 96.56 316 ILE A N 1
ATOM 2642 C CA . ILE A 1 316 ? -10.595 -0.664 15.442 1.00 96.56 316 ILE A CA 1
ATOM 2643 C C . ILE A 1 316 ? -10.803 -1.291 14.076 1.00 96.56 316 ILE A C 1
ATOM 2645 O O . ILE A 1 316 ? -11.551 -0.762 13.252 1.00 96.56 316 ILE A O 1
ATOM 2649 N N . VAL A 1 317 ? -10.165 -2.431 13.850 1.00 96.88 317 VAL A N 1
ATOM 2650 C CA . VAL A 1 317 ? -10.284 -3.225 12.625 1.00 96.88 317 VAL A CA 1
ATOM 2651 C C . VAL A 1 317 ? -10.542 -4.689 12.974 1.00 96.88 317 VAL A C 1
ATOM 2653 O O . VAL A 1 317 ? -10.048 -5.160 14.002 1.00 96.88 317 VAL A O 1
ATOM 2656 N N . PRO A 1 318 ? -11.327 -5.416 12.163 1.00 96.81 318 PRO A N 1
ATOM 2657 C CA . PRO A 1 318 ? -11.545 -6.831 12.398 1.00 96.81 318 PRO A CA 1
ATOM 2658 C C . PRO A 1 318 ? -10.397 -7.653 11.809 1.00 96.81 318 PRO A C 1
ATOM 2660 O O . PRO A 1 318 ? -10.033 -7.475 10.650 1.00 96.81 318 PRO A O 1
ATOM 2663 N N . TRP A 1 319 ? -9.875 -8.600 12.578 1.00 96.44 319 TRP A N 1
ATOM 2664 C CA . TRP A 1 319 ? -8.913 -9.596 12.115 1.00 96.44 319 TRP A CA 1
ATOM 2665 C C . TRP A 1 319 ? -9.188 -10.920 12.825 1.00 96.44 319 TRP A C 1
ATOM 2667 O O . TRP A 1 319 ? -9.290 -10.954 14.052 1.00 96.44 319 TRP A O 1
ATOM 2677 N N . ARG A 1 320 ? -9.363 -12.001 12.051 1.00 93.50 320 ARG A N 1
ATOM 2678 C CA . ARG A 1 320 ? -9.713 -13.348 12.548 1.00 93.50 320 ARG A CA 1
ATOM 2679 C C . ARG A 1 320 ? -10.919 -13.408 13.482 1.00 93.50 320 ARG A C 1
ATOM 2681 O O . ARG A 1 320 ? -10.905 -14.078 14.511 1.00 93.50 320 ARG A O 1
ATOM 2688 N N . GLY A 1 321 ? -11.971 -12.674 13.129 1.00 92.69 321 GLY A N 1
ATOM 2689 C CA . GLY A 1 321 ? -13.204 -12.620 13.918 1.00 92.69 321 GLY A CA 1
ATOM 2690 C C . GLY A 1 321 ? -13.102 -11.818 15.220 1.00 92.69 321 GLY A C 1
ATOM 2691 O O . GLY A 1 321 ? -14.087 -11.739 15.947 1.00 92.69 321 GLY A O 1
ATOM 2692 N N . GLU A 1 322 ? -11.961 -11.187 15.502 1.00 95.75 322 GLU A N 1
ATOM 2693 C CA . GLU A 1 322 ? -11.749 -10.345 16.682 1.00 95.75 322 GLU A CA 1
ATOM 2694 C C . GLU A 1 322 ? -11.502 -8.888 16.281 1.00 95.75 322 GLU A C 1
ATOM 2696 O O . GLU A 1 322 ? -11.050 -8.610 15.169 1.00 95.75 322 GLU A O 1
ATOM 2701 N N . TRP A 1 323 ? -11.777 -7.941 17.183 1.00 97.31 323 TRP A N 1
ATOM 2702 C CA . TRP A 1 323 ? -11.478 -6.527 16.955 1.00 97.31 323 TRP A CA 1
ATOM 2703 C C . TRP A 1 323 ? -10.147 -6.137 17.590 1.00 97.31 323 TRP A C 1
ATOM 2705 O O . TRP A 1 323 ? -9.890 -6.418 18.761 1.00 97.31 323 TRP A O 1
ATOM 2715 N N . TRP A 1 324 ? -9.327 -5.441 16.811 1.00 97.19 324 TRP A N 1
ATOM 2716 C CA . TRP A 1 324 ? -8.001 -4.976 17.199 1.00 97.19 324 TRP A CA 1
ATOM 2717 C C . TRP A 1 324 ? -7.937 -3.461 17.098 1.00 97.19 324 TRP A C 1
ATOM 2719 O O . TRP A 1 324 ? -8.475 -2.881 16.154 1.00 97.19 324 TRP A O 1
ATOM 2729 N N . LEU A 1 325 ? -7.259 -2.815 18.042 1.00 94.81 325 LEU A N 1
ATOM 2730 C CA . LEU A 1 325 ? -6.903 -1.407 17.919 1.00 94.81 325 LEU A CA 1
ATOM 2731 C C . LEU A 1 325 ? -5.981 -1.195 16.712 1.00 94.81 325 LEU A C 1
ATOM 2733 O O . LEU A 1 325 ? -4.959 -1.862 16.573 1.00 94.81 325 LEU A O 1
ATOM 2737 N N . SER A 1 326 ? -6.298 -0.204 15.882 1.00 92.31 326 SER A N 1
ATOM 2738 C CA . SER A 1 326 ? -5.407 0.298 14.841 1.00 92.31 326 SER A CA 1
ATOM 2739 C C . SER A 1 326 ? -5.338 1.819 14.888 1.00 92.31 326 SER A C 1
ATOM 2741 O O . SER A 1 326 ? -6.360 2.499 14.948 1.00 92.31 326 SER A O 1
ATOM 2743 N N . GLY A 1 327 ? -4.123 2.359 14.838 1.00 84.75 327 GLY A N 1
ATOM 2744 C CA . GLY A 1 327 ? -3.906 3.800 14.842 1.00 84.75 327 GLY A CA 1
ATOM 2745 C C . GLY A 1 327 ? -3.730 4.352 16.253 1.00 84.75 327 GLY A C 1
ATOM 2746 O O . GLY A 1 327 ? -3.463 3.621 17.207 1.00 84.75 327 GLY A O 1
ATOM 2747 N N . SER A 1 328 ? -3.794 5.672 16.371 1.00 85.06 328 SER A N 1
ATOM 2748 C CA . SER A 1 328 ? -3.533 6.358 17.631 1.00 85.06 328 SER A CA 1
ATOM 2749 C C . SER A 1 328 ? -4.638 6.099 18.648 1.00 85.06 328 SER A C 1
ATOM 2751 O O . SER A 1 328 ? -5.823 6.178 18.322 1.00 85.06 328 SER A O 1
ATOM 2753 N N . TYR A 1 329 ? -4.238 5.858 19.895 1.00 88.62 329 TYR A N 1
ATOM 2754 C CA . TYR A 1 329 ? -5.144 5.785 21.031 1.00 88.62 329 TYR A CA 1
ATOM 2755 C C . TYR A 1 329 ? -5.020 7.046 21.875 1.00 88.62 329 TYR A C 1
ATOM 2757 O O . TYR A 1 329 ? -3.951 7.359 22.400 1.00 88.62 329 TYR A O 1
ATOM 2765 N N . MET A 1 330 ? -6.129 7.756 22.034 1.00 88.31 330 MET A N 1
ATOM 2766 C CA . MET A 1 330 ? -6.235 8.856 22.980 1.00 88.31 330 MET A CA 1
ATOM 2767 C C . MET A 1 330 ? -7.336 8.560 23.971 1.00 88.31 330 MET A C 1
ATOM 2769 O O . MET A 1 330 ? -8.382 8.059 23.575 1.00 88.31 330 MET A O 1
ATOM 2773 N N . SER A 1 331 ? -7.129 8.915 25.235 1.00 90.00 331 SER A N 1
ATOM 2774 C CA . SER A 1 331 ? -8.132 8.709 26.274 1.00 90.00 331 SER A CA 1
ATOM 2775 C C . SER A 1 331 ? -8.222 9.876 27.234 1.00 90.00 331 SER A C 1
ATOM 2777 O O . SER A 1 331 ? -7.210 10.495 27.562 1.00 90.00 331 SER A O 1
ATOM 2779 N N . TRP A 1 332 ? -9.423 10.122 27.733 1.00 91.38 332 TRP A N 1
ATOM 2780 C CA . TRP A 1 332 ? -9.720 11.119 28.749 1.00 91.38 332 TRP A CA 1
ATOM 2781 C C . TRP A 1 332 ? -10.959 10.693 29.541 1.00 91.38 332 TRP A C 1
ATOM 2783 O O . TRP A 1 332 ? -11.746 9.862 29.092 1.00 91.38 332 TRP A O 1
ATOM 2793 N N . ARG A 1 333 ? -11.135 11.271 30.729 1.00 93.69 333 ARG A N 1
ATOM 2794 C CA . ARG A 1 333 ? -12.306 11.018 31.571 1.00 93.69 333 ARG A CA 1
ATOM 2795 C C . ARG A 1 333 ? -13.333 12.123 31.385 1.00 93.69 333 ARG A C 1
ATOM 2797 O O . ARG A 1 333 ? -12.978 13.301 31.440 1.00 93.69 333 ARG A O 1
ATOM 2804 N N . LEU A 1 334 ? -14.590 11.748 31.177 1.00 92.88 334 LEU A N 1
ATOM 2805 C CA . LEU A 1 334 ? -15.704 12.669 30.965 1.00 92.88 334 LEU A CA 1
ATOM 2806 C C . LEU A 1 334 ? -16.844 12.411 31.944 1.00 92.88 334 LEU A C 1
ATOM 2808 O O . LEU A 1 334 ? -17.054 11.293 32.404 1.00 92.88 334 LEU A O 1
ATOM 2812 N N . THR A 1 335 ? -17.627 13.455 32.212 1.00 93.56 335 THR A N 1
ATOM 2813 C CA . THR A 1 335 ? -18.944 13.306 32.836 1.00 93.56 335 THR A CA 1
ATOM 2814 C C . THR A 1 335 ? -19.980 12.834 31.806 1.00 93.56 335 THR A C 1
ATOM 2816 O O . THR A 1 335 ? -19.805 13.083 30.609 1.00 93.56 335 THR A O 1
ATOM 2819 N N . PRO A 1 336 ? -21.108 12.232 32.232 1.00 90.62 336 PRO A N 1
ATOM 2820 C CA . PRO A 1 336 ? -22.166 11.800 31.312 1.00 90.62 336 PRO A CA 1
ATOM 2821 C C . PRO A 1 336 ? -22.655 12.899 30.352 1.00 90.62 336 PRO A C 1
ATOM 2823 O O . PRO A 1 336 ? -22.808 12.657 29.158 1.00 90.62 336 PRO A O 1
ATOM 2826 N N . GLU A 1 337 ? -22.806 14.135 30.841 1.00 90.75 337 GLU A N 1
ATOM 2827 C CA . GLU A 1 337 ? -23.217 15.290 30.025 1.00 90.75 337 GLU A CA 1
ATOM 2828 C C . GLU A 1 337 ? -22.194 15.635 28.927 1.00 90.75 337 GLU A C 1
ATOM 2830 O O . GLU A 1 337 ? -22.556 16.017 27.812 1.00 90.75 337 GLU A O 1
ATOM 2835 N N . GLN A 1 338 ? -20.897 15.500 29.223 1.00 91.56 338 GLN A N 1
ATOM 2836 C CA . GLN A 1 338 ? -19.836 15.732 28.242 1.00 91.56 338 GLN A CA 1
ATOM 2837 C C . GLN A 1 338 ? -19.806 14.629 27.181 1.00 91.56 338 GLN A C 1
ATOM 2839 O O . GLN A 1 338 ? -19.602 14.933 26.004 1.00 91.56 338 GLN A O 1
ATOM 2844 N N . ILE A 1 339 ? -20.053 13.377 27.582 1.00 90.44 339 ILE A N 1
ATOM 2845 C CA . ILE A 1 339 ? -20.148 12.234 26.667 1.00 90.44 339 ILE A CA 1
ATOM 2846 C C . ILE A 1 339 ? -21.299 12.445 25.685 1.00 90.44 339 ILE A C 1
ATOM 2848 O O . ILE A 1 339 ? -21.078 12.369 24.480 1.00 90.44 339 ILE A O 1
ATOM 2852 N N . GLU A 1 340 ? -22.500 12.774 26.169 1.00 88.44 340 GLU A N 1
ATOM 2853 C CA . GLU A 1 340 ? -23.663 13.022 25.303 1.00 88.44 340 GLU A CA 1
ATOM 2854 C C . GLU A 1 340 ? -23.392 14.126 24.278 1.00 88.44 340 GLU A C 1
ATOM 2856 O O . GLU A 1 340 ? -23.704 13.975 23.095 1.00 88.44 340 GLU A O 1
ATOM 2861 N N . LYS A 1 341 ? -22.750 15.219 24.705 1.00 88.25 341 LYS A N 1
ATOM 2862 C CA . LYS A 1 341 ? -22.387 16.324 23.813 1.00 88.25 341 LYS A CA 1
ATOM 2863 C C . LYS A 1 341 ? -21.378 15.908 22.741 1.00 88.25 341 LYS A C 1
ATOM 2865 O O . LYS A 1 341 ? -21.505 16.346 21.599 1.00 88.25 341 LYS A O 1
ATOM 2870 N N . GLN A 1 342 ? -20.370 15.117 23.102 1.00 85.44 342 GLN A N 1
ATOM 2871 C CA . GLN A 1 342 ? -19.342 14.657 22.168 1.00 85.44 342 GLN A CA 1
ATOM 2872 C C . GLN A 1 342 ? -19.926 13.664 21.158 1.00 85.44 342 GLN A C 1
ATOM 2874 O O . GLN A 1 342 ? -19.829 13.872 19.952 1.00 85.44 342 GLN A O 1
ATOM 2879 N N . VAL A 1 343 ? -20.615 12.640 21.657 1.00 87.50 343 VAL A N 1
ATOM 2880 C CA . VAL A 1 343 ? -21.216 11.569 20.858 1.00 87.50 343 VAL A CA 1
ATOM 2881 C C . VAL A 1 343 ? -22.320 12.083 19.935 1.00 87.50 343 VAL A C 1
ATOM 2883 O O . VAL A 1 343 ? -22.383 11.688 18.771 1.00 87.50 343 VAL A O 1
ATOM 2886 N N . GLY A 1 344 ? -23.168 12.999 20.413 1.00 78.81 344 GLY A N 1
ATOM 2887 C CA . GLY A 1 344 ? -24.250 13.573 19.609 1.00 78.81 344 GLY A CA 1
ATOM 2888 C C . GLY A 1 344 ? -23.757 14.304 18.354 1.00 78.81 344 GLY A C 1
ATOM 2889 O O . GLY A 1 344 ? -24.486 14.378 17.366 1.00 78.81 344 GLY A O 1
ATOM 2890 N N . GLY A 1 345 ? -22.515 14.803 18.359 1.00 77.94 345 GLY A N 1
ATOM 2891 C CA . GLY A 1 345 ? -21.881 15.431 17.196 1.00 77.94 345 GLY A CA 1
ATOM 2892 C C . GLY A 1 345 ? -21.327 14.448 16.157 1.00 77.94 345 GLY A C 1
ATOM 2893 O O . GLY A 1 345 ? -21.070 14.856 15.027 1.00 77.94 345 GLY A O 1
ATOM 2894 N N . GLU A 1 346 ? -21.157 13.172 16.507 1.00 82.38 346 GLU A N 1
ATOM 2895 C CA . GLU A 1 346 ? -20.478 12.167 15.675 1.00 82.38 346 GLU A CA 1
ATOM 2896 C C . GLU A 1 346 ? -21.434 11.266 14.880 1.00 82.38 346 GLU A C 1
ATOM 2898 O O . GLU A 1 346 ? -20.993 10.558 13.975 1.00 82.38 346 GLU A O 1
ATOM 2903 N N . LEU A 1 347 ? -22.741 11.290 15.169 1.00 77.81 347 LEU A N 1
ATOM 2904 C CA . LEU A 1 347 ? -23.712 10.376 14.549 1.00 77.81 347 LEU A CA 1
ATOM 2905 C C . LEU A 1 347 ? -23.685 10.428 13.010 1.00 77.81 347 LEU A C 1
ATOM 2907 O O . LEU A 1 347 ? -23.714 9.387 12.354 1.00 77.81 347 LEU A O 1
ATOM 2911 N N . GLY A 1 348 ? -23.572 11.628 12.434 1.00 74.69 348 GLY A N 1
ATOM 2912 C CA . GLY A 1 348 ? -23.524 11.831 10.980 1.00 74.69 348 GLY A CA 1
ATOM 2913 C C . GLY A 1 348 ? -22.227 11.366 10.307 1.00 74.69 348 GLY A C 1
ATOM 2914 O O . GLY A 1 348 ? -22.206 11.200 9.092 1.00 74.69 348 GLY A O 1
ATOM 2915 N N . SER A 1 349 ? -21.163 11.142 11.078 1.00 79.00 349 SER A N 1
ATOM 2916 C CA . SER A 1 349 ? -19.867 10.630 10.613 1.00 79.00 349 SER A CA 1
ATOM 2917 C C . SER A 1 349 ? -19.590 9.201 11.090 1.00 79.00 349 SER A C 1
ATOM 2919 O O . SER A 1 349 ? -18.461 8.728 10.979 1.00 79.00 349 SER A O 1
ATOM 2921 N N . SER A 1 350 ? -20.593 8.525 11.658 1.00 85.38 350 SER A N 1
ATOM 2922 C CA . SER A 1 350 ? -20.438 7.169 12.182 1.00 85.38 350 SER A CA 1
ATOM 2923 C C . SER A 1 350 ? -20.084 6.175 11.073 1.00 85.38 350 SER A C 1
ATOM 2925 O O . SER A 1 350 ? -20.620 6.228 9.964 1.00 85.38 350 SER A O 1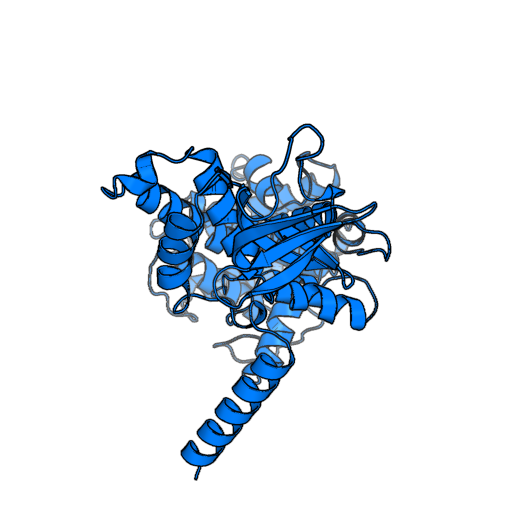
ATOM 2927 N N . SER A 1 351 ? -19.173 5.244 11.373 1.00 88.50 351 SER A N 1
ATOM 2928 C CA . SER A 1 351 ? -18.868 4.146 10.448 1.00 88.50 351 SER A CA 1
ATOM 2929 C C . SER A 1 351 ? -20.097 3.251 10.290 1.00 88.50 351 SER A C 1
ATOM 2931 O O . SER A 1 351 ? -20.753 2.920 11.280 1.00 88.50 351 SER A O 1
ATOM 2933 N N . PHE A 1 352 ? -20.378 2.796 9.065 1.00 91.94 352 PHE A N 1
ATOM 2934 C CA . PHE A 1 352 ? -21.443 1.824 8.787 1.00 91.94 352 PHE A CA 1
ATOM 2935 C C . PHE A 1 352 ? -21.315 0.577 9.677 1.00 91.94 352 PHE A C 1
ATOM 2937 O O . PHE A 1 352 ? -22.291 0.115 10.261 1.00 91.94 352 PHE A O 1
ATOM 2944 N N . TYR A 1 353 ? -20.087 0.093 9.869 1.00 94.00 353 TYR A N 1
ATOM 2945 C CA . TYR A 1 353 ? -19.799 -1.067 10.715 1.00 94.00 353 TYR A CA 1
ATOM 2946 C C . TYR A 1 353 ? -19.866 -0.756 12.215 1.00 94.00 353 TYR A C 1
ATOM 2948 O O . TYR A 1 353 ? -19.861 -1.668 13.037 1.00 94.00 353 TYR A O 1
ATOM 2956 N N . GLY A 1 354 ? -19.983 0.519 12.588 1.00 93.19 354 GLY A N 1
ATOM 2957 C CA . GLY A 1 354 ? -20.283 0.948 13.949 1.00 93.19 354 GLY A CA 1
ATOM 2958 C C . GLY A 1 354 ? -21.707 0.594 14.384 1.00 93.19 354 GLY A C 1
ATOM 2959 O O . GLY A 1 354 ? -21.964 0.490 15.578 1.00 93.19 354 GLY A O 1
ATOM 2960 N N . TRP A 1 355 ? -22.639 0.381 13.455 1.00 93.69 355 TRP A N 1
ATOM 2961 C CA . TRP A 1 355 ? -24.026 0.033 13.773 1.00 93.69 355 TRP A CA 1
ATOM 2962 C C . TRP A 1 355 ? -24.175 -1.440 14.184 1.00 93.69 355 TRP A C 1
ATOM 2964 O O . TRP A 1 355 ? -23.382 -2.275 13.741 1.00 93.69 355 TRP A O 1
ATOM 2974 N N . PRO A 1 356 ? -25.178 -1.797 15.011 1.00 92.94 356 PRO A N 1
ATOM 2975 C CA . PRO A 1 356 ? -25.559 -3.194 15.228 1.00 92.94 356 PRO A CA 1
ATOM 2976 C C . PRO A 1 356 ? -25.871 -3.910 13.906 1.00 92.94 356 PRO A C 1
ATOM 2978 O O . PRO A 1 356 ? -26.351 -3.286 12.962 1.00 92.94 356 PRO A O 1
ATOM 2981 N N . GLU A 1 357 ? -25.619 -5.218 13.834 1.00 90.44 357 GLU A N 1
ATOM 2982 C CA . GLU A 1 357 ? -25.755 -5.995 12.588 1.00 90.44 357 GLU A CA 1
ATOM 2983 C C . GLU A 1 357 ? -27.172 -5.960 12.002 1.00 90.44 357 GLU A C 1
ATOM 2985 O O . GLU A 1 357 ? -27.330 -5.858 10.787 1.00 90.44 357 GLU A O 1
ATOM 2990 N N . GLU A 1 358 ? -28.198 -5.958 12.856 1.00 92.12 358 GLU A N 1
ATOM 2991 C CA . GLU A 1 358 ? -29.598 -5.820 12.435 1.00 92.12 358 GLU A CA 1
ATOM 2992 C C . GLU A 1 358 ? -29.849 -4.495 11.697 1.00 92.12 358 GLU A C 1
ATOM 2994 O O . GLU A 1 358 ? -30.488 -4.472 10.645 1.00 92.12 358 GLU A O 1
ATOM 2999 N N . GLU A 1 359 ? -29.293 -3.388 12.199 1.00 92.56 359 GLU A N 1
ATOM 3000 C CA . GLU A 1 359 ? -29.441 -2.080 11.554 1.00 92.56 359 GLU A CA 1
ATOM 3001 C C . GLU A 1 359 ? -28.580 -1.988 10.286 1.00 92.56 359 GLU A C 1
ATOM 3003 O O . GLU A 1 359 ? -29.015 -1.416 9.291 1.00 92.56 359 GLU A O 1
ATOM 3008 N N . GLN A 1 360 ? -27.396 -2.612 10.261 1.00 92.94 360 GLN A N 1
ATOM 3009 C CA . GLN A 1 360 ? -26.604 -2.730 9.031 1.00 92.94 360 GLN A CA 1
ATOM 3010 C C . GLN A 1 360 ? -27.376 -3.460 7.924 1.00 92.94 360 GLN A C 1
ATOM 3012 O O . GLN A 1 360 ? -27.352 -3.020 6.773 1.00 92.94 360 GLN A O 1
ATOM 3017 N N . LEU A 1 361 ? -28.054 -4.565 8.253 1.00 93.25 361 LEU A N 1
ATOM 3018 C CA . LEU A 1 361 ? -28.867 -5.318 7.298 1.00 93.25 361 LEU A CA 1
ATOM 3019 C C . LEU A 1 361 ? -30.012 -4.454 6.766 1.00 93.25 361 LEU A C 1
ATOM 3021 O O . LEU A 1 361 ? -30.153 -4.302 5.555 1.00 93.25 361 LEU A O 1
ATOM 3025 N N . ARG A 1 362 ? -30.745 -3.794 7.665 1.00 93.69 362 ARG A N 1
ATOM 3026 C CA . ARG A 1 362 ? -31.824 -2.870 7.307 1.00 93.69 362 ARG A CA 1
ATOM 3027 C C . ARG A 1 362 ? -31.351 -1.733 6.396 1.00 93.69 362 ARG A C 1
ATOM 3029 O O . ARG A 1 362 ? -32.027 -1.387 5.431 1.00 93.69 362 ARG A O 1
ATOM 3036 N N . LEU A 1 363 ? -30.193 -1.135 6.685 1.00 89.25 363 LEU A N 1
ATOM 3037 C CA . LEU A 1 363 ? -29.612 -0.069 5.863 1.00 89.25 363 LEU A CA 1
ATOM 3038 C C . LEU A 1 363 ? -29.201 -0.575 4.471 1.00 89.25 363 LEU A C 1
ATOM 3040 O O . LEU A 1 363 ? -29.369 0.150 3.487 1.00 89.25 363 LEU A O 1
ATOM 3044 N N . LYS A 1 364 ? -28.696 -1.813 4.367 1.00 91.56 364 LYS A N 1
ATOM 3045 C CA . LYS A 1 364 ? -28.399 -2.458 3.077 1.00 91.56 364 LYS A CA 1
ATOM 3046 C C . LYS A 1 364 ? -29.665 -2.710 2.269 1.00 91.56 364 LYS A C 1
ATOM 3048 O O . LYS A 1 364 ? -29.697 -2.343 1.099 1.00 91.56 364 LYS A O 1
ATOM 3053 N N . GLU A 1 365 ? -30.701 -3.271 2.888 1.00 92.81 365 GLU A N 1
ATOM 3054 C CA . GLU A 1 365 ? -32.001 -3.510 2.246 1.00 92.81 365 GLU A CA 1
ATOM 3055 C C . GLU A 1 365 ? -32.599 -2.203 1.716 1.00 92.81 365 GLU A C 1
ATOM 3057 O O . GLU A 1 365 ? -32.937 -2.107 0.539 1.00 92.81 365 GLU A O 1
ATOM 3062 N N . LEU A 1 366 ? -32.606 -1.148 2.534 1.00 91.19 366 LEU A N 1
ATOM 3063 C CA . LEU A 1 366 ? -33.103 0.170 2.136 1.00 91.19 366 LEU A CA 1
ATOM 3064 C C . LEU A 1 366 ? -32.285 0.805 0.998 1.00 91.19 366 LEU A C 1
ATOM 3066 O O . LEU A 1 366 ? -32.830 1.549 0.182 1.00 91.19 366 LEU A O 1
ATOM 3070 N N . THR A 1 367 ? -30.978 0.538 0.939 1.00 89.31 367 THR A N 1
ATOM 3071 C CA . THR A 1 367 ? -30.127 0.997 -0.170 1.00 89.31 367 THR A CA 1
ATOM 3072 C C . THR A 1 367 ? -30.459 0.237 -1.452 1.00 89.31 367 THR A C 1
ATOM 3074 O O . THR A 1 367 ? -30.681 0.870 -2.479 1.00 89.31 367 THR A O 1
ATOM 3077 N N . ALA A 1 368 ? -30.592 -1.090 -1.379 1.00 89.38 368 ALA A N 1
ATOM 3078 C CA . ALA A 1 368 ? -30.944 -1.931 -2.521 1.00 89.38 368 ALA A CA 1
ATOM 3079 C C . ALA A 1 368 ? -32.335 -1.595 -3.089 1.00 89.38 368 ALA A C 1
ATOM 3081 O O . ALA A 1 368 ? -32.496 -1.488 -4.303 1.00 89.38 368 ALA A O 1
ATOM 3082 N N . GLU A 1 369 ? -33.329 -1.355 -2.228 1.00 89.75 369 GLU A N 1
ATOM 3083 C CA . GLU A 1 369 ? -34.664 -0.902 -2.642 1.00 89.75 369 GLU A CA 1
ATOM 3084 C C . GLU A 1 369 ? -34.611 0.436 -3.392 1.00 89.75 369 GLU A C 1
ATOM 3086 O O . GLU A 1 369 ? -35.287 0.621 -4.403 1.00 89.75 369 GLU A O 1
ATOM 3091 N N . ARG A 1 370 ? -33.788 1.379 -2.916 1.00 89.00 370 ARG A N 1
ATOM 3092 C CA . ARG A 1 370 ? -33.615 2.692 -3.552 1.00 89.00 370 ARG A CA 1
ATOM 3093 C C . ARG A 1 370 ? -32.882 2.616 -4.882 1.00 89.00 370 ARG A C 1
ATOM 3095 O O . ARG A 1 370 ? -33.251 3.343 -5.799 1.00 89.00 370 ARG A O 1
ATOM 3102 N N . GLU A 1 371 ? -31.855 1.778 -4.982 1.00 87.00 371 GLU A N 1
ATOM 3103 C CA . GLU A 1 371 ? -31.141 1.542 -6.238 1.00 87.00 371 GLU A CA 1
ATOM 3104 C C . GLU A 1 371 ? -32.067 0.905 -7.275 1.00 87.00 371 GLU A C 1
ATOM 3106 O O . GLU A 1 371 ? -32.135 1.391 -8.401 1.00 87.00 371 GLU A O 1
ATOM 3111 N N . ALA A 1 372 ? -32.851 -0.104 -6.885 1.00 87.25 372 ALA A N 1
ATOM 3112 C CA . ALA A 1 372 ? -33.844 -0.719 -7.763 1.00 87.25 372 ALA A CA 1
ATOM 3113 C C . ALA A 1 372 ? -34.868 0.309 -8.272 1.00 87.25 372 ALA A C 1
ATOM 3115 O O . ALA A 1 372 ? -35.108 0.392 -9.473 1.00 87.25 372 ALA A O 1
ATOM 3116 N N . ALA A 1 373 ? -35.390 1.161 -7.384 1.00 85.69 373 ALA A N 1
ATOM 3117 C CA . ALA A 1 373 ? -36.333 2.221 -7.741 1.00 85.69 373 ALA A CA 1
ATOM 3118 C C . ALA A 1 373 ? -35.736 3.348 -8.610 1.00 85.69 373 ALA A C 1
ATOM 3120 O O . ALA A 1 373 ? -36.487 4.178 -9.112 1.00 85.69 373 ALA A O 1
ATOM 3121 N N . PHE A 1 374 ? -34.408 3.433 -8.740 1.00 80.94 374 PHE A N 1
ATOM 3122 C CA . PHE A 1 374 ? -33.731 4.404 -9.609 1.00 80.94 374 PHE A CA 1
ATOM 3123 C C . PHE A 1 374 ? -33.452 3.847 -11.013 1.00 80.94 374 PHE A C 1
ATOM 3125 O O . PHE A 1 374 ? -33.234 4.615 -11.950 1.00 80.94 374 PHE A O 1
ATOM 3132 N N . VAL A 1 375 ? -33.404 2.518 -11.148 1.00 73.88 375 VAL A N 1
ATOM 3133 C CA . VAL A 1 375 ? -33.165 1.817 -12.420 1.00 73.88 375 VAL A CA 1
ATOM 3134 C C . VAL A 1 375 ? -34.482 1.521 -13.161 1.00 73.88 375 VAL A C 1
ATOM 3136 O O . VAL A 1 375 ? -34.454 1.309 -14.375 1.00 73.88 375 VAL A O 1
ATOM 3139 N N . GLU A 1 376 ? -35.618 1.554 -12.457 1.00 55.75 376 GLU A N 1
ATOM 3140 C CA . GLU A 1 376 ? -36.980 1.629 -13.023 1.00 55.75 376 GLU A CA 1
ATOM 3141 C C . GLU A 1 376 ? -37.376 3.065 -13.402 1.00 55.75 376 GLU A C 1
ATOM 3143 O O . GLU A 1 376 ? -38.011 3.227 -14.475 1.00 55.75 376 GLU A O 1
#

Foldseek 3Di:
DPPLDDDDQPQDPVLQCLQDLDDDDDPQSVVLSVQLSSLLSVLCDPVFPNPPVDDSVLSSLLSSLLSLVLQCLLQVLCLLVLLQVLCCVPPVGSAPDDDCPVPDPNAQDLRSQLRSVQVSRCQVVVDHDDSVDVSSSVSSVVSRVSSVVCSVVHDYDCSSVVLQEDDPPDDPVSVVSSLLSLQQRHSQRNVNRVVVLVVVLCCLVPDPPPVSVVDDSVQVSQQSSLCQSQPAFGPSSRDGSLSSSLRSHPDDNVVSVLSNQQNLKWWFKWFFADDDPFFTWTQDLQARDIFTEGPVQDPCPPPDDDGRFKMWTFMWGDHPNHIHTGGDIDIDGHDNVVSCVRNVVCNVVGRLSSHDPVVNVVVVVVVVVVVVVVVD

Nearest PDB structures (foldseek):
  1bkb-assembly1_A  TM=5.758E-01  e=7.348E-02  Pyrobaculum aerophilum
  1mjc-assembly1_A  TM=6.006E-01  e=1.852E-01  Escherichia coli
  2lss-assembly1_A  TM=5.843E-01  e=2.480E-01  Rickettsia rickettsii str. 'Sheila Smith'
  6ktc-assembly1_A  TM=6.133E-01  e=2.733E-01  Homo sapiens
  5ytx-assembly1_A  TM=6.064E-01  e=4.034E-01  Homo sapiens

Radius of gyration: 24.0 Å; Cα contacts (8 Å, |Δi|>4): 481; chains: 1; bounding box: 66×48×67 Å

Sequence (376 aa):
MSKIRRLGKAITSEDWLRYRPYGNMNPYDHFYLGVANDVFVAVNSEKRDFRGIFQRDDLKELAVLLTCHYEDFLNEIGLWEALRSSNQELYGYPVPFYELEEYDPEYLNWQDLAYLIWHHLGKMSGKHLHPYAPAILDLAVFCLEYFEDHLEEALVTDFFEEQLQISAELDFFELKNRLIWMTFQNYLTGPEFSKVMEELAIKTMSSENEKLHHFDPGMLLYGLQDDFLYGRRSSWSALRSVDLLAAVAHGPEELREEIRGLTRRVTGTFIYERTDERFYHFRYGPTGRTFEIRRDSIDLEEKELEPGSDVGFFSIVPWRGEWWLSGSYMSWRLTPEQIEKQVGGELGSSSFYGWPEEEQLRLKELTAEREAAFVE